Protein AF-A0A8H7GRY5-F1 (afdb_monomer_lite)

Structure (mmCIF, N/CA/C/O backbone):
data_AF-A0A8H7GRY5-F1
#
_entry.id   AF-A0A8H7GRY5-F1
#
loop_
_atom_site.group_PDB
_atom_site.id
_atom_site.type_symbol
_atom_site.label_atom_id
_atom_site.label_alt_id
_atom_site.label_comp_id
_atom_site.label_asym_id
_atom_site.label_entity_id
_atom_site.label_seq_id
_atom_site.pdbx_PDB_ins_code
_atom_site.Cartn_x
_atom_site.Cartn_y
_atom_site.Cartn_z
_atom_site.occupancy
_atom_site.B_iso_or_equiv
_atom_site.auth_seq_id
_atom_site.auth_comp_id
_atom_site.auth_asym_id
_atom_site.auth_atom_id
_atom_site.pdbx_PDB_model_num
ATOM 1 N N . MET A 1 1 ? -6.603 -64.958 0.973 1.00 35.72 1 MET A N 1
ATOM 2 C CA . MET A 1 1 ? -6.316 -63.883 1.947 1.00 35.72 1 MET A CA 1
ATOM 3 C C . MET A 1 1 ? -6.381 -62.548 1.216 1.00 35.72 1 MET A C 1
ATOM 5 O O . MET A 1 1 ? -5.615 -62.379 0.276 1.00 35.72 1 MET A O 1
ATOM 9 N N . PRO A 1 2 ? -7.340 -61.667 1.540 1.00 33.72 2 PRO A N 1
ATOM 10 C CA . PRO A 1 2 ? -7.524 -60.387 0.858 1.00 33.72 2 PRO A CA 1
ATOM 11 C C . PRO A 1 2 ? -6.599 -59.306 1.449 1.00 33.72 2 PRO A C 1
ATOM 13 O O . PRO A 1 2 ? -6.247 -59.400 2.627 1.00 33.72 2 PRO A O 1
ATOM 16 N N . PRO A 1 3 ? -6.208 -58.273 0.679 1.00 33.53 3 PRO A N 1
ATOM 17 C CA . PRO A 1 3 ? -5.353 -57.209 1.184 1.00 33.53 3 PRO A CA 1
ATOM 18 C C . PRO A 1 3 ? -6.150 -56.203 2.023 1.00 33.53 3 PRO A C 1
ATOM 20 O O . PRO A 1 3 ? -7.296 -55.856 1.722 1.00 33.53 3 PRO A O 1
ATOM 23 N N . ALA A 1 4 ? -5.509 -55.750 3.098 1.00 31.70 4 ALA A N 1
ATOM 24 C CA . ALA A 1 4 ? -6.033 -54.817 4.080 1.00 31.70 4 ALA A CA 1
ATOM 25 C C . ALA A 1 4 ? -6.370 -53.447 3.464 1.00 31.70 4 ALA A C 1
ATOM 27 O O . ALA A 1 4 ? -5.555 -52.823 2.786 1.00 31.70 4 ALA A O 1
ATOM 28 N N . ARG A 1 5 ? -7.582 -52.961 3.754 1.00 29.97 5 ARG A N 1
ATOM 29 C CA . ARG A 1 5 ? -8.004 -51.576 3.520 1.00 29.97 5 ARG A CA 1
ATOM 30 C C . ARG A 1 5 ? -7.266 -50.659 4.499 1.00 29.97 5 ARG A C 1
ATOM 32 O O . ARG A 1 5 ? -7.567 -50.671 5.689 1.00 29.97 5 ARG A O 1
ATOM 39 N N . LEU A 1 6 ? -6.345 -49.839 4.000 1.00 29.06 6 LEU A N 1
ATOM 40 C CA . LEU A 1 6 ? -5.838 -48.678 4.730 1.00 29.06 6 LEU A CA 1
ATOM 41 C C . LEU A 1 6 ? -6.885 -47.558 4.655 1.00 29.06 6 LEU A C 1
ATOM 43 O O . LEU A 1 6 ? -7.088 -46.928 3.618 1.00 29.06 6 LEU A O 1
ATOM 47 N N . LEU A 1 7 ? -7.584 -47.353 5.770 1.00 28.33 7 LEU A N 1
ATOM 48 C CA . LEU A 1 7 ? -8.421 -46.188 6.036 1.00 28.33 7 LEU A CA 1
ATOM 49 C C . LEU A 1 7 ? -7.520 -44.952 6.178 1.00 28.33 7 LEU A C 1
ATOM 51 O O . LEU A 1 7 ? -7.002 -44.677 7.254 1.00 28.33 7 LEU A O 1
ATOM 55 N N . ASN A 1 8 ? -7.355 -44.184 5.100 1.00 28.02 8 ASN A N 1
ATOM 56 C CA . ASN A 1 8 ? -6.881 -42.804 5.196 1.00 28.02 8 ASN A CA 1
ATOM 57 C C . ASN A 1 8 ? -8.035 -41.926 5.695 1.00 28.02 8 ASN A C 1
ATOM 59 O O . ASN A 1 8 ? -8.778 -41.339 4.910 1.00 28.02 8 ASN A O 1
ATOM 63 N N . SER A 1 9 ? -8.196 -41.832 7.015 1.00 27.52 9 SER A N 1
ATOM 64 C CA . SER A 1 9 ? -8.979 -40.763 7.629 1.00 27.52 9 SER A CA 1
ATOM 65 C C . SER A 1 9 ? -8.172 -39.467 7.551 1.00 27.52 9 SER A C 1
ATOM 67 O O . SER A 1 9 ? -7.413 -39.132 8.460 1.00 27.52 9 SER A O 1
ATOM 69 N N . ALA A 1 10 ? -8.316 -38.741 6.443 1.00 28.30 10 ALA A N 1
ATOM 70 C CA . ALA A 1 10 ? -7.921 -37.343 6.366 1.00 28.30 10 ALA A CA 1
ATOM 71 C C . ALA A 1 10 ? -8.800 -36.551 7.345 1.00 28.30 10 ALA A C 1
ATOM 73 O O . ALA A 1 10 ? -9.933 -36.183 7.037 1.00 28.30 10 ALA A O 1
ATOM 74 N N . THR A 1 11 ? -8.296 -36.328 8.556 1.00 29.42 11 THR A N 1
ATOM 75 C CA . THR A 1 11 ? -8.892 -35.403 9.517 1.00 29.42 11 THR A CA 1
ATOM 76 C C . THR A 1 11 ? -8.771 -33.993 8.955 1.00 29.42 11 THR A C 1
ATOM 78 O O . THR A 1 11 ? -7.738 -33.337 9.074 1.00 29.42 11 THR A O 1
ATOM 81 N N . SER A 1 12 ? -9.839 -33.538 8.306 1.00 30.31 12 SER A N 1
ATOM 82 C CA . SER A 1 12 ? -10.083 -32.135 8.003 1.00 30.31 12 SER A CA 1
ATOM 83 C C . SER A 1 12 ? -10.064 -31.343 9.310 1.00 30.31 12 SER A C 1
ATOM 85 O O . SER A 1 12 ? -10.982 -31.464 10.122 1.00 30.31 12 SER A O 1
ATOM 87 N N . ILE A 1 13 ? -9.015 -30.553 9.534 1.00 32.06 13 ILE A N 1
ATOM 88 C CA . ILE A 1 13 ? -8.954 -29.637 10.675 1.00 32.06 13 ILE A CA 1
ATOM 89 C C . ILE A 1 13 ? -9.996 -28.531 10.428 1.00 32.06 13 ILE A C 1
ATOM 91 O O . ILE A 1 13 ? -9.922 -27.849 9.402 1.00 32.06 13 ILE A O 1
ATOM 95 N N . PRO A 1 14 ? -10.989 -28.345 11.315 1.00 33.84 14 PRO A N 1
ATOM 96 C CA . PRO A 1 14 ? -12.020 -27.335 11.134 1.00 33.84 14 PRO A CA 1
ATOM 97 C C . PRO A 1 14 ? -11.442 -25.927 11.339 1.00 33.84 14 PRO A C 1
ATOM 99 O O . PRO A 1 14 ? -10.788 -25.641 12.340 1.00 33.84 14 PRO A O 1
ATOM 102 N N . HIS A 1 15 ? -11.760 -25.030 10.403 1.00 39.34 15 HIS A N 1
ATOM 103 C CA . HIS A 1 15 ? -11.328 -23.626 10.268 1.00 39.34 15 HIS A CA 1
ATOM 104 C C . HIS A 1 15 ? -11.625 -22.701 11.478 1.00 39.34 15 HIS A C 1
ATOM 106 O O . HIS A 1 15 ? -11.319 -21.511 11.441 1.00 39.34 15 HIS A O 1
ATOM 112 N N . VAL A 1 16 ? -12.218 -23.233 12.550 1.00 37.31 16 VAL A N 1
ATOM 113 C CA . VAL A 1 16 ? -12.605 -22.521 13.781 1.00 37.31 16 VAL A CA 1
ATOM 114 C C . VAL A 1 16 ? -11.440 -22.439 14.788 1.00 37.31 16 VAL A C 1
ATOM 116 O O . VAL A 1 16 ? -11.440 -21.584 15.671 1.00 37.31 16 VAL A O 1
ATOM 119 N N . SER A 1 17 ? -10.408 -23.280 14.650 1.00 38.41 17 SER A N 1
ATOM 120 C CA . SER A 1 17 ? -9.314 -23.391 15.630 1.00 38.41 17 SER A CA 1
ATOM 121 C C . SER A 1 17 ? -8.321 -22.219 15.634 1.00 38.41 17 SER A C 1
ATOM 123 O O . SER A 1 17 ? -7.759 -21.915 16.685 1.00 38.41 17 SER A O 1
ATOM 125 N N . HIS A 1 18 ? -8.122 -21.519 14.511 1.00 44.12 18 HIS A N 1
ATOM 126 C CA . HIS A 1 18 ? -7.119 -20.446 14.431 1.00 44.12 18 HIS A CA 1
ATOM 127 C C . HIS A 1 18 ? -7.477 -19.214 15.278 1.00 44.12 18 HIS A C 1
ATOM 129 O O . HIS A 1 18 ? -6.606 -18.667 15.945 1.00 44.12 18 HIS A O 1
ATOM 135 N N . PHE A 1 19 ? -8.751 -18.816 15.336 1.00 46.12 19 PHE A N 1
ATOM 136 C CA . PHE A 1 19 ? -9.176 -17.641 16.112 1.00 46.12 19 PHE A CA 1
ATOM 137 C C . PHE A 1 19 ? -9.175 -17.878 17.629 1.00 46.12 19 PHE A C 1
ATOM 139 O O . PHE A 1 19 ? -8.870 -16.966 18.401 1.00 46.12 19 PHE A O 1
ATOM 146 N N . LEU A 1 20 ? -9.479 -19.104 18.068 1.00 44.75 20 LEU A N 1
ATOM 147 C CA . LEU A 1 20 ? -9.399 -19.481 19.483 1.00 44.75 20 LEU A CA 1
ATOM 148 C C . LEU A 1 20 ? -7.939 -19.616 19.941 1.00 44.75 20 LEU A C 1
ATOM 150 O O . LEU A 1 20 ? -7.590 -19.173 21.030 1.00 44.75 20 LEU A O 1
ATOM 154 N N . ALA A 1 21 ? -7.057 -20.153 19.094 1.00 45.53 21 ALA A N 1
ATOM 155 C CA . ALA A 1 21 ? -5.626 -20.208 19.394 1.00 45.53 21 ALA A CA 1
ATOM 156 C C . ALA A 1 21 ? -4.986 -18.805 19.422 1.00 45.53 21 ALA A C 1
ATOM 158 O O . ALA A 1 21 ? -4.172 -18.510 20.298 1.00 45.53 21 ALA A O 1
ATOM 159 N N . ASP A 1 22 ? -5.408 -17.914 18.519 1.00 50.41 22 ASP A N 1
ATOM 160 C CA . ASP A 1 22 ? -4.935 -16.526 18.449 1.00 50.41 22 ASP A CA 1
ATOM 161 C C . ASP A 1 22 ? -5.424 -15.648 19.608 1.00 50.41 22 ASP A C 1
ATOM 163 O O . ASP A 1 22 ? -4.797 -14.635 19.916 1.00 50.41 22 ASP A O 1
ATOM 167 N N . THR A 1 23 ? -6.511 -16.033 20.281 1.00 54.66 23 THR A N 1
ATOM 168 C CA . THR A 1 23 ? -6.988 -15.356 21.498 1.00 54.66 23 THR A CA 1
ATOM 169 C C . THR A 1 23 ? -6.302 -15.852 22.774 1.00 54.66 23 THR A C 1
ATOM 171 O O . THR A 1 23 ? -6.272 -15.113 23.758 1.00 54.66 23 THR A O 1
ATOM 174 N N . LEU A 1 24 ? -5.700 -17.049 22.767 1.00 59.50 24 LEU A N 1
ATOM 175 C CA . LEU A 1 24 ? -5.003 -17.620 23.930 1.00 59.50 24 LEU A CA 1
ATOM 176 C C . LEU A 1 24 ? -3.612 -17.012 24.164 1.00 59.50 24 LEU A C 1
ATOM 178 O O . LEU A 1 24 ? -3.202 -16.851 25.313 1.00 59.50 24 LEU A O 1
ATOM 182 N N . VAL A 1 25 ? -2.891 -16.642 23.099 1.00 70.75 25 VAL A N 1
ATOM 183 C CA . VAL A 1 25 ? -1.570 -15.999 23.198 1.00 70.75 25 VAL A CA 1
ATOM 184 C C . VAL A 1 25 ? -1.672 -14.554 22.714 1.00 70.75 25 VAL A C 1
ATOM 186 O O . VAL A 1 25 ? -1.980 -14.330 21.544 1.00 70.75 25 VAL A O 1
ATOM 189 N N . PRO A 1 26 ? -1.392 -13.547 23.562 1.00 76.06 26 PRO A N 1
ATOM 190 C CA . PRO A 1 26 ? -1.527 -12.155 23.159 1.00 76.06 26 PRO A CA 1
ATOM 191 C C . PRO A 1 26 ? -0.549 -11.841 22.023 1.00 76.06 26 PRO A C 1
ATOM 193 O O . PRO A 1 26 ? 0.660 -11.984 22.185 1.00 76.06 26 PRO A O 1
ATOM 196 N N . LYS A 1 27 ? -1.059 -11.395 20.873 1.00 82.00 27 LYS A N 1
ATOM 197 C CA . LYS A 1 27 ? -0.252 -10.955 19.725 1.00 82.00 27 LYS A CA 1
ATOM 198 C C . LYS A 1 27 ? -0.228 -9.432 19.617 1.00 82.00 27 LYS A C 1
ATOM 200 O O . LYS A 1 27 ? -1.159 -8.742 20.026 1.00 82.00 27 LYS A O 1
ATOM 205 N N . CYS A 1 28 ? 0.856 -8.904 19.057 1.00 80.25 28 CYS A N 1
ATOM 206 C CA . CYS A 1 28 ? 0.984 -7.491 18.735 1.00 80.25 28 CYS A CA 1
ATOM 207 C C . CYS A 1 28 ? 0.026 -7.142 17.596 1.00 80.25 28 CYS A C 1
ATOM 209 O O . CYS A 1 28 ? 0.156 -7.691 16.503 1.00 80.25 28 CYS A O 1
ATOM 211 N N . THR A 1 29 ? -0.867 -6.176 17.806 1.00 78.94 29 THR A N 1
ATOM 212 C CA . THR A 1 29 ? -1.804 -5.735 16.758 1.00 78.94 29 THR A CA 1
ATOM 213 C C . THR A 1 29 ? -1.102 -5.106 15.556 1.00 78.94 29 THR A C 1
ATOM 215 O O . THR A 1 29 ? -1.616 -5.157 14.443 1.00 78.94 29 THR A O 1
ATOM 218 N N . SER A 1 30 ? 0.095 -4.548 15.756 1.00 78.31 30 SER A N 1
ATOM 219 C CA . SER A 1 30 ? 0.839 -3.884 14.687 1.00 78.31 30 SER A CA 1
ATOM 220 C C . SER A 1 30 ? 1.611 -4.847 13.784 1.00 78.31 30 SER A C 1
ATOM 222 O O . SER A 1 30 ? 1.586 -4.660 12.575 1.00 78.31 30 SER A O 1
ATOM 224 N N . CYS A 1 31 ? 2.307 -5.843 14.347 1.00 76.06 31 CYS A N 1
ATOM 225 C CA . CYS A 1 31 ? 3.215 -6.717 13.584 1.00 76.06 31 CYS A CA 1
ATOM 226 C C . CYS A 1 31 ? 2.884 -8.214 13.627 1.00 76.06 31 CYS A C 1
ATOM 228 O O . CYS A 1 31 ? 3.574 -8.992 12.968 1.00 76.06 31 CYS A O 1
ATOM 230 N N . GLY A 1 32 ? 1.885 -8.632 14.409 1.00 74.81 32 GLY A N 1
ATOM 231 C CA . GLY A 1 32 ? 1.441 -10.026 14.498 1.00 74.81 32 GLY A CA 1
ATOM 232 C C . GLY A 1 32 ? 2.327 -10.959 15.331 1.00 74.81 32 GLY A C 1
ATOM 233 O O . GLY A 1 32 ? 2.001 -12.136 15.451 1.00 74.81 32 GLY A O 1
ATOM 234 N N . ILE A 1 33 ? 3.430 -10.472 15.918 1.00 83.19 33 ILE A N 1
ATOM 235 C CA . ILE A 1 33 ? 4.303 -11.294 16.775 1.00 83.19 33 ILE A CA 1
ATOM 236 C C . ILE A 1 33 ? 3.639 -11.602 18.122 1.00 83.19 33 ILE A C 1
ATOM 238 O O . ILE A 1 33 ? 2.899 -10.773 18.655 1.00 83.19 33 ILE A O 1
ATOM 242 N N . THR A 1 34 ? 3.944 -12.758 18.702 1.00 84.12 34 THR A N 1
ATOM 243 C CA . THR A 1 34 ? 3.554 -13.113 20.072 1.00 84.12 34 THR A CA 1
ATOM 244 C C . THR A 1 34 ? 4.199 -12.169 21.085 1.00 84.12 34 THR A C 1
ATOM 246 O O . THR A 1 34 ? 5.393 -11.878 21.004 1.00 84.12 34 THR A O 1
ATOM 249 N N . LEU A 1 35 ? 3.406 -11.671 22.029 1.00 84.31 35 LEU A N 1
ATOM 250 C CA . LEU A 1 35 ? 3.848 -10.736 23.052 1.00 84.31 35 LEU A CA 1
ATOM 251 C C . LEU A 1 35 ? 4.449 -11.468 24.252 1.00 84.31 35 LEU A C 1
ATOM 253 O O . LEU A 1 35 ? 3.907 -12.469 24.715 1.00 84.31 35 LEU A O 1
ATOM 257 N N . GLN A 1 36 ? 5.531 -10.916 24.795 1.00 84.25 36 GLN A N 1
ATOM 258 C CA . GLN A 1 36 ? 6.215 -11.434 25.978 1.00 84.25 36 GLN A CA 1
ATOM 259 C C . GLN A 1 36 ? 6.539 -10.328 26.988 1.00 84.25 36 GLN A C 1
ATOM 261 O O . GLN A 1 36 ? 6.579 -9.146 26.645 1.00 84.25 36 GLN A O 1
ATOM 266 N N . LYS A 1 37 ? 6.777 -10.725 28.242 1.00 83.12 37 LYS A N 1
ATOM 267 C CA . LYS A 1 37 ? 7.120 -9.822 29.359 1.00 83.12 37 LYS A CA 1
ATOM 268 C C . LYS A 1 37 ? 8.468 -10.135 30.013 1.00 83.12 37 LYS A C 1
ATOM 270 O O . LYS A 1 37 ? 8.908 -9.384 30.871 1.00 83.12 37 LYS A O 1
ATOM 275 N N . THR A 1 38 ? 9.080 -11.263 29.667 1.00 81.31 38 THR A N 1
ATOM 276 C CA . THR A 1 38 ? 10.214 -11.839 30.401 1.00 81.31 38 THR A CA 1
ATOM 277 C C . THR A 1 38 ? 11.562 -11.329 29.904 1.00 81.31 38 THR A C 1
ATOM 279 O O . THR A 1 38 ? 12.439 -11.079 30.721 1.00 81.31 38 THR A O 1
ATOM 282 N N . ALA A 1 39 ? 11.722 -11.132 28.593 1.00 81.88 39 ALA A N 1
ATOM 283 C CA . ALA A 1 39 ? 12.979 -10.699 27.990 1.00 81.88 39 ALA A CA 1
ATOM 284 C C . ALA A 1 39 ? 12.804 -9.371 27.224 1.00 81.88 39 ALA A C 1
ATOM 286 O O . ALA A 1 39 ? 12.189 -9.380 26.155 1.00 81.88 39 ALA A O 1
ATOM 287 N N . PRO A 1 40 ? 13.334 -8.244 27.744 1.00 79.19 40 PRO A N 1
ATOM 288 C CA . PRO A 1 40 ? 13.279 -6.934 27.084 1.00 79.19 40 PRO A CA 1
ATOM 289 C C . PRO A 1 40 ? 13.976 -6.887 25.722 1.00 79.19 40 PRO A C 1
ATOM 291 O O . PRO A 1 40 ? 13.490 -6.219 24.815 1.00 79.19 40 PRO A O 1
ATOM 294 N N . GLU A 1 41 ? 15.078 -7.626 25.594 1.00 74.75 41 GLU A N 1
ATOM 295 C CA . GLU A 1 41 ? 15.926 -7.712 24.396 1.00 74.75 41 GLU A CA 1
ATOM 296 C C . GLU A 1 41 ? 15.256 -8.499 23.255 1.00 74.75 41 GLU A C 1
ATOM 298 O O . GLU A 1 41 ? 15.585 -8.345 22.082 1.00 74.75 41 GLU A O 1
ATOM 303 N N . ASN A 1 42 ? 14.298 -9.371 23.582 1.00 77.75 42 ASN A N 1
ATOM 304 C CA . ASN A 1 42 ? 13.711 -10.277 22.607 1.00 77.75 42 ASN A CA 1
ATOM 305 C C . ASN A 1 42 ? 12.465 -9.676 21.942 1.00 77.75 42 ASN A C 1
ATOM 307 O O . ASN A 1 42 ? 11.661 -8.943 22.530 1.00 77.75 42 ASN A O 1
ATOM 311 N N . ALA A 1 43 ? 12.248 -10.064 20.685 1.00 77.81 43 ALA A N 1
ATOM 312 C CA . ALA A 1 43 ? 11.124 -9.580 19.901 1.00 77.81 43 ALA A CA 1
ATOM 313 C C . ALA A 1 43 ? 9.774 -9.896 20.572 1.00 77.81 43 ALA A C 1
ATOM 315 O O . ALA A 1 43 ? 9.554 -10.983 21.103 1.00 77.81 43 ALA A O 1
ATOM 316 N N . GLY A 1 44 ? 8.846 -8.937 20.536 1.00 78.06 44 GLY A N 1
ATOM 317 C CA . GLY A 1 44 ? 7.528 -9.087 21.160 1.00 78.06 44 GLY A CA 1
ATOM 318 C C . GLY A 1 44 ? 7.445 -8.603 22.608 1.00 78.06 44 GLY A C 1
ATOM 319 O O . GLY A 1 44 ? 6.359 -8.650 23.182 1.00 78.06 44 GLY A O 1
ATOM 320 N N . PHE A 1 45 ? 8.526 -8.071 23.190 1.00 82.94 45 PHE A N 1
ATOM 321 C CA . PHE A 1 45 ? 8.453 -7.439 24.505 1.00 82.94 45 PHE A CA 1
ATOM 322 C C . PHE A 1 45 ? 7.425 -6.298 24.537 1.00 82.94 45 PHE A C 1
ATOM 324 O O . PHE A 1 45 ? 7.413 -5.420 23.662 1.00 82.94 45 PHE A O 1
ATOM 331 N N . TYR A 1 46 ? 6.551 -6.297 25.542 1.00 84.31 46 TYR A N 1
ATOM 332 C CA . TYR A 1 46 ? 5.603 -5.211 25.771 1.00 84.31 46 TYR A CA 1
ATOM 333 C C . TYR A 1 46 ? 5.487 -4.856 27.247 1.00 84.31 46 TYR A C 1
ATOM 335 O O . TYR A 1 46 ? 5.639 -5.691 28.135 1.00 84.31 46 TYR A O 1
ATOM 343 N N . ILE A 1 47 ? 5.174 -3.586 27.487 1.00 80.44 47 ILE A N 1
ATOM 344 C CA . ILE A 1 47 ? 4.931 -3.052 28.821 1.00 80.44 47 ILE A CA 1
ATOM 345 C C . ILE A 1 47 ? 3.423 -2.921 28.973 1.00 80.44 47 ILE A C 1
ATOM 347 O O . ILE A 1 47 ? 2.788 -2.170 28.225 1.00 80.44 47 ILE A O 1
ATOM 351 N N . GLU A 1 48 ? 2.847 -3.642 29.933 1.00 74.75 48 GLU A N 1
ATOM 352 C CA . GLU A 1 48 ? 1.437 -3.463 30.256 1.00 74.75 48 GLU A CA 1
ATOM 353 C C . GLU A 1 48 ? 1.195 -2.043 30.764 1.00 74.75 48 GLU A C 1
ATOM 355 O O . GLU A 1 48 ? 1.913 -1.574 31.657 1.00 74.75 48 GLU A O 1
ATOM 360 N N . PRO A 1 49 ? 0.206 -1.326 30.201 1.00 66.62 49 PRO A N 1
ATOM 361 C CA . PRO A 1 49 ? -0.161 -0.030 30.727 1.00 66.62 49 PRO A CA 1
ATOM 362 C C . PRO A 1 49 ? -0.629 -0.226 32.169 1.00 66.62 49 PRO A C 1
ATOM 364 O O . PRO A 1 49 ? -1.644 -0.876 32.420 1.00 66.62 49 PRO A O 1
ATOM 367 N N . LYS A 1 50 ? 0.121 0.335 33.125 1.00 64.88 50 LYS A N 1
ATOM 368 C CA . LYS A 1 50 ? -0.339 0.409 34.512 1.00 64.88 50 LYS A CA 1
ATOM 369 C C . LYS A 1 50 ? -1.702 1.113 34.505 1.00 64.88 50 LYS A C 1
ATOM 371 O O . LYS A 1 50 ? -1.815 2.155 33.844 1.00 64.88 50 LYS A O 1
ATOM 376 N N . PRO A 1 51 ? -2.731 0.574 35.187 1.00 56.84 51 PRO A N 1
ATOM 377 C CA . PRO A 1 51 ? -3.998 1.276 35.310 1.00 56.84 51 PRO A CA 1
ATOM 378 C C . PRO A 1 51 ? -3.688 2.674 35.854 1.00 56.84 51 PRO A C 1
ATOM 380 O O . PRO A 1 51 ? -2.941 2.783 36.830 1.00 56.84 51 PRO A O 1
ATOM 383 N N . PRO A 1 52 ? -4.167 3.750 35.206 1.00 47.03 52 PRO A N 1
ATOM 384 C CA . PRO A 1 52 ? -3.895 5.085 35.705 1.00 47.03 52 PRO A CA 1
ATOM 385 C C . PRO A 1 52 ? -4.408 5.167 37.140 1.00 47.03 52 PRO A C 1
ATOM 387 O O . PRO A 1 52 ? -5.578 4.843 37.373 1.00 47.03 52 PRO A O 1
ATOM 390 N N . SER A 1 53 ? -3.568 5.610 38.079 1.00 51.34 53 SER A N 1
ATOM 391 C CA . SER A 1 53 ? -4.075 6.038 39.379 1.00 51.34 53 SER A CA 1
ATOM 392 C C . SER A 1 53 ? -5.154 7.100 39.143 1.00 51.34 53 SER A C 1
ATOM 394 O O . SER A 1 53 ? -5.115 7.846 38.155 1.00 51.34 53 SER A O 1
ATOM 396 N N . VAL A 1 54 ? -6.161 7.141 40.012 1.00 54.84 54 VAL A N 1
ATOM 397 C CA . VAL A 1 54 ? -7.296 8.076 39.904 1.00 54.84 54 VAL A CA 1
ATOM 398 C C . VAL A 1 54 ? -6.799 9.529 39.767 1.00 54.84 54 VAL A C 1
ATOM 400 O O . VAL A 1 54 ? -7.357 10.313 39.000 1.00 54.84 54 VAL A O 1
ATOM 403 N N . GLU A 1 55 ? -5.665 9.835 40.394 1.00 50.19 55 GLU A N 1
ATOM 404 C CA . GLU A 1 55 ? -4.946 11.113 40.345 1.00 50.19 55 GLU A CA 1
ATOM 405 C C . GLU A 1 55 ? -4.336 11.422 38.962 1.00 50.19 55 GLU A C 1
ATOM 407 O O . GLU A 1 55 ? -4.432 12.546 38.468 1.00 50.19 55 GLU A O 1
ATOM 412 N N . ALA A 1 56 ? -3.778 10.423 38.268 1.00 47.72 56 ALA A N 1
ATOM 413 C CA . ALA A 1 56 ? -3.153 10.610 36.956 1.00 47.72 56 ALA A CA 1
ATOM 414 C C . ALA A 1 56 ? -4.173 10.871 35.829 1.00 47.72 56 ALA A C 1
ATOM 416 O O . ALA A 1 56 ? -3.853 11.548 34.847 1.00 47.72 56 ALA A O 1
ATOM 417 N N . LYS A 1 57 ? -5.411 10.366 35.954 1.00 47.28 57 LYS A N 1
ATOM 418 C CA . LYS A 1 57 ? -6.510 10.677 35.014 1.00 47.28 57 LYS A CA 1
ATOM 419 C C . LYS A 1 57 ? -7.001 12.115 35.156 1.00 47.28 57 LYS A C 1
ATOM 421 O O . LYS A 1 57 ? -7.277 12.743 34.137 1.00 47.28 57 LYS A O 1
ATOM 426 N N . ALA A 1 58 ? -7.062 12.634 36.382 1.00 47.91 58 ALA A N 1
ATOM 427 C CA . ALA A 1 58 ? -7.398 14.032 36.630 1.00 47.91 58 ALA A CA 1
ATOM 428 C C . ALA A 1 58 ? -6.313 14.965 36.064 1.00 47.91 58 ALA A C 1
ATOM 430 O O . ALA A 1 58 ? -6.630 15.913 35.354 1.00 47.91 58 ALA A O 1
ATOM 431 N N . ALA A 1 59 ? -5.031 14.636 36.260 1.00 49.34 59 ALA A N 1
ATOM 432 C CA . ALA A 1 59 ? -3.917 15.448 35.768 1.00 49.34 59 ALA A CA 1
ATOM 433 C C . ALA A 1 59 ? -3.781 15.481 34.230 1.00 49.34 59 ALA A C 1
ATOM 435 O O . ALA A 1 59 ? -3.404 16.510 33.676 1.00 49.34 59 ALA A O 1
ATOM 436 N N . LYS A 1 60 ? -4.101 14.387 33.517 1.00 48.38 60 LYS A N 1
ATOM 437 C CA . LYS A 1 60 ? -4.038 14.330 32.038 1.00 48.38 60 LYS A CA 1
ATOM 438 C C . LYS A 1 60 ? -5.220 14.992 31.325 1.00 48.38 60 LYS A C 1
ATOM 440 O O . LYS A 1 60 ? -5.115 15.268 30.132 1.00 48.38 60 LYS A O 1
ATOM 445 N N . ALA A 1 61 ? -6.341 15.187 32.017 1.00 50.84 61 ALA A N 1
ATOM 446 C CA . ALA A 1 61 ? -7.540 15.800 31.451 1.00 50.84 61 ALA A CA 1
ATOM 447 C C . ALA A 1 61 ? -7.522 17.335 31.524 1.00 50.84 61 ALA A C 1
ATOM 449 O O . ALA A 1 61 ? -8.255 17.977 30.779 1.00 50.84 61 ALA A O 1
ATOM 450 N N . ILE A 1 62 ? -6.678 17.912 32.384 1.00 53.56 62 ILE A N 1
ATOM 451 C CA . ILE A 1 62 ? -6.552 19.360 32.553 1.00 53.56 62 ILE A CA 1
ATOM 452 C C . ILE A 1 62 ? -5.522 19.864 31.539 1.00 53.56 62 ILE A C 1
ATOM 454 O O . ILE A 1 62 ? -4.325 19.594 31.671 1.00 53.56 62 ILE A O 1
ATOM 458 N N . LYS A 1 63 ? -5.965 20.585 30.503 1.00 58.97 63 LYS A N 1
ATOM 459 C CA . LYS A 1 63 ? -5.026 21.265 29.600 1.00 58.97 63 LYS A CA 1
ATOM 460 C C . LYS A 1 63 ? -4.337 22.386 30.378 1.00 58.97 63 LYS A C 1
ATOM 462 O O . LYS A 1 63 ? -4.937 22.980 31.267 1.00 58.97 63 LYS A O 1
ATOM 467 N N . SER A 1 64 ? -3.098 22.729 30.027 1.00 63.47 64 SER A N 1
ATOM 468 C CA . SER A 1 64 ? -2.404 23.879 30.636 1.00 63.47 64 SER A CA 1
ATOM 469 C C . SER A 1 64 ? -3.224 25.172 30.536 1.00 63.47 64 SER A C 1
ATOM 471 O O . SER A 1 64 ? -3.250 25.950 31.480 1.00 63.47 64 SER A O 1
ATOM 473 N N . ALA A 1 65 ? -3.964 25.343 29.437 1.00 59.38 65 ALA A N 1
ATOM 474 C CA . ALA A 1 65 ? -4.901 26.445 29.238 1.00 59.38 65 ALA A CA 1
ATOM 475 C C . ALA A 1 65 ? -6.044 26.471 30.269 1.00 59.38 65 ALA A C 1
ATOM 477 O O . ALA A 1 65 ? -6.446 27.550 30.687 1.00 59.38 65 ALA A O 1
ATOM 478 N N . ASP A 1 66 ? -6.527 25.308 30.718 1.00 66.44 66 ASP A N 1
ATOM 479 C CA . ASP A 1 66 ? -7.603 25.225 31.711 1.00 66.44 66 ASP A CA 1
ATOM 480 C C . ASP A 1 66 ? -7.092 25.615 33.110 1.00 66.44 66 ASP A C 1
ATOM 482 O O . ASP A 1 66 ? -7.838 26.203 33.887 1.00 66.44 66 ASP A O 1
ATOM 486 N N . LYS A 1 67 ? -5.806 25.355 33.414 1.00 73.69 67 LYS A N 1
ATOM 487 C CA . LYS A 1 67 ? -5.163 25.831 34.655 1.00 73.69 67 LYS A CA 1
ATOM 488 C C . LYS A 1 67 ? -5.041 27.348 34.675 1.00 73.69 67 LYS A C 1
ATOM 490 O O . LYS A 1 67 ? -5.522 27.976 35.609 1.00 73.69 67 LYS A O 1
ATOM 495 N N . VAL A 1 68 ? -4.474 27.914 33.610 1.00 75.12 68 VAL A N 1
ATOM 496 C CA . VAL A 1 68 ? -4.311 29.367 33.447 1.00 75.12 68 VAL A CA 1
ATOM 497 C C . VAL A 1 68 ? -5.672 30.064 33.496 1.00 75.12 68 VAL A C 1
ATOM 499 O O . VAL A 1 68 ? -5.828 31.068 34.183 1.00 75.12 68 VAL A O 1
ATOM 502 N N . PHE A 1 69 ? -6.689 29.492 32.841 1.00 73.38 69 PHE A N 1
ATOM 503 C CA . PHE A 1 69 ? -8.058 29.992 32.929 1.00 73.38 69 PHE A CA 1
ATOM 504 C C . PHE A 1 69 ? -8.582 29.954 34.365 1.00 73.38 69 PHE A C 1
ATOM 506 O O . PHE A 1 69 ? -9.091 30.960 34.835 1.00 73.38 69 PHE A O 1
ATOM 513 N N . SER A 1 70 ? -8.431 28.838 35.085 1.00 74.00 70 SER A N 1
ATOM 514 C CA . SER A 1 70 ? -8.916 28.733 36.467 1.00 74.00 70 SER A CA 1
ATOM 515 C C . SER A 1 70 ? -8.203 29.679 37.437 1.00 74.00 70 SER A C 1
ATOM 517 O O . SER A 1 70 ? -8.858 30.261 38.296 1.00 74.00 70 SER A O 1
ATOM 519 N N . GLU A 1 71 ? -6.895 29.884 37.269 1.00 80.75 71 GLU A N 1
ATOM 520 C CA . GLU A 1 71 ? -6.101 30.813 38.077 1.00 80.75 71 GLU A CA 1
ATOM 521 C C . GLU A 1 71 ? -6.587 32.249 37.858 1.00 80.75 71 GLU A C 1
ATOM 523 O O . GLU A 1 71 ? -6.987 32.915 38.814 1.00 80.75 71 GLU A O 1
ATOM 528 N N . HIS A 1 72 ? -6.679 32.694 36.601 1.00 76.44 72 HIS A N 1
ATOM 529 C CA . HIS A 1 72 ? -7.161 34.040 36.295 1.00 76.44 72 HIS A CA 1
ATOM 530 C C . HIS A 1 72 ? -8.638 34.235 36.646 1.00 76.44 72 HIS A C 1
ATOM 532 O O . HIS A 1 72 ? -8.996 35.266 37.207 1.00 76.44 72 HIS A O 1
ATOM 538 N N . PHE A 1 73 ? -9.489 33.239 36.404 1.00 77.62 73 PHE A N 1
ATOM 539 C CA . PHE A 1 73 ? -10.911 33.308 36.734 1.00 77.62 73 PHE A CA 1
ATOM 540 C C . PHE A 1 73 ? -11.153 33.374 38.248 1.00 77.62 73 PHE A C 1
ATOM 542 O O . PHE A 1 73 ? -12.048 34.082 38.701 1.00 77.62 73 PHE A O 1
ATOM 549 N N . SER A 1 74 ? -10.328 32.687 39.045 1.00 76.06 74 SER A N 1
ATOM 550 C CA . SER A 1 74 ? -10.387 32.771 40.509 1.00 76.06 74 SER A CA 1
ATOM 551 C C . SER A 1 74 ? -9.918 34.123 41.056 1.00 76.06 74 SER A C 1
ATOM 553 O O . SER A 1 74 ? -10.394 34.543 42.106 1.00 76.06 74 SER A O 1
ATOM 555 N N . SER A 1 75 ? -9.034 34.816 40.329 1.00 80.19 75 SER A N 1
ATOM 556 C CA . SER A 1 75 ? -8.475 36.116 40.725 1.00 80.19 75 SER A CA 1
ATOM 557 C C . SER A 1 75 ? -9.352 37.331 40.391 1.00 80.19 75 SER A C 1
ATOM 559 O O . SER A 1 75 ? -9.018 38.438 40.801 1.00 80.19 75 SER A O 1
ATOM 561 N N . LEU A 1 76 ? -10.451 37.147 39.651 1.00 80.25 76 LEU A N 1
ATOM 562 C CA . LEU A 1 76 ? -11.376 38.228 39.292 1.00 80.25 76 LEU A CA 1
ATOM 563 C C . LEU A 1 76 ? -12.325 38.571 40.450 1.00 80.25 76 LEU A C 1
ATOM 565 O O . LEU A 1 76 ? -12.677 37.696 41.251 1.00 80.25 76 LEU A O 1
ATOM 569 N N . SER A 1 77 ? -12.770 39.829 40.512 1.00 80.19 77 SER A N 1
ATOM 570 C CA . SER A 1 77 ? -13.849 40.242 41.413 1.00 80.19 77 SER A CA 1
ATOM 571 C C . SER A 1 77 ? -15.187 39.651 40.963 1.00 80.19 77 SER A C 1
ATOM 573 O O . SER A 1 77 ? -15.340 39.180 39.830 1.00 80.19 77 SER A O 1
ATOM 575 N N . ASP A 1 78 ? -16.167 39.631 41.859 1.00 75.31 78 ASP A N 1
ATOM 576 C CA . ASP A 1 78 ? -17.455 38.999 41.576 1.00 75.31 78 ASP A CA 1
ATOM 577 C C . ASP A 1 78 ? -18.279 39.803 40.556 1.00 75.31 78 ASP A C 1
ATOM 579 O O . ASP A 1 78 ? -19.028 39.219 39.770 1.00 75.31 78 ASP A O 1
ATOM 583 N N . GLU A 1 79 ? -18.048 41.116 40.466 1.00 72.62 79 GLU A N 1
ATOM 584 C CA . GLU A 1 79 ? -18.610 41.986 39.431 1.00 72.62 79 GLU A CA 1
ATOM 585 C C . GLU A 1 79 ? -18.075 41.630 38.033 1.00 72.62 79 GLU A C 1
ATOM 587 O O . GLU A 1 79 ? -18.854 41.502 37.085 1.00 72.62 79 GLU A O 1
ATOM 592 N N . ASP A 1 80 ? -16.766 41.393 37.904 1.00 72.88 80 ASP A N 1
ATOM 593 C CA . ASP A 1 80 ? -16.126 41.044 36.628 1.00 72.88 80 ASP A CA 1
ATOM 594 C C . ASP A 1 80 ? -16.500 39.628 36.171 1.00 72.88 80 ASP A C 1
ATOM 596 O O . ASP A 1 80 ? -16.699 39.375 34.977 1.00 72.88 80 ASP A O 1
ATOM 600 N N . LYS A 1 81 ? -16.660 38.693 37.117 1.00 74.06 81 LYS A N 1
ATOM 601 C CA . LYS A 1 81 ? -17.177 37.346 36.828 1.00 74.06 81 LYS A CA 1
ATOM 602 C C . LYS A 1 81 ? -18.603 37.407 36.287 1.00 74.06 81 LYS A C 1
ATOM 604 O O . LYS A 1 81 ? -18.902 36.727 35.306 1.00 74.06 81 LYS A O 1
ATOM 609 N N . ALA A 1 82 ? -19.466 38.230 36.883 1.00 69.94 82 ALA A N 1
ATOM 610 C CA . ALA A 1 82 ? -20.845 38.403 36.429 1.00 69.94 82 ALA A CA 1
ATOM 611 C C . ALA A 1 82 ? -20.920 39.009 35.014 1.00 69.94 82 ALA A C 1
ATOM 613 O O . ALA A 1 82 ? -21.757 38.597 34.205 1.00 69.94 82 ALA A O 1
ATOM 614 N N . LEU A 1 83 ? -20.000 39.925 34.693 1.00 73.69 83 LEU A N 1
ATOM 615 C CA . LEU A 1 83 ? -19.876 40.560 33.378 1.00 73.69 83 LEU A CA 1
ATOM 616 C C . LEU A 1 83 ? -19.400 39.572 32.299 1.00 73.69 83 LEU A C 1
ATOM 618 O O . LEU A 1 83 ? -19.941 39.551 31.196 1.00 73.69 83 LEU A O 1
ATOM 622 N N . LEU A 1 84 ? -18.444 38.694 32.625 1.00 71.31 84 LEU A N 1
ATOM 623 C CA . LEU A 1 84 ? -17.971 37.634 31.721 1.00 71.31 84 LEU A CA 1
ATOM 624 C C . LEU A 1 84 ? -19.010 36.535 31.477 1.00 71.31 84 LEU A C 1
ATOM 626 O O . LEU A 1 84 ? -19.022 35.919 30.409 1.00 71.31 84 LEU A O 1
ATOM 630 N N . LEU A 1 85 ? -19.870 36.275 32.461 1.00 68.81 85 LEU A N 1
ATOM 631 C CA . LEU A 1 85 ? -20.902 35.243 32.387 1.00 68.81 85 LEU A CA 1
ATOM 632 C C . LEU A 1 85 ? -22.213 35.738 31.756 1.00 68.81 85 LEU A C 1
ATOM 634 O O . LEU A 1 85 ? -23.103 34.917 31.549 1.00 68.81 85 LEU A O 1
ATOM 638 N N . ASN A 1 86 ? -22.344 37.031 31.416 1.00 63.50 86 ASN A N 1
ATOM 639 C CA . ASN A 1 86 ? -23.557 37.627 30.828 1.00 63.50 86 ASN A CA 1
ATOM 640 C C . ASN A 1 86 ? -24.852 37.185 31.549 1.00 63.50 86 ASN A C 1
ATOM 642 O O . ASN A 1 86 ? -25.853 36.854 30.912 1.00 63.50 86 ASN A O 1
ATOM 646 N N . GLY A 1 87 ? -24.822 37.131 32.886 1.00 58.91 87 GLY A N 1
ATOM 647 C CA . GLY A 1 87 ? -25.971 36.721 33.705 1.00 58.91 87 GLY A CA 1
ATOM 648 C C . GLY A 1 87 ? -26.231 35.210 33.791 1.00 58.91 87 GLY A C 1
ATOM 649 O O . GLY A 1 87 ? -27.282 34.812 34.286 1.00 58.91 87 GLY A O 1
ATOM 650 N N . ALA A 1 88 ? -25.310 34.355 33.334 1.00 58.19 88 ALA A N 1
ATOM 651 C CA . ALA A 1 88 ? -25.363 32.920 33.604 1.00 58.19 88 ALA A CA 1
ATOM 652 C C . ALA A 1 88 ? -24.878 32.607 35.033 1.00 58.19 88 ALA A C 1
ATOM 654 O O . ALA A 1 88 ? -23.826 33.083 35.459 1.00 58.19 88 ALA A O 1
ATOM 655 N N . GLU A 1 89 ? -25.635 31.776 35.753 1.00 57.47 89 GLU A N 1
ATOM 656 C CA . GLU A 1 89 ? -25.278 31.270 37.084 1.00 57.47 89 GLU A CA 1
ATOM 657 C C . GLU A 1 89 ? -23.894 30.577 37.062 1.00 57.47 89 GLU A C 1
ATOM 659 O O . GLU A 1 89 ? -23.621 29.780 36.152 1.00 57.47 89 GLU A O 1
ATOM 664 N N . PRO A 1 90 ? -23.020 30.814 38.061 1.00 54.00 90 PRO A N 1
ATOM 665 C CA . PRO A 1 90 ? -21.670 30.239 38.117 1.00 54.00 90 PRO A CA 1
ATOM 666 C C . PRO A 1 90 ? -21.658 28.698 38.158 1.00 54.00 90 PRO A C 1
ATOM 668 O O . PRO A 1 90 ? -20.669 28.079 37.760 1.00 54.00 90 PRO A O 1
ATOM 671 N N . ASP A 1 91 ? -22.773 28.069 38.539 1.00 53.44 91 ASP A N 1
ATOM 672 C CA . ASP A 1 91 ? -22.969 26.613 38.534 1.00 53.44 91 ASP A CA 1
ATOM 673 C C . ASP A 1 91 ? -23.148 25.999 37.129 1.00 53.44 91 ASP A C 1
ATOM 675 O O . ASP A 1 91 ? -23.072 24.778 36.968 1.00 53.44 91 ASP A O 1
ATOM 679 N N . MET A 1 92 ? -23.341 26.813 36.082 1.00 48.47 92 MET A N 1
ATOM 680 C CA . MET A 1 92 ? -23.376 26.336 34.689 1.00 48.47 92 MET A CA 1
ATOM 681 C C . MET A 1 92 ? -21.990 26.251 34.036 1.00 48.47 92 MET A C 1
ATOM 683 O O . MET A 1 92 ? -21.855 25.722 32.927 1.00 48.47 92 MET A O 1
ATOM 687 N N . ILE A 1 93 ? -20.943 26.724 34.716 1.00 50.44 93 ILE A N 1
ATOM 688 C CA . ILE A 1 93 ? -19.560 26.525 34.286 1.00 50.44 93 ILE A CA 1
ATOM 689 C C . ILE A 1 93 ? -19.221 25.054 34.552 1.00 50.44 93 ILE A C 1
ATOM 691 O O . ILE A 1 93 ? -19.403 24.591 35.680 1.00 50.44 93 ILE A O 1
ATOM 695 N N . PRO A 1 94 ? -18.720 24.282 33.566 1.00 43.31 94 PRO A N 1
ATOM 696 C CA . PRO A 1 94 ? -18.317 22.903 33.792 1.00 43.31 94 PRO A CA 1
ATOM 697 C C . PRO A 1 94 ? -17.087 22.887 34.703 1.00 43.31 94 PRO A C 1
ATOM 699 O O . PRO A 1 94 ? -15.945 22.809 34.253 1.00 43.31 94 PRO A O 1
ATOM 702 N N . THR A 1 95 ? -17.315 22.960 36.010 1.00 43.50 95 THR A N 1
ATOM 703 C CA . THR A 1 95 ? -16.293 22.699 37.007 1.00 43.50 95 THR A CA 1
ATOM 704 C C . THR A 1 95 ? -15.831 21.259 36.844 1.00 43.50 95 THR A C 1
ATOM 706 O O . THR A 1 95 ? -16.578 20.348 36.470 1.00 43.50 95 THR A O 1
ATOM 709 N N . ILE A 1 96 ? -14.562 21.055 37.183 1.00 44.47 96 ILE A N 1
ATOM 710 C CA . ILE A 1 96 ? -13.797 19.801 37.163 1.00 44.47 96 ILE A CA 1
ATOM 711 C C . ILE A 1 96 ? -14.575 18.605 37.774 1.00 44.47 96 ILE A C 1
ATOM 713 O O . ILE A 1 96 ? -14.294 17.443 37.472 1.00 44.47 96 ILE A O 1
ATOM 717 N N . ASN A 1 97 ? -15.613 18.862 38.575 1.00 38.56 97 ASN A N 1
ATOM 718 C CA . ASN A 1 97 ? -16.470 17.866 39.210 1.00 38.56 97 ASN A CA 1
ATOM 719 C C . ASN A 1 97 ? -17.517 17.207 38.286 1.00 38.56 97 ASN A C 1
ATOM 721 O O . ASN A 1 97 ? -17.883 16.057 38.538 1.00 38.56 97 ASN A O 1
ATOM 725 N N . ALA A 1 98 ? -17.930 17.823 37.170 1.00 35.91 98 ALA A N 1
ATOM 726 C CA . ALA A 1 98 ? -18.850 17.185 36.213 1.00 35.91 98 ALA A CA 1
ATOM 727 C C . ALA A 1 98 ? -18.218 15.972 35.490 1.00 35.91 98 ALA A C 1
ATOM 729 O O . ALA A 1 98 ? -18.917 15.081 34.999 1.00 35.91 98 ALA A O 1
ATOM 730 N N . ALA A 1 99 ? -16.882 15.880 35.481 1.00 37.53 99 ALA A N 1
ATOM 731 C CA . ALA A 1 99 ? -16.148 14.732 34.951 1.00 37.53 99 ALA A CA 1
ATOM 732 C C . ALA A 1 99 ? -16.197 13.490 35.868 1.00 37.53 99 ALA A C 1
ATOM 734 O O . ALA A 1 99 ? -15.945 12.380 35.393 1.00 37.53 99 ALA A O 1
ATOM 735 N N . LYS A 1 100 ? -16.563 13.628 37.155 1.00 37.97 100 LYS A N 1
ATOM 736 C CA . LYS A 1 100 ? -16.642 12.490 38.094 1.00 37.97 100 LYS A CA 1
ATOM 737 C C . LYS A 1 100 ? -17.856 11.588 37.840 1.00 37.97 100 LYS A C 1
ATOM 739 O O . LYS A 1 100 ? -17.754 10.374 38.000 1.00 37.97 100 LYS A O 1
ATOM 744 N N . HIS A 1 101 ? -18.977 12.130 37.358 1.00 37.72 101 HIS A N 1
ATOM 745 C CA . HIS A 1 101 ? -20.224 11.361 37.212 1.00 37.72 101 HIS A CA 1
ATOM 746 C C . HIS A 1 101 ? -20.354 10.546 35.908 1.00 37.72 101 HIS A C 1
ATOM 748 O O . HIS A 1 101 ? -21.260 9.724 35.795 1.00 37.72 101 HIS A O 1
ATOM 754 N N . LYS A 1 102 ? -19.427 10.677 34.944 1.00 34.53 102 LYS A N 1
ATOM 755 C CA . LYS A 1 102 ? -19.394 9.860 33.704 1.00 34.53 102 LYS A CA 1
ATOM 756 C C . LYS A 1 102 ? -18.342 8.738 33.703 1.00 34.53 102 LYS A C 1
ATOM 758 O O . LYS A 1 102 ? -18.119 8.103 32.674 1.00 34.53 102 LYS A O 1
ATOM 763 N N . ALA A 1 103 ? -17.724 8.441 34.847 1.00 33.84 103 ALA A N 1
ATOM 764 C CA . ALA A 1 103 ? -16.668 7.431 34.966 1.00 33.84 103 ALA A CA 1
ATOM 765 C C . ALA A 1 103 ? -17.163 5.986 35.216 1.00 33.84 103 ALA A C 1
ATOM 767 O O . ALA A 1 103 ? -16.351 5.108 35.489 1.00 33.84 103 ALA A O 1
ATOM 768 N N . LYS A 1 104 ? -18.465 5.692 35.068 1.00 32.62 104 LYS A N 1
ATOM 769 C CA . LYS A 1 104 ? -18.963 4.311 34.903 1.00 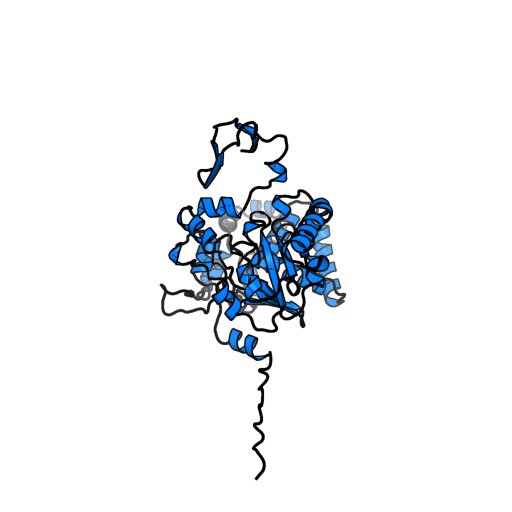32.62 104 LYS A CA 1
ATOM 770 C C . LYS A 1 104 ? -18.965 3.934 33.420 1.00 32.62 104 LYS A C 1
ATOM 772 O O . LYS A 1 104 ? -20.008 3.729 32.809 1.00 32.62 104 LYS A O 1
ATOM 777 N N . SER A 1 105 ? -17.783 3.872 32.819 1.00 36.97 105 SER A N 1
ATOM 778 C CA . SER A 1 105 ? -17.592 3.141 31.568 1.00 36.97 105 SER A CA 1
ATOM 779 C C . SER A 1 105 ? -16.432 2.173 31.754 1.00 36.97 105 SER A C 1
ATOM 781 O O . SER A 1 105 ? -15.404 2.522 32.331 1.00 36.97 105 SER A O 1
ATOM 783 N N . VAL A 1 106 ? -16.681 0.931 31.341 1.00 35.66 106 VAL A N 1
ATOM 784 C CA . VAL A 1 106 ? -15.770 -0.221 31.306 1.00 35.66 106 VAL A CA 1
ATOM 785 C C . VAL A 1 106 ? -14.325 0.219 31.014 1.00 35.66 106 VAL A C 1
ATOM 787 O O . VAL A 1 106 ? -14.136 1.063 30.132 1.00 35.66 106 VAL A O 1
ATOM 790 N N . PRO A 1 107 ? -13.307 -0.305 31.729 1.00 33.19 107 PRO A N 1
ATOM 791 C CA . PRO A 1 107 ? -11.927 0.141 31.580 1.00 33.19 107 PRO A CA 1
ATOM 792 C C . PRO A 1 107 ? -11.484 0.086 30.112 1.00 33.19 107 PRO A C 1
ATOM 794 O O . PRO A 1 107 ? -11.460 -0.964 29.476 1.00 33.19 107 PRO A O 1
ATOM 797 N N . ALA A 1 108 ? -11.107 1.251 29.576 1.00 40.34 108 ALA A N 1
ATOM 798 C CA . ALA A 1 108 ? -10.630 1.432 28.203 1.00 40.34 108 ALA A CA 1
ATOM 799 C C . ALA A 1 108 ? -9.387 0.583 27.851 1.00 40.34 108 ALA A C 1
ATOM 801 O O . ALA A 1 108 ? -9.053 0.454 26.677 1.00 40.34 108 ALA A O 1
ATOM 802 N N . SER A 1 109 ? -8.730 -0.030 28.842 1.00 44.47 109 SER A N 1
ATOM 803 C CA . SER A 1 109 ? -7.528 -0.852 28.670 1.00 44.47 109 SER A CA 1
ATOM 804 C C . SER A 1 109 ? -7.760 -2.177 27.940 1.00 44.47 109 SER A C 1
ATOM 806 O O . SER A 1 109 ? -6.796 -2.754 27.452 1.00 44.47 109 SER A O 1
ATOM 808 N N . GLU A 1 110 ? -8.998 -2.672 27.849 1.00 40.06 110 GLU A N 1
ATOM 809 C CA . GLU A 1 110 ? -9.302 -3.901 27.093 1.00 40.06 110 GLU A CA 1
ATOM 810 C C . GLU A 1 110 ? -9.580 -3.647 25.605 1.00 40.06 110 GLU A C 1
ATOM 812 O O . GLU A 1 110 ? -9.493 -4.570 24.801 1.00 40.06 110 GLU A O 1
ATOM 817 N N . LYS A 1 111 ? -9.891 -2.401 25.215 1.00 42.44 111 LYS A N 1
ATOM 818 C CA . LYS A 1 111 ? -10.194 -2.038 23.817 1.00 42.44 111 LYS A CA 1
ATOM 819 C C . LYS A 1 111 ? -9.009 -1.451 23.054 1.00 42.44 111 LYS A C 1
ATOM 821 O O . LYS A 1 111 ? -9.077 -1.345 21.833 1.00 42.44 111 LYS A O 1
ATOM 826 N N . GLU A 1 112 ? -7.938 -1.068 23.742 1.00 54.00 112 GLU A N 1
ATOM 827 C CA . GLU A 1 112 ? -6.707 -0.606 23.101 1.00 54.00 112 GLU A CA 1
ATOM 828 C C . GLU A 1 112 ? -5.822 -1.816 22.777 1.00 54.00 112 GLU A C 1
ATOM 830 O O . GLU A 1 112 ? -5.313 -2.499 23.666 1.00 54.00 112 GLU A O 1
ATOM 835 N N . GLY A 1 113 ? -5.663 -2.108 21.484 1.00 62.91 113 GLY A N 1
ATOM 836 C CA . GLY A 1 113 ? -4.827 -3.205 21.005 1.00 62.91 113 GLY A CA 1
ATOM 837 C C . GLY A 1 113 ? -3.409 -3.154 21.585 1.00 62.91 113 GLY A C 1
ATOM 838 O O . GLY A 1 113 ? -2.761 -2.106 21.589 1.00 62.91 113 GLY A O 1
ATOM 839 N N . ARG A 1 114 ? -2.909 -4.295 22.072 1.00 76.25 114 ARG A N 1
ATOM 840 C CA . ARG A 1 114 ? -1.571 -4.388 22.671 1.00 76.25 114 ARG A CA 1
ATOM 841 C C . ARG A 1 114 ? -0.499 -4.289 21.582 1.00 76.25 114 ARG A C 1
ATOM 843 O O . ARG A 1 114 ? -0.511 -5.049 20.615 1.00 76.25 114 ARG A O 1
ATOM 850 N N . GLN A 1 115 ? 0.452 -3.375 21.761 1.00 79.69 115 GLN A N 1
ATOM 851 C CA . GLN A 1 115 ? 1.583 -3.173 20.853 1.00 79.69 115 GLN A CA 1
ATOM 852 C C . GLN A 1 115 ? 2.901 -3.508 21.555 1.00 79.69 115 GLN A C 1
ATOM 854 O O . GLN A 1 115 ? 3.113 -3.111 22.702 1.00 79.69 115 GLN A O 1
ATOM 859 N N . CYS A 1 116 ? 3.811 -4.195 20.860 1.00 83.38 116 CYS A N 1
ATOM 860 C CA . CYS A 1 116 ? 5.170 -4.394 21.361 1.00 83.38 116 CYS A CA 1
ATOM 861 C C . CYS A 1 116 ? 5.967 -3.080 21.346 1.00 83.38 116 CYS A C 1
ATOM 863 O O . CYS A 1 116 ? 5.689 -2.170 20.554 1.00 83.38 116 CYS A O 1
ATOM 865 N N . LEU A 1 117 ? 6.987 -2.994 22.203 1.00 82.19 117 LEU A N 1
ATOM 866 C CA . LEU A 1 117 ? 7.822 -1.803 22.357 1.00 82.19 117 LEU A CA 1
ATOM 867 C C . LEU A 1 117 ? 8.480 -1.395 21.030 1.00 82.19 117 LEU A C 1
ATOM 869 O O . LEU A 1 117 ? 8.471 -0.215 20.690 1.00 82.19 117 LEU A O 1
ATOM 873 N N . ARG A 1 118 ? 8.927 -2.376 20.234 1.00 79.19 118 ARG A N 1
ATOM 874 C CA . ARG A 1 118 ? 9.457 -2.183 18.876 1.00 79.19 118 ARG A CA 1
ATOM 875 C C . ARG A 1 118 ? 8.488 -1.417 17.974 1.00 79.19 118 ARG A C 1
ATOM 877 O O . ARG A 1 118 ? 8.838 -0.379 17.424 1.00 79.19 118 ARG A O 1
ATOM 884 N N . CYS A 1 119 ? 7.244 -1.890 17.861 1.00 76.62 119 CYS A N 1
ATOM 885 C CA . CYS A 1 119 ? 6.236 -1.248 17.007 1.00 76.62 119 CYS A CA 1
ATOM 886 C C . CYS A 1 119 ? 5.860 0.141 17.517 1.00 76.62 119 CYS A C 1
ATOM 888 O O . CYS A 1 119 ? 5.664 1.058 16.723 1.00 76.62 119 CYS A O 1
ATOM 890 N N . ARG A 1 120 ? 5.790 0.308 18.840 1.00 79.00 120 ARG A N 1
ATOM 891 C CA . ARG A 1 120 ? 5.499 1.598 19.463 1.00 79.00 120 ARG A CA 1
ATOM 892 C C . ARG A 1 120 ? 6.621 2.612 19.218 1.00 79.00 120 ARG A C 1
ATOM 894 O O . ARG A 1 120 ? 6.330 3.759 18.884 1.00 79.00 120 ARG A O 1
ATOM 901 N N . ASN A 1 121 ? 7.883 2.202 19.352 1.00 77.31 121 ASN A N 1
ATOM 902 C CA . ASN A 1 121 ? 9.055 3.042 19.091 1.00 77.31 121 ASN A CA 1
ATOM 903 C C . ASN A 1 121 ? 9.169 3.397 17.606 1.00 77.31 121 ASN A C 1
ATOM 905 O O . ASN A 1 121 ? 9.314 4.574 17.281 1.00 77.31 121 ASN A O 1
ATOM 909 N N . ALA A 1 122 ? 8.997 2.419 16.716 1.00 73.88 122 ALA A N 1
ATOM 910 C CA . ALA A 1 122 ? 8.952 2.644 15.275 1.00 73.88 122 ALA A CA 1
ATOM 911 C C . ALA A 1 122 ? 7.879 3.675 14.894 1.00 73.88 122 ALA A C 1
ATOM 913 O O . ALA A 1 122 ? 8.144 4.612 14.145 1.00 73.88 122 ALA A O 1
ATOM 914 N N . TYR A 1 123 ? 6.674 3.540 15.454 1.00 72.12 123 TYR A N 1
ATOM 915 C CA . TYR A 1 123 ? 5.548 4.404 15.115 1.00 72.12 123 TYR A CA 1
ATOM 916 C C . TYR A 1 123 ? 5.663 5.820 15.702 1.00 72.12 123 TYR A C 1
ATOM 918 O O . TYR A 1 123 ? 5.380 6.796 15.013 1.00 72.12 123 TYR A O 1
ATOM 926 N N . HIS A 1 124 ? 6.073 5.955 16.969 1.00 73.06 124 HIS A N 1
ATOM 927 C CA . HIS A 1 124 ? 6.063 7.248 17.668 1.00 73.06 124 HIS A CA 1
ATOM 928 C C . HIS A 1 124 ? 7.410 7.963 17.712 1.00 73.06 124 HIS A C 1
ATOM 930 O O . HIS A 1 124 ? 7.437 9.190 17.736 1.00 73.06 124 HIS A O 1
ATOM 936 N N . ARG A 1 125 ? 8.517 7.222 17.776 1.00 69.12 125 ARG A N 1
ATOM 937 C CA . ARG A 1 125 ? 9.866 7.782 17.942 1.00 69.12 125 ARG A CA 1
ATOM 938 C C . ARG A 1 125 ? 10.684 7.744 16.657 1.00 69.12 125 ARG A C 1
ATOM 940 O O . ARG A 1 125 ? 11.734 8.365 16.623 1.00 69.12 125 ARG A O 1
ATOM 947 N N . SER A 1 126 ? 10.215 7.043 15.615 1.00 65.44 126 SER A N 1
ATOM 948 C CA . SER A 1 126 ? 10.974 6.805 14.371 1.00 65.44 126 SER A CA 1
ATOM 949 C C . SER A 1 126 ? 12.396 6.269 14.619 1.00 65.44 126 SER A C 1
ATOM 951 O O . SER A 1 126 ? 13.259 6.413 13.763 1.00 65.44 126 SER A O 1
ATOM 953 N N . ALA A 1 127 ? 12.640 5.668 15.786 1.00 65.69 127 ALA A N 1
ATOM 954 C CA . ALA A 1 127 ? 13.932 5.133 16.192 1.00 65.69 127 ALA A CA 1
ATOM 955 C C . ALA A 1 127 ? 13.950 3.634 15.908 1.00 65.69 127 ALA A C 1
ATOM 957 O O . ALA A 1 127 ? 13.008 2.932 16.300 1.00 65.69 127 ALA A O 1
ATOM 958 N N . PHE A 1 128 ? 14.987 3.159 15.221 1.00 65.06 128 PHE A N 1
ATOM 959 C CA . PHE A 1 128 ? 15.085 1.760 14.844 1.00 65.06 128 PHE A CA 1
ATOM 960 C C . PHE A 1 128 ? 16.511 1.268 14.672 1.00 65.06 128 PHE A C 1
ATOM 962 O O . PHE A 1 128 ? 17.369 1.994 14.181 1.00 65.06 128 PHE A O 1
ATOM 969 N N . ASP A 1 129 ? 16.703 0.007 15.042 1.00 65.31 129 ASP A N 1
ATOM 970 C CA . ASP A 1 129 ? 17.891 -0.769 14.726 1.00 65.31 129 ASP A CA 1
ATOM 971 C C . ASP A 1 129 ? 17.591 -1.660 13.513 1.00 65.31 129 ASP A C 1
ATOM 973 O O . ASP A 1 129 ? 16.601 -2.392 13.515 1.00 65.31 129 ASP A O 1
ATOM 977 N N . ALA A 1 130 ? 18.413 -1.581 12.464 1.00 63.94 130 ALA A N 1
ATOM 978 C CA . ALA A 1 130 ? 18.250 -2.360 11.236 1.00 63.94 130 ALA A CA 1
ATOM 979 C C . ALA A 1 130 ? 18.333 -3.876 11.490 1.00 63.94 130 ALA A C 1
ATOM 981 O O . ALA A 1 130 ? 17.649 -4.651 10.816 1.00 63.94 130 ALA A O 1
ATOM 982 N N . SER A 1 131 ? 19.089 -4.291 12.514 1.00 64.19 131 SER A N 1
ATOM 983 C CA . SER A 1 131 ? 19.224 -5.696 12.918 1.00 64.19 131 SER A CA 1
ATOM 984 C C . SER A 1 131 ? 17.875 -6.324 13.319 1.00 64.19 131 SER A C 1
ATOM 986 O O . SER A 1 131 ? 17.610 -7.499 13.061 1.00 64.19 131 SER A O 1
ATOM 988 N N . GLU A 1 132 ? 16.955 -5.517 13.859 1.00 64.00 132 GLU A N 1
ATOM 989 C CA . GLU A 1 132 ? 15.619 -5.939 14.278 1.00 64.00 132 GLU A CA 1
ATOM 990 C C . GLU A 1 132 ? 14.596 -6.006 13.127 1.00 64.00 132 GLU A C 1
ATOM 992 O O . GLU A 1 132 ? 13.423 -6.329 13.356 1.00 64.00 132 GLU A O 1
ATOM 997 N N . TYR A 1 133 ? 14.971 -5.711 11.883 1.00 67.00 133 TYR A N 1
ATOM 998 C CA . TYR A 1 133 ? 14.048 -5.698 10.738 1.00 67.00 133 TYR A CA 1
ATOM 999 C C . TYR A 1 133 ? 14.507 -6.601 9.597 1.00 67.00 133 TYR A C 1
ATOM 1001 O O . TYR A 1 133 ? 14.297 -6.287 8.427 1.00 67.00 133 TYR A O 1
ATOM 1009 N N . GLN A 1 134 ? 15.067 -7.762 9.948 1.00 68.44 134 GLN A N 1
ATOM 1010 C CA . GLN A 1 134 ? 15.362 -8.809 8.975 1.00 68.44 134 GLN A CA 1
ATOM 1011 C C . GLN A 1 134 ? 14.113 -9.174 8.173 1.00 68.44 134 GLN A C 1
ATOM 1013 O O . GLN A 1 134 ? 13.028 -9.406 8.721 1.00 68.44 134 GLN A O 1
ATOM 1018 N N . VAL A 1 135 ? 14.289 -9.176 6.859 1.00 74.81 135 VAL A N 1
ATOM 1019 C CA . VAL A 1 135 ? 13.250 -9.495 5.893 1.00 74.81 135 VAL A CA 1
ATOM 1020 C C . VAL A 1 135 ? 13.310 -10.987 5.594 1.00 74.81 135 VAL A C 1
ATOM 1022 O O . VAL A 1 135 ? 14.387 -11.553 5.428 1.00 74.81 135 VAL A O 1
ATOM 1025 N N . GLU A 1 136 ? 12.147 -11.629 5.544 1.00 78.81 136 GLU A N 1
ATOM 1026 C CA . GLU A 1 136 ? 12.044 -13.056 5.244 1.00 78.81 136 GLU A CA 1
ATOM 1027 C C . GLU A 1 136 ? 12.209 -13.315 3.739 1.00 78.81 136 GLU A C 1
ATOM 1029 O O . GLU A 1 136 ? 11.869 -12.477 2.895 1.00 78.81 136 GLU A O 1
ATOM 1034 N N . THR A 1 137 ? 12.716 -14.498 3.394 1.00 84.25 137 THR A N 1
ATOM 1035 C CA . THR A 1 137 ? 12.816 -14.931 1.993 1.00 84.25 137 THR A CA 1
ATOM 1036 C C . THR A 1 137 ? 11.455 -15.370 1.456 1.00 84.25 137 THR A C 1
ATOM 1038 O O . THR A 1 137 ? 10.543 -15.716 2.211 1.00 84.25 137 THR A O 1
ATOM 1041 N N . VAL A 1 138 ? 11.309 -15.403 0.128 1.00 84.81 138 VAL A N 1
ATOM 1042 C CA . VAL A 1 138 ? 10.059 -15.834 -0.520 1.00 84.81 138 VAL A CA 1
ATOM 1043 C C . VAL A 1 138 ? 9.647 -17.244 -0.089 1.00 84.81 138 VAL A C 1
ATOM 1045 O O . VAL A 1 138 ? 8.475 -17.452 0.208 1.00 84.81 138 VAL A O 1
ATOM 1048 N N . GLY A 1 139 ? 10.589 -18.190 0.001 1.00 83.19 139 GLY A N 1
ATOM 1049 C CA . GLY A 1 139 ? 10.296 -19.566 0.425 1.00 83.19 139 GLY A CA 1
ATOM 1050 C C . GLY A 1 139 ? 9.680 -19.624 1.825 1.00 83.19 139 GLY A C 1
ATOM 1051 O O . GLY A 1 139 ? 8.578 -20.135 1.992 1.00 83.19 139 GLY A O 1
ATOM 1052 N N . GLN A 1 140 ? 10.319 -18.970 2.802 1.00 84.06 140 GLN A N 1
ATOM 1053 C CA . GLN A 1 140 ? 9.837 -18.915 4.190 1.00 84.06 140 GLN A CA 1
ATOM 1054 C C . GLN A 1 140 ? 8.431 -18.318 4.310 1.00 84.06 140 GLN A C 1
ATOM 1056 O O . GLN A 1 140 ? 7.625 -18.762 5.131 1.00 84.06 140 GLN A O 1
ATOM 1061 N N . VAL A 1 141 ? 8.134 -17.301 3.499 1.00 86.12 141 VAL A N 1
ATOM 1062 C CA . VAL A 1 141 ? 6.815 -16.668 3.471 1.00 86.12 141 VAL A CA 1
ATOM 1063 C C . VAL A 1 141 ? 5.773 -17.597 2.846 1.00 86.12 141 VAL A C 1
ATOM 1065 O O . VAL A 1 141 ? 4.663 -17.711 3.368 1.00 86.12 141 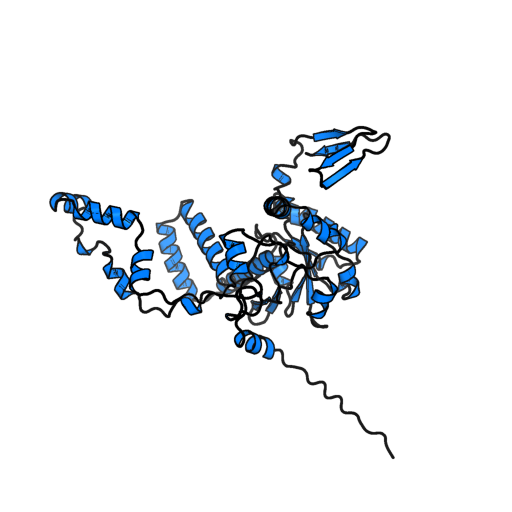VAL A O 1
ATOM 1068 N N . MET A 1 142 ? 6.120 -18.275 1.752 1.00 86.31 142 MET A N 1
ATOM 1069 C CA . MET A 1 142 ? 5.216 -19.175 1.035 1.00 86.31 142 MET A CA 1
ATOM 1070 C C . MET A 1 142 ? 4.894 -20.446 1.829 1.00 86.31 142 MET A C 1
ATOM 1072 O O . MET A 1 142 ? 3.753 -20.902 1.772 1.00 86.31 142 MET A O 1
ATOM 1076 N N . ASP A 1 143 ? 5.831 -20.955 2.633 1.00 86.81 143 ASP A N 1
ATOM 1077 C CA . ASP A 1 143 ? 5.628 -22.126 3.502 1.00 86.81 143 ASP A CA 1
ATOM 1078 C C . ASP A 1 143 ? 4.564 -21.892 4.586 1.00 86.81 143 ASP A C 1
ATOM 1080 O O . ASP A 1 143 ? 3.896 -22.823 5.036 1.00 86.81 143 ASP A O 1
ATOM 1084 N N . ARG A 1 144 ? 4.357 -20.634 4.997 1.00 85.31 144 ARG A N 1
ATOM 1085 C CA . ARG A 1 144 ? 3.319 -20.260 5.974 1.00 85.31 144 ARG A CA 1
ATOM 1086 C C . ARG A 1 144 ? 1.916 -20.221 5.373 1.00 85.31 144 ARG A C 1
ATOM 1088 O O . ARG A 1 144 ? 0.942 -20.129 6.121 1.00 85.31 144 ARG A O 1
ATOM 1095 N N . ILE A 1 145 ? 1.795 -20.238 4.046 1.00 87.25 145 ILE A N 1
ATOM 1096 C CA . ILE A 1 145 ? 0.520 -20.084 3.349 1.00 87.25 145 ILE A CA 1
ATOM 1097 C C . ILE A 1 145 ? -0.012 -21.465 2.948 1.00 87.25 145 ILE A C 1
ATOM 1099 O O . ILE A 1 145 ? 0.669 -22.219 2.249 1.00 87.25 145 ILE A O 1
ATOM 1103 N N . PRO A 1 146 ? -1.259 -21.811 3.310 1.00 86.44 146 PRO A N 1
ATOM 1104 C CA . PRO A 1 146 ? -1.817 -23.114 2.985 1.00 86.44 146 PRO A CA 1
ATOM 1105 C C . PRO A 1 146 ? -2.003 -23.314 1.470 1.00 86.44 146 PRO A C 1
ATOM 1107 O O . PRO A 1 146 ? -2.197 -22.367 0.701 1.00 86.44 146 PRO A O 1
ATOM 1110 N N . ALA A 1 147 ? -1.995 -24.583 1.039 1.00 83.19 147 ALA A N 1
ATOM 1111 C CA . ALA A 1 147 ? -2.136 -25.009 -0.361 1.00 83.19 147 ALA A CA 1
ATOM 1112 C C . ALA A 1 147 ? -3.366 -24.420 -1.082 1.00 83.19 147 ALA A C 1
ATOM 1114 O O . ALA A 1 147 ? -3.313 -24.105 -2.268 1.00 83.19 147 ALA A O 1
ATOM 1115 N N . ASN A 1 148 ? -4.467 -24.275 -0.346 1.00 83.56 148 ASN A N 1
ATOM 1116 C CA . ASN A 1 148 ? -5.775 -23.829 -0.824 1.00 83.56 148 ASN A CA 1
ATOM 1117 C C . ASN A 1 148 ? -6.009 -22.310 -0.685 1.00 83.56 148 ASN A C 1
ATOM 1119 O O . ASN A 1 148 ? -7.085 -21.829 -1.047 1.00 83.56 148 ASN A O 1
ATOM 1123 N N . GLY A 1 149 ? -5.042 -21.561 -0.147 1.00 84.75 149 GLY A N 1
ATOM 1124 C CA . GLY A 1 149 ? -5.149 -20.116 0.030 1.00 84.75 149 GLY A CA 1
ATOM 1125 C C . GLY A 1 149 ? -5.124 -19.373 -1.305 1.00 84.75 149 GLY A C 1
ATOM 1126 O O . GLY A 1 149 ? -4.280 -19.644 -2.162 1.00 84.75 149 GLY A O 1
ATOM 1127 N N . LYS A 1 150 ? -6.033 -18.410 -1.489 1.00 90.75 150 LYS A N 1
ATOM 1128 C CA . LYS A 1 150 ? -6.019 -17.526 -2.666 1.00 90.75 150 LYS A CA 1
ATOM 1129 C C . LYS A 1 150 ? -4.971 -16.449 -2.460 1.00 90.75 150 LYS A C 1
ATOM 1131 O O . LYS A 1 150 ? -4.911 -15.860 -1.387 1.00 90.75 150 LYS A O 1
ATOM 1136 N N . LEU A 1 151 ? -4.165 -16.163 -3.476 1.00 92.75 151 LEU A N 1
ATOM 1137 C CA . LEU A 1 151 ? -3.108 -15.165 -3.357 1.00 92.75 151 LEU A CA 1
ATOM 1138 C C . LEU A 1 151 ? -3.478 -13.856 -4.034 1.00 92.75 151 LEU A C 1
ATOM 1140 O O . LEU A 1 151 ? -3.904 -13.834 -5.192 1.00 92.75 151 LEU A O 1
ATOM 1144 N N . ILE A 1 152 ? -3.227 -12.773 -3.308 1.00 94.00 152 ILE A N 1
ATOM 1145 C CA . ILE A 1 152 ? -3.287 -11.408 -3.805 1.00 94.00 152 ILE A CA 1
ATOM 1146 C C . ILE A 1 152 ? -1.872 -10.837 -3.717 1.00 94.00 152 ILE A C 1
ATOM 1148 O O . ILE A 1 152 ? -1.364 -10.572 -2.629 1.00 94.00 152 ILE A O 1
ATOM 1152 N N . TYR A 1 153 ? -1.225 -10.672 -4.865 1.00 94.00 153 TYR A N 1
ATOM 1153 C CA . TYR A 1 153 ? 0.109 -10.103 -4.979 1.00 94.00 153 TYR A CA 1
ATOM 1154 C C . TYR A 1 153 ? 0.017 -8.583 -5.092 1.00 94.00 153 TYR A C 1
ATOM 1156 O O . TYR A 1 153 ? -0.448 -8.033 -6.090 1.00 94.00 153 TYR A O 1
ATOM 1164 N N . VAL A 1 154 ? 0.508 -7.893 -4.071 1.00 92.88 154 VAL A N 1
ATOM 1165 C CA . VAL A 1 154 ? 0.560 -6.437 -3.994 1.00 92.88 154 VAL A CA 1
ATOM 1166 C C . VAL A 1 154 ? 1.905 -5.935 -4.510 1.00 92.88 154 VAL A C 1
ATOM 1168 O O . VAL A 1 154 ? 2.963 -6.314 -4.008 1.00 92.88 154 VAL A O 1
ATOM 1171 N N . VAL A 1 155 ? 1.858 -5.050 -5.501 1.00 91.38 155 VAL A N 1
ATOM 1172 C CA . VAL A 1 155 ? 3.023 -4.528 -6.219 1.00 91.38 155 VAL A CA 1
ATOM 1173 C C . VAL A 1 155 ? 3.060 -3.010 -6.090 1.00 91.38 155 VAL A C 1
ATOM 1175 O O . VAL A 1 155 ? 2.062 -2.338 -6.333 1.00 91.38 155 VAL A O 1
ATOM 1178 N N . SER A 1 156 ? 4.213 -2.458 -5.722 1.00 89.25 156 SER A N 1
ATOM 1179 C CA . SER A 1 156 ? 4.439 -1.008 -5.657 1.00 89.25 156 SER A CA 1
ATOM 1180 C C . SER A 1 156 ? 4.644 -0.460 -7.068 1.00 89.25 156 SER A C 1
ATOM 1182 O O . SER A 1 156 ? 5.540 -0.933 -7.761 1.00 89.25 156 SER A O 1
ATOM 1184 N N . LEU A 1 157 ? 3.881 0.557 -7.489 1.00 88.69 157 LEU A N 1
ATOM 1185 C CA . LEU A 1 157 ? 4.101 1.196 -8.794 1.00 88.69 157 LEU A CA 1
ATOM 1186 C C . LEU A 1 157 ? 5.504 1.810 -8.928 1.00 88.69 157 LEU A C 1
ATOM 1188 O O . LEU A 1 157 ? 6.088 1.778 -10.003 1.00 88.69 157 LEU A O 1
ATOM 1192 N N . VAL A 1 158 ? 6.044 2.355 -7.836 1.00 83.62 158 VAL A N 1
ATOM 1193 C CA . VAL A 1 158 ? 7.366 3.010 -7.820 1.00 83.62 158 VAL A CA 1
ATOM 1194 C C . VAL A 1 158 ? 8.481 2.026 -8.164 1.00 83.62 158 VAL A C 1
ATOM 1196 O O . VAL A 1 158 ? 9.444 2.390 -8.827 1.00 83.62 158 VAL A O 1
ATOM 1199 N N . ASP A 1 159 ? 8.310 0.773 -7.751 1.00 79.62 159 ASP A N 1
ATOM 1200 C CA . ASP A 1 159 ? 9.300 -0.287 -7.913 1.00 79.62 159 ASP A CA 1
ATOM 1201 C C . ASP A 1 159 ? 8.868 -1.266 -9.012 1.00 79.62 159 ASP A C 1
ATOM 1203 O O . ASP A 1 159 ? 9.316 -2.408 -9.049 1.00 79.62 159 ASP A O 1
ATOM 1207 N N . PHE A 1 160 ? 7.918 -0.893 -9.870 1.00 85.50 160 PHE A N 1
ATOM 1208 C CA . PHE A 1 160 ? 7.459 -1.745 -10.959 1.00 85.50 160 PHE A CA 1
ATOM 1209 C C . PHE A 1 160 ? 8.420 -1.623 -12.154 1.00 85.50 160 PHE A C 1
ATOM 1211 O O . PHE A 1 160 ? 8.743 -0.505 -12.546 1.00 85.50 160 PHE A O 1
ATOM 1218 N N . PRO A 1 161 ? 8.854 -2.728 -12.789 1.00 84.44 161 PRO A N 1
ATOM 1219 C CA . PRO A 1 161 ? 8.472 -4.124 -12.553 1.00 84.44 161 PRO A CA 1
ATOM 1220 C C . PRO A 1 161 ? 9.373 -4.884 -11.560 1.00 84.44 161 PRO A C 1
ATOM 1222 O O . PRO A 1 161 ? 9.145 -6.068 -11.345 1.00 84.44 161 PRO A O 1
ATOM 1225 N N . MET A 1 162 ? 10.384 -4.248 -10.964 1.00 80.19 162 MET A N 1
ATOM 1226 C CA . MET A 1 162 ? 11.389 -4.898 -10.100 1.00 80.19 162 MET A CA 1
ATOM 1227 C C . MET A 1 162 ? 10.820 -5.535 -8.818 1.00 80.19 162 MET A C 1
ATOM 1229 O O . MET A 1 162 ? 11.409 -6.454 -8.265 1.00 80.19 162 MET A O 1
ATOM 1233 N N . SER A 1 163 ? 9.667 -5.070 -8.340 1.00 79.75 163 SER A N 1
ATOM 1234 C CA . SER A 1 163 ? 8.960 -5.626 -7.176 1.00 79.75 163 SER A CA 1
ATOM 1235 C C . SER A 1 163 ? 8.198 -6.928 -7.466 1.00 79.75 163 SER A C 1
ATOM 1237 O O . SER A 1 163 ? 7.642 -7.536 -6.544 1.00 79.75 163 SER A O 1
ATOM 1239 N N . LEU A 1 164 ? 8.164 -7.365 -8.729 1.00 85.56 164 LEU A N 1
ATOM 1240 C CA . LEU A 1 164 ? 7.683 -8.685 -9.123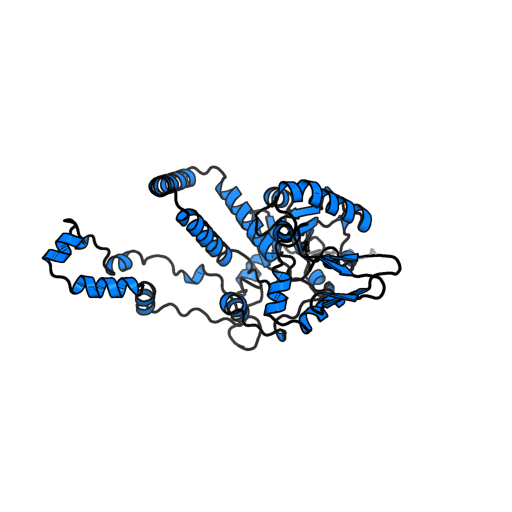 1.00 85.56 164 LEU A CA 1
ATOM 1241 C C . LEU A 1 164 ? 8.828 -9.692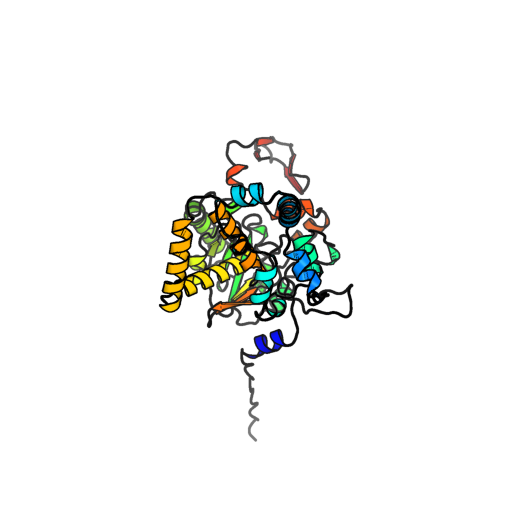 -9.019 1.00 85.56 164 LEU A C 1
ATOM 1243 O O . LEU A 1 164 ? 9.785 -9.629 -9.786 1.00 85.56 164 LEU A O 1
ATOM 1247 N N . ASP A 1 165 ? 8.700 -10.632 -8.089 1.00 85.00 165 ASP A N 1
ATOM 1248 C CA . ASP A 1 165 ? 9.670 -11.700 -7.897 1.00 85.00 165 ASP A CA 1
ATOM 1249 C C . ASP A 1 165 ? 9.149 -13.004 -8.514 1.00 85.00 165 ASP A C 1
ATOM 1251 O O . ASP A 1 165 ? 8.123 -13.555 -8.104 1.00 85.00 165 ASP A O 1
ATOM 1255 N N . GLU A 1 166 ? 9.868 -13.506 -9.516 1.00 84.44 166 GLU A N 1
ATOM 1256 C CA . GLU A 1 166 ? 9.499 -14.719 -10.247 1.00 84.44 166 GLU A CA 1
ATOM 1257 C C . GLU A 1 166 ? 9.649 -15.989 -9.399 1.00 84.44 166 GLU A C 1
ATOM 1259 O O . GLU A 1 166 ? 9.031 -17.013 -9.701 1.00 84.44 166 GLU A O 1
ATOM 1264 N N . SER A 1 167 ? 10.396 -15.932 -8.290 1.00 84.56 167 SER A N 1
ATOM 1265 C CA . SER A 1 167 ? 10.488 -17.041 -7.335 1.00 84.56 167 SER A CA 1
ATOM 1266 C C . SER A 1 167 ? 9.136 -17.371 -6.688 1.00 84.56 167 SER A C 1
ATOM 1268 O O . SER A 1 167 ? 8.868 -18.533 -6.366 1.00 84.56 167 SER A O 1
ATOM 1270 N N . VAL A 1 168 ? 8.223 -16.397 -6.591 1.00 87.31 168 VAL A N 1
ATOM 1271 C CA . VAL A 1 168 ? 6.847 -16.623 -6.122 1.00 87.31 168 VAL A CA 1
ATOM 1272 C C . VAL A 1 168 ? 6.082 -17.515 -7.103 1.00 87.31 168 VAL A C 1
ATOM 1274 O O . VAL A 1 168 ? 5.336 -18.405 -6.686 1.00 87.31 168 VAL A O 1
ATOM 1277 N N . PHE A 1 169 ? 6.319 -17.350 -8.409 1.00 87.56 169 PHE A N 1
ATOM 1278 C CA . PHE A 1 169 ? 5.630 -18.118 -9.450 1.00 87.56 169 PHE A CA 1
ATOM 1279 C C . PHE A 1 169 ? 6.044 -19.592 -9.495 1.00 87.56 169 PHE A C 1
ATOM 1281 O O . PHE A 1 169 ? 5.313 -20.420 -10.038 1.00 87.56 169 PHE A O 1
ATOM 1288 N N . ARG A 1 170 ? 7.182 -19.941 -8.877 1.00 87.06 170 ARG A N 1
ATOM 1289 C CA . ARG A 1 170 ? 7.608 -21.338 -8.692 1.00 87.06 170 ARG A CA 1
ATOM 1290 C C . ARG A 1 170 ? 6.713 -22.088 -7.706 1.00 87.06 170 ARG A C 1
ATOM 1292 O O . ARG A 1 170 ? 6.514 -23.286 -7.855 1.00 87.06 170 ARG A O 1
ATOM 1299 N N . HIS A 1 171 ? 6.152 -21.381 -6.727 1.00 86.25 171 HIS A N 1
ATOM 1300 C CA . HIS A 1 171 ? 5.301 -21.966 -5.690 1.00 86.25 171 HIS A CA 1
ATOM 1301 C C . HIS A 1 171 ? 3.819 -21.964 -6.092 1.00 86.25 171 HIS A C 1
ATOM 1303 O O . HIS A 1 171 ? 3.062 -22.867 -5.726 1.00 86.25 171 HIS A O 1
ATOM 1309 N N . ARG A 1 172 ? 3.375 -20.943 -6.839 1.00 86.69 172 ARG A N 1
ATOM 1310 C CA . ARG A 1 172 ? 1.986 -20.792 -7.301 1.00 86.69 172 ARG A CA 1
ATOM 1311 C C . ARG A 1 172 ? 1.935 -20.239 -8.716 1.00 86.69 172 ARG A C 1
ATOM 1313 O O . ARG A 1 172 ? 2.619 -19.279 -9.039 1.00 86.69 172 ARG A O 1
ATOM 1320 N N . SER A 1 173 ? 1.060 -20.795 -9.552 1.00 86.94 173 SER A N 1
ATOM 1321 C CA . SER A 1 173 ? 0.894 -20.304 -10.922 1.00 86.94 173 SER A CA 1
ATOM 1322 C C . SER A 1 173 ? 0.350 -18.874 -10.938 1.00 86.94 173 SER A C 1
ATOM 1324 O O . SER A 1 173 ? -0.714 -18.613 -10.371 1.00 86.94 173 SER A O 1
ATOM 1326 N N . ALA A 1 174 ? 1.016 -17.978 -11.670 1.00 85.81 174 ALA A N 1
ATOM 1327 C CA . ALA A 1 174 ? 0.605 -16.582 -11.834 1.00 85.81 174 ALA A CA 1
ATOM 1328 C C . ALA A 1 174 ? -0.854 -16.424 -12.315 1.00 85.81 174 ALA A C 1
ATOM 1330 O O . ALA A 1 174 ? -1.539 -15.500 -11.897 1.00 85.81 174 ALA A O 1
ATOM 1331 N N . LYS A 1 175 ? -1.375 -17.363 -13.120 1.00 87.38 175 LYS A N 1
ATOM 1332 C CA . LYS A 1 175 ? -2.764 -17.354 -13.636 1.00 87.38 175 LYS A CA 1
ATOM 1333 C C . LYS A 1 175 ? -3.843 -17.538 -12.565 1.00 87.38 175 LYS A C 1
ATOM 1335 O O . LYS A 1 175 ? -5.026 -17.315 -12.818 1.00 87.38 175 LYS A O 1
ATOM 1340 N N . SER A 1 176 ? -3.448 -18.043 -11.401 1.00 87.75 176 SER A N 1
ATOM 1341 C CA . SER A 1 176 ? -4.344 -18.306 -10.273 1.00 87.75 176 SER A CA 1
ATOM 1342 C C . SER A 1 176 ? -4.366 -17.158 -9.257 1.00 87.75 176 SER A C 1
ATOM 1344 O O . SER A 1 176 ? -5.145 -17.193 -8.305 1.00 87.75 176 SER A O 1
ATOM 1346 N N . MET A 1 177 ? -3.515 -16.147 -9.458 1.00 91.12 177 MET A N 1
ATOM 1347 C CA . MET A 1 177 ? -3.237 -15.078 -8.506 1.00 91.12 177 MET A CA 1
ATOM 1348 C C . MET A 1 177 ? -3.865 -13.764 -8.963 1.00 91.12 177 MET A C 1
ATOM 1350 O O . MET A 1 177 ? -3.894 -13.455 -10.150 1.00 91.12 177 MET A O 1
ATOM 1354 N N . GLN A 1 178 ? -4.328 -12.958 -8.012 1.00 93.50 178 GLN A N 1
ATOM 1355 C CA . GLN A 1 178 ? -4.738 -11.581 -8.286 1.00 93.50 178 GLN A CA 1
ATOM 1356 C C . GLN A 1 178 ? -3.554 -10.640 -8.071 1.00 93.50 178 GLN A C 1
ATOM 1358 O O . GLN A 1 178 ? -2.805 -10.805 -7.113 1.00 93.50 178 GLN A O 1
ATOM 1363 N N . PHE A 1 179 ? -3.397 -9.636 -8.927 1.00 94.31 179 PHE A N 1
ATOM 1364 C CA . PHE A 1 179 ? -2.339 -8.635 -8.833 1.00 94.31 179 PHE A CA 1
ATOM 1365 C C . PHE A 1 179 ? -2.938 -7.265 -8.551 1.00 94.31 179 PHE A C 1
ATOM 1367 O O . PHE A 1 179 ? -3.860 -6.826 -9.235 1.00 94.31 179 PHE A O 1
ATOM 1374 N N . VAL A 1 180 ? -2.394 -6.574 -7.555 1.00 94.31 180 VAL A N 1
ATOM 1375 C CA . VAL A 1 180 ? -2.844 -5.244 -7.148 1.00 94.31 180 VAL A CA 1
ATOM 1376 C C . VAL A 1 180 ? -1.671 -4.286 -7.212 1.00 94.31 180 VAL A C 1
ATOM 1378 O O . VAL A 1 180 ? -0.737 -4.382 -6.418 1.00 94.31 180 VAL A O 1
ATOM 1381 N N . ILE A 1 181 ? -1.733 -3.341 -8.142 1.00 93.88 181 ILE A N 1
ATOM 1382 C CA . ILE A 1 181 ? -0.747 -2.273 -8.279 1.00 93.88 181 ILE A CA 1
ATOM 1383 C C . ILE A 1 181 ? -1.144 -1.123 -7.352 1.00 93.88 181 ILE A C 1
ATOM 1385 O O . ILE A 1 181 ? -2.225 -0.549 -7.494 1.00 93.88 181 ILE A O 1
ATOM 1389 N N . THR A 1 182 ? -0.277 -0.793 -6.397 1.00 91.81 182 THR A N 1
ATOM 1390 C CA . THR A 1 182 ? -0.481 0.243 -5.377 1.00 91.81 182 THR A CA 1
ATOM 1391 C C . THR A 1 182 ? 0.377 1.482 -5.633 1.00 91.81 182 THR A C 1
ATOM 1393 O O . THR A 1 182 ? 1.216 1.511 -6.531 1.00 91.81 182 THR A O 1
ATOM 1396 N N . LYS A 1 183 ? 0.184 2.527 -4.812 1.00 89.19 183 LYS A N 1
ATOM 1397 C CA . LYS A 1 183 ? 0.900 3.820 -4.887 1.00 89.19 183 LYS A CA 1
ATOM 1398 C C . LYS A 1 183 ? 0.723 4.544 -6.228 1.00 89.19 183 LYS A C 1
ATOM 1400 O O . LYS A 1 183 ? 1.587 5.296 -6.673 1.00 89.19 183 LYS A O 1
ATOM 1405 N N . THR A 1 184 ? -0.416 4.327 -6.874 1.00 88.44 184 THR A N 1
ATOM 1406 C CA . THR A 1 184 ? -0.744 4.895 -8.188 1.00 88.44 184 THR A CA 1
ATOM 1407 C C . THR A 1 184 ? -0.999 6.401 -8.128 1.00 88.44 184 THR A C 1
ATOM 1409 O O . THR A 1 184 ? -0.826 7.092 -9.128 1.00 88.44 184 THR A O 1
ATOM 1412 N N . ASP A 1 185 ? -1.290 6.924 -6.934 1.00 85.44 185 ASP A N 1
ATOM 1413 C CA . ASP A 1 185 ? -1.383 8.351 -6.603 1.00 85.44 185 ASP A CA 1
ATOM 1414 C C . ASP A 1 185 ? -0.070 9.122 -6.782 1.00 85.44 185 ASP A C 1
ATOM 1416 O O . ASP A 1 185 ? -0.088 10.340 -6.961 1.00 85.44 185 ASP A O 1
ATOM 1420 N N . LEU A 1 186 ? 1.075 8.435 -6.738 1.00 86.00 186 LEU A N 1
ATOM 1421 C CA . LEU A 1 186 ? 2.365 9.083 -6.957 1.00 86.00 186 LEU A CA 1
ATOM 1422 C C . LEU A 1 186 ? 2.559 9.438 -8.431 1.00 86.00 186 LEU A C 1
ATOM 1424 O O . LEU A 1 186 ? 3.059 10.517 -8.741 1.00 86.00 186 LEU A O 1
ATOM 1428 N N . PHE A 1 187 ? 2.120 8.558 -9.330 1.00 85.00 187 PHE A N 1
ATOM 1429 C CA . PHE A 1 187 ? 2.320 8.708 -10.768 1.00 85.00 187 PHE A CA 1
ATOM 1430 C C . PHE A 1 187 ? 1.159 9.441 -11.447 1.00 85.00 187 PHE A C 1
ATOM 1432 O O . PHE A 1 187 ? 1.376 10.374 -12.213 1.00 85.00 187 PHE A O 1
ATOM 1439 N N . PHE A 1 188 ? -0.084 9.068 -11.138 1.00 85.88 188 PHE A N 1
ATOM 1440 C CA . PHE A 1 188 ? -1.270 9.649 -11.761 1.00 85.88 188 PHE A CA 1
ATOM 1441 C C . PHE A 1 188 ? -1.867 10.756 -10.891 1.00 85.88 188 PHE A C 1
ATOM 1443 O O . PHE A 1 188 ? -2.005 10.606 -9.681 1.00 85.88 188 PHE A O 1
ATOM 1450 N N . GLN A 1 189 ? -2.289 11.855 -11.519 1.00 84.31 189 GLN A N 1
ATOM 1451 C CA . GLN A 1 189 ? -2.946 12.963 -10.818 1.00 84.31 189 GLN A CA 1
ATOM 1452 C C . GLN A 1 189 ? -4.393 12.636 -10.417 1.00 84.31 189 GLN A C 1
ATOM 1454 O O . GLN A 1 189 ? -4.887 13.126 -9.403 1.00 84.31 189 GLN A O 1
ATOM 1459 N N . THR A 1 190 ? -5.094 11.823 -11.215 1.00 85.50 190 THR A N 1
ATOM 1460 C CA . THR A 1 190 ? -6.514 11.505 -11.014 1.00 85.50 190 THR A CA 1
ATOM 1461 C C . THR A 1 190 ? -6.795 10.016 -11.194 1.00 85.50 190 THR A C 1
ATOM 1463 O O . THR A 1 190 ? -6.127 9.332 -11.975 1.00 85.50 190 THR A O 1
ATOM 1466 N N . ASN A 1 191 ? -7.845 9.526 -10.524 1.00 86.38 191 ASN A N 1
ATOM 1467 C CA . ASN A 1 191 ? -8.280 8.133 -10.644 1.00 86.38 191 ASN A CA 1
ATOM 1468 C C . ASN A 1 191 ? -8.677 7.762 -12.087 1.00 86.38 191 ASN A C 1
ATOM 1470 O O . ASN A 1 191 ? -8.408 6.655 -12.545 1.00 86.38 191 ASN A O 1
ATOM 1474 N N . ASN A 1 192 ? -9.263 8.697 -12.842 1.00 87.00 192 ASN A N 1
ATOM 1475 C CA . ASN A 1 192 ? -9.663 8.450 -14.231 1.00 87.00 192 ASN A CA 1
ATOM 1476 C C . ASN A 1 192 ? -8.460 8.117 -15.124 1.00 87.00 192 ASN A C 1
ATOM 1478 O O . ASN A 1 192 ? -8.536 7.199 -15.938 1.00 87.00 192 ASN A O 1
ATOM 1482 N N . LEU A 1 193 ? -7.336 8.821 -14.952 1.00 87.00 193 LEU A N 1
ATOM 1483 C CA . LEU A 1 193 ? -6.107 8.537 -15.697 1.00 87.00 193 LEU A CA 1
ATOM 1484 C C . LEU A 1 193 ? -5.504 7.189 -15.293 1.00 87.00 193 LEU A C 1
ATOM 1486 O O . LEU A 1 193 ? -5.143 6.398 -16.165 1.00 87.00 193 LEU A O 1
ATOM 1490 N N . ALA A 1 194 ? -5.454 6.904 -13.988 1.00 87.31 194 ALA A N 1
ATOM 1491 C CA . ALA A 1 194 ? -4.965 5.627 -13.473 1.00 87.31 194 ALA A CA 1
ATOM 1492 C C . ALA A 1 194 ? -5.806 4.444 -13.984 1.00 87.31 194 ALA A C 1
ATOM 1494 O O . ALA A 1 194 ? -5.264 3.416 -14.383 1.00 87.31 194 ALA A O 1
ATOM 1495 N N . SER A 1 195 ? -7.129 4.609 -14.025 1.00 87.62 195 SER A N 1
ATOM 1496 C CA . SER A 1 195 ? -8.073 3.576 -14.459 1.00 87.62 195 SER A CA 1
ATOM 1497 C C . SER A 1 195 ? -8.092 3.382 -15.971 1.00 87.62 195 SER A C 1
ATOM 1499 O O . SER A 1 195 ? -8.267 2.263 -16.431 1.00 87.62 195 SER A O 1
ATOM 1501 N N . ARG A 1 196 ? -7.920 4.449 -16.760 1.00 87.44 196 ARG A N 1
ATOM 1502 C CA . ARG A 1 196 ? -7.954 4.353 -18.225 1.00 87.44 196 ARG A CA 1
ATOM 1503 C C . ARG A 1 196 ? -6.615 3.904 -18.802 1.00 87.44 196 ARG A C 1
ATOM 1505 O O . ARG A 1 196 ? -6.578 2.956 -19.573 1.00 87.44 196 ARG A O 1
ATOM 1512 N N . TYR A 1 197 ? -5.529 4.578 -18.429 1.00 87.88 197 TYR A N 1
ATOM 1513 C CA . TYR A 1 197 ? -4.205 4.326 -19.003 1.00 87.88 197 TYR A CA 1
ATOM 1514 C C . TYR A 1 197 ? -3.393 3.346 -18.163 1.00 87.88 197 TYR A C 1
ATOM 1516 O O . TYR A 1 197 ? -2.820 2.402 -18.702 1.00 87.88 197 TYR A O 1
ATOM 1524 N N . GLY A 1 198 ? -3.374 3.541 -16.840 1.00 88.31 198 GLY A N 1
ATOM 1525 C CA . GLY A 1 198 ? -2.626 2.672 -15.932 1.00 88.31 198 GLY A CA 1
ATOM 1526 C C . GLY A 1 198 ? -3.125 1.231 -15.991 1.00 88.31 198 GLY A C 1
ATOM 1527 O O . GLY A 1 198 ? -2.349 0.324 -16.276 1.00 88.31 198 GLY A O 1
A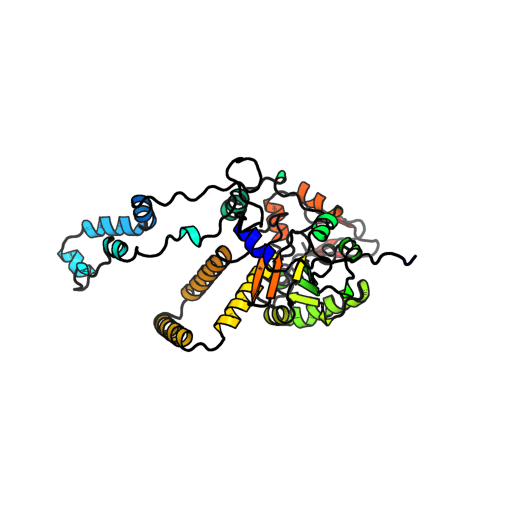TOM 1528 N N . LEU A 1 199 ? -4.427 1.014 -15.790 1.00 92.12 199 LEU A N 1
ATOM 1529 C CA . LEU A 1 199 ? -5.018 -0.327 -15.797 1.00 92.12 199 LEU A CA 1
ATOM 1530 C C . LEU A 1 199 ? -4.752 -1.076 -17.104 1.00 92.12 199 LEU A C 1
ATOM 1532 O O . LEU A 1 199 ? -4.303 -2.218 -17.052 1.00 92.12 199 LEU A O 1
ATOM 1536 N N . GLN A 1 200 ? -4.971 -0.431 -18.255 1.00 92.81 200 GLN A N 1
ATOM 1537 C CA . GLN A 1 200 ? -4.731 -1.044 -19.561 1.00 92.81 200 GLN A CA 1
ATOM 1538 C C . GLN A 1 200 ? -3.261 -1.456 -19.722 1.00 92.81 200 GLN A C 1
ATOM 1540 O O . GLN A 1 200 ? -2.982 -2.586 -20.119 1.00 92.81 200 GLN A O 1
ATOM 1545 N N . PHE A 1 201 ? -2.325 -0.577 -19.348 1.00 93.81 201 PHE A N 1
ATOM 1546 C CA . PHE A 1 201 ? -0.896 -0.874 -19.405 1.00 93.81 201 PHE A CA 1
ATOM 1547 C C . PHE A 1 201 ? -0.520 -2.086 -18.541 1.00 93.81 201 PHE A C 1
ATOM 1549 O O . PHE A 1 201 ? 0.124 -3.012 -19.036 1.00 93.81 201 PHE A O 1
ATOM 1556 N N . PHE A 1 202 ? -0.941 -2.125 -17.271 1.00 94.31 202 PHE A N 1
ATOM 1557 C CA . PHE A 1 202 ? -0.596 -3.244 -16.384 1.00 94.31 202 PHE A CA 1
ATOM 1558 C C . PHE A 1 202 ? -1.269 -4.546 -16.813 1.00 94.31 202 PHE A C 1
ATOM 1560 O O . PHE A 1 202 ? -0.639 -5.599 -16.763 1.00 94.31 202 PHE A O 1
ATOM 1567 N N . GLN A 1 203 ? -2.517 -4.490 -17.277 1.00 94.56 203 GLN A N 1
ATOM 1568 C CA . GLN A 1 203 ? -3.215 -5.654 -17.819 1.00 94.56 203 GLN A CA 1
ATOM 1569 C C . GLN A 1 203 ? -2.485 -6.236 -19.030 1.00 94.56 203 GLN A C 1
ATOM 1571 O O . GLN A 1 203 ? -2.268 -7.446 -19.088 1.00 94.56 203 GLN A O 1
ATOM 1576 N N . ASP A 1 204 ? -2.067 -5.390 -19.973 1.00 94.31 204 ASP A N 1
ATOM 1577 C CA . ASP A 1 204 ? -1.344 -5.832 -21.164 1.00 94.31 204 ASP A CA 1
ATOM 1578 C C . ASP A 1 204 ? 0.059 -6.343 -20.833 1.00 94.31 204 ASP A C 1
ATOM 1580 O O . ASP A 1 204 ? 0.465 -7.383 -21.353 1.00 94.31 204 ASP A O 1
ATOM 1584 N N . TYR A 1 205 ? 0.787 -5.668 -19.939 1.00 94.38 205 TYR A N 1
ATOM 1585 C CA . TYR A 1 205 ? 2.110 -6.110 -19.502 1.00 94.38 205 TYR A CA 1
ATOM 1586 C C . TYR A 1 205 ? 2.047 -7.481 -18.813 1.00 94.38 205 TYR A C 1
ATOM 1588 O O . TYR A 1 205 ? 2.787 -8.394 -19.181 1.00 94.38 205 TYR A O 1
ATOM 1596 N N . MET A 1 206 ? 1.136 -7.657 -17.849 1.00 93.56 206 MET A N 1
ATOM 1597 C CA . MET A 1 206 ? 1.008 -8.904 -17.085 1.00 93.56 206 MET A CA 1
ATOM 1598 C C . MET A 1 206 ? 0.490 -10.058 -17.947 1.00 93.56 206 MET A C 1
ATOM 1600 O O . MET A 1 206 ? 0.945 -11.194 -17.794 1.00 93.56 206 MET A O 1
ATOM 1604 N N . PHE A 1 207 ? -0.406 -9.774 -18.894 1.00 94.19 207 PHE A N 1
ATOM 1605 C CA . PHE A 1 207 ? -0.870 -10.766 -19.858 1.00 94.19 207 PHE A CA 1
ATOM 1606 C C . PHE A 1 207 ? 0.259 -11.218 -20.792 1.00 94.19 207 PHE A C 1
ATOM 1608 O O . PHE A 1 207 ? 0.469 -12.416 -20.956 1.00 94.19 207 PHE A O 1
ATOM 1615 N N . ARG A 1 208 ? 1.028 -10.281 -21.364 1.00 93.62 208 ARG A N 1
ATOM 1616 C CA . ARG A 1 208 ? 2.109 -10.606 -22.311 1.00 93.62 208 ARG A CA 1
ATOM 1617 C C . ARG A 1 208 ? 3.291 -11.305 -21.646 1.00 93.62 208 ARG A C 1
ATOM 1619 O O . ARG A 1 208 ? 3.837 -12.232 -22.231 1.00 93.62 208 ARG A O 1
ATOM 1626 N N . LYS A 1 209 ? 3.695 -10.863 -20.450 1.00 91.44 209 LYS A N 1
ATOM 1627 C CA . LYS A 1 209 ? 4.900 -11.375 -19.781 1.00 91.44 209 LYS A CA 1
ATOM 1628 C C . LYS A 1 209 ? 4.641 -12.634 -18.954 1.00 91.44 209 LYS A C 1
ATOM 1630 O O . LYS A 1 209 ? 5.463 -13.541 -18.965 1.00 91.44 209 LYS A O 1
ATOM 1635 N N . TYR A 1 210 ? 3.505 -12.699 -18.258 1.00 90.31 210 TYR A N 1
ATOM 1636 C CA . TYR A 1 210 ? 3.212 -13.762 -17.285 1.00 90.31 210 TYR A CA 1
ATOM 1637 C C . TYR A 1 210 ? 1.936 -14.559 -17.606 1.00 90.31 210 TYR A C 1
ATOM 1639 O O . TYR A 1 210 ? 1.579 -15.480 -16.870 1.00 90.31 210 TYR A O 1
ATOM 1647 N N . GLY A 1 211 ? 1.229 -14.233 -18.695 1.00 90.12 211 GLY A N 1
ATOM 1648 C CA . GLY A 1 211 ? 0.002 -14.926 -19.093 1.00 90.12 211 GLY A CA 1
ATOM 1649 C C . GLY A 1 211 ? -1.168 -14.719 -18.129 1.00 90.12 211 GLY A C 1
ATOM 1650 O O . GLY A 1 211 ? -2.082 -15.546 -18.105 1.00 90.12 211 GLY A O 1
ATOM 1651 N N . VAL A 1 212 ? -1.129 -13.665 -17.307 1.00 92.69 212 VAL A N 1
ATOM 1652 C CA . VAL A 1 212 ? -2.146 -13.384 -16.285 1.00 92.69 212 VAL A CA 1
ATOM 1653 C C . VAL A 1 212 ? -3.417 -12.835 -16.946 1.00 92.69 212 VAL A C 1
ATOM 1655 O O . VAL A 1 212 ? -3.331 -11.892 -17.737 1.00 92.69 212 VAL A O 1
ATOM 1658 N N . PRO A 1 213 ? -4.607 -13.376 -16.630 1.00 92.81 213 PRO A N 1
ATOM 1659 C CA . PRO A 1 213 ? -5.878 -12.828 -17.091 1.00 92.81 213 PRO A CA 1
ATOM 1660 C C . PRO A 1 213 ? -6.063 -11.350 -16.715 1.00 92.81 213 PRO A C 1
ATOM 1662 O O . PRO A 1 213 ? -5.858 -10.951 -15.570 1.00 92.81 213 PRO A O 1
ATOM 1665 N N . ARG A 1 214 ? -6.529 -10.528 -17.664 1.00 91.94 214 ARG A N 1
ATOM 1666 C CA . ARG A 1 214 ? -6.700 -9.074 -17.462 1.00 91.94 214 ARG A CA 1
ATOM 1667 C C . ARG A 1 214 ? -7.637 -8.723 -16.295 1.00 91.94 214 ARG A C 1
ATOM 1669 O O . ARG A 1 214 ? -7.419 -7.730 -15.611 1.00 91.94 214 ARG A O 1
ATOM 1676 N N . ASN A 1 215 ? -8.647 -9.552 -16.029 1.00 91.12 215 ASN A N 1
ATOM 1677 C CA . ASN A 1 215 ? -9.602 -9.370 -14.928 1.00 91.12 215 ASN A CA 1
ATOM 1678 C C . ASN A 1 215 ? -9.019 -9.650 -13.530 1.00 91.12 215 ASN A C 1
ATOM 1680 O O . ASN A 1 215 ? -9.695 -9.412 -12.534 1.00 91.12 215 ASN A O 1
ATOM 1684 N N . GLN A 1 216 ? -7.796 -10.175 -13.442 1.00 91.69 216 GLN A N 1
ATOM 1685 C CA . GLN A 1 216 ? -7.104 -10.418 -12.177 1.00 91.69 216 GLN A CA 1
ATOM 1686 C C . GLN A 1 216 ? -6.130 -9.292 -11.812 1.00 91.69 216 GLN A C 1
ATOM 1688 O O . GLN A 1 216 ? -5.483 -9.376 -10.772 1.00 91.69 216 GLN A O 1
ATOM 1693 N N . VAL A 1 217 ? -6.016 -8.247 -12.639 1.00 93.25 217 VAL A N 1
ATOM 1694 C CA . VAL A 1 217 ? -5.113 -7.113 -12.413 1.00 93.25 217 VAL A CA 1
ATOM 1695 C C . VAL A 1 217 ? -5.922 -5.881 -12.021 1.00 93.25 217 VAL A C 1
ATOM 1697 O O . VAL A 1 217 ? -6.804 -5.448 -12.762 1.00 93.25 217 VAL A O 1
ATOM 1700 N N . PHE A 1 218 ? -5.584 -5.296 -10.874 1.00 93.06 218 PHE A N 1
ATOM 1701 C CA . PHE A 1 218 ? -6.244 -4.125 -10.304 1.00 93.06 218 PHE A CA 1
ATOM 1702 C C . PHE A 1 218 ? -5.240 -3.004 -10.042 1.00 93.06 218 PHE A C 1
ATOM 1704 O O . PHE A 1 218 ? -4.080 -3.243 -9.710 1.00 93.06 218 PHE A O 1
ATOM 1711 N N . VAL A 1 219 ? -5.707 -1.764 -10.157 1.00 92.12 219 VAL A N 1
ATOM 1712 C CA . VAL A 1 219 ? -4.919 -0.546 -9.930 1.00 92.12 219 VAL A CA 1
ATOM 1713 C C . VAL A 1 219 ? -5.604 0.248 -8.833 1.00 92.12 219 VAL A C 1
ATOM 1715 O O . VAL A 1 219 ? -6.716 0.730 -9.038 1.00 92.12 219 VAL A O 1
ATOM 1718 N N . VAL A 1 220 ? -4.952 0.366 -7.677 1.00 90.56 220 VAL A N 1
ATOM 1719 C CA . VAL A 1 220 ? -5.542 0.908 -6.445 1.00 90.56 220 VAL A CA 1
ATOM 1720 C C . VAL A 1 220 ? -4.599 1.931 -5.807 1.00 90.56 220 VAL A C 1
ATOM 1722 O O . VAL A 1 220 ? -3.378 1.821 -5.907 1.00 90.56 220 VAL A O 1
ATOM 1725 N N . SER A 1 221 ? -5.141 2.931 -5.110 1.00 86.69 221 SER A N 1
ATOM 1726 C CA . SER A 1 221 ? -4.350 3.777 -4.202 1.00 86.69 221 SER A CA 1
ATOM 1727 C C . SER A 1 221 ? -4.845 3.639 -2.768 1.00 86.69 221 SER A C 1
ATOM 1729 O O . SER A 1 221 ? -5.937 4.089 -2.427 1.00 86.69 221 SER A O 1
ATOM 1731 N N . GLY A 1 222 ? -3.992 3.086 -1.899 1.00 76.12 222 GLY A N 1
ATOM 1732 C CA . GLY A 1 222 ? -4.275 2.945 -0.468 1.00 76.12 222 GLY A CA 1
ATOM 1733 C C . GLY A 1 222 ? -4.361 4.275 0.298 1.00 76.12 222 GLY A C 1
ATOM 1734 O O . GLY A 1 222 ? -4.920 4.320 1.393 1.00 76.12 222 GLY A O 1
ATOM 1735 N N . LYS A 1 223 ? -3.799 5.365 -0.247 1.00 77.19 223 LYS A N 1
ATOM 1736 C CA . LYS A 1 223 ? -3.827 6.700 0.379 1.00 77.19 223 LYS A CA 1
ATOM 1737 C C . LYS A 1 223 ? -5.017 7.531 -0.084 1.00 77.19 223 LYS A C 1
ATOM 1739 O O . LYS A 1 223 ? -5.644 8.181 0.748 1.00 77.19 223 LYS A O 1
ATOM 1744 N N . SER A 1 224 ? -5.297 7.506 -1.384 1.00 75.19 224 SER A N 1
ATOM 1745 C CA . SER A 1 224 ? -6.310 8.355 -2.019 1.00 75.19 224 SER A CA 1
ATOM 1746 C C . SER A 1 224 ? -7.670 7.673 -2.189 1.00 75.19 224 SER A C 1
ATOM 1748 O O . SER A 1 224 ? -8.595 8.310 -2.680 1.00 75.19 224 SER A O 1
ATOM 1750 N N . ASP A 1 225 ? -7.792 6.409 -1.771 1.00 80.50 225 ASP A N 1
ATOM 1751 C CA . ASP A 1 225 ? -9.008 5.595 -1.884 1.00 80.50 225 ASP A CA 1
ATOM 1752 C C . ASP A 1 225 ? -9.515 5.470 -3.330 1.00 80.50 225 ASP A C 1
ATOM 1754 O O . ASP A 1 225 ? -10.657 5.784 -3.660 1.00 80.50 225 ASP A O 1
ATOM 1758 N N . TRP A 1 226 ? -8.614 5.077 -4.233 1.00 83.62 226 TRP A N 1
ATOM 1759 C CA . TRP A 1 226 ? -8.921 4.923 -5.658 1.00 83.62 226 TRP A CA 1
ATOM 1760 C C . TRP A 1 226 ? -9.171 3.462 -5.997 1.00 83.62 226 TRP A C 1
ATOM 1762 O O . TRP A 1 226 ? -8.310 2.631 -5.723 1.00 83.62 226 TRP A O 1
ATOM 1772 N N . ASN A 1 227 ? -10.309 3.173 -6.638 1.00 82.62 227 ASN A N 1
ATOM 1773 C CA . ASN A 1 227 ? -10.714 1.841 -7.118 1.00 82.62 227 ASN A CA 1
ATOM 1774 C C . ASN A 1 227 ? -10.741 0.743 -6.043 1.00 82.62 227 ASN A C 1
ATOM 1776 O O . ASN A 1 227 ? -10.649 -0.446 -6.346 1.00 82.62 227 ASN A O 1
ATOM 1780 N N . THR A 1 228 ? -10.868 1.119 -4.774 1.00 83.12 228 THR A N 1
ATOM 1781 C CA . THR A 1 228 ? -10.885 0.144 -3.685 1.00 83.12 228 THR A CA 1
ATOM 1782 C C . THR A 1 228 ? -12.231 -0.573 -3.575 1.00 83.12 228 THR A C 1
ATOM 1784 O O . THR A 1 228 ? -12.253 -1.742 -3.207 1.00 83.12 228 THR A O 1
ATOM 1787 N N . ASP A 1 229 ? -13.341 0.093 -3.916 1.00 84.31 229 ASP A N 1
ATOM 1788 C CA . ASP A 1 229 ? -14.675 -0.524 -3.941 1.00 84.31 229 ASP A CA 1
ATOM 1789 C C . ASP A 1 229 ? -14.734 -1.662 -4.972 1.00 84.31 229 ASP A C 1
ATOM 1791 O O . ASP A 1 229 ? -15.090 -2.787 -4.635 1.00 84.31 229 ASP A O 1
ATOM 1795 N N . THR A 1 230 ? -14.286 -1.402 -6.206 1.00 85.44 230 THR A N 1
ATOM 1796 C CA . THR A 1 230 ? -14.249 -2.419 -7.269 1.00 85.44 230 THR A CA 1
ATOM 1797 C C . THR A 1 230 ? -13.300 -3.560 -6.926 1.00 85.44 230 THR A C 1
ATOM 1799 O O . THR A 1 230 ? -13.582 -4.712 -7.247 1.00 85.44 230 THR A O 1
ATOM 1802 N N . PHE A 1 231 ? -12.187 -3.268 -6.251 1.00 88.31 231 PHE A N 1
ATOM 1803 C CA . PHE A 1 231 ? -11.284 -4.297 -5.752 1.00 88.31 231 PHE A CA 1
ATOM 1804 C C . PHE A 1 231 ? -11.937 -5.152 -4.655 1.00 88.31 231 PHE A C 1
ATOM 1806 O O . PHE A 1 231 ? -11.842 -6.375 -4.720 1.00 88.31 231 PHE A O 1
ATOM 1813 N N . LEU A 1 232 ? -12.631 -4.537 -3.689 1.00 87.19 232 LEU A N 1
ATOM 1814 C CA . LEU A 1 232 ? -13.287 -5.231 -2.576 1.00 87.19 232 LEU A CA 1
ATOM 1815 C C . LEU A 1 232 ? -14.294 -6.285 -3.063 1.00 87.19 232 LEU A C 1
ATOM 1817 O O . LEU A 1 232 ? -14.320 -7.380 -2.507 1.00 87.19 232 LEU A O 1
ATOM 1821 N N . ASP A 1 233 ? -15.038 -6.005 -4.134 1.00 86.19 233 ASP A N 1
ATOM 1822 C CA . ASP A 1 233 ? -15.990 -6.955 -4.732 1.00 86.19 233 ASP A CA 1
ATOM 1823 C C . ASP A 1 233 ? -15.315 -8.226 -5.287 1.00 86.19 233 ASP A C 1
ATOM 1825 O O . ASP A 1 233 ? -15.933 -9.287 -5.385 1.00 86.19 233 ASP A O 1
ATOM 1829 N N . HIS A 1 234 ? -14.026 -8.143 -5.632 1.00 86.50 234 HIS A N 1
ATOM 1830 C CA . HIS A 1 234 ? -13.238 -9.257 -6.164 1.00 86.50 234 HIS A CA 1
ATOM 1831 C C . HIS A 1 234 ? -12.434 -10.001 -5.087 1.00 86.50 234 HIS A C 1
ATOM 1833 O O . HIS A 1 234 ? -11.855 -11.058 -5.382 1.00 86.50 234 HIS A O 1
ATOM 1839 N N . VAL A 1 235 ? -12.406 -9.486 -3.850 1.00 88.00 235 VAL A N 1
ATOM 1840 C CA . VAL A 1 235 ? -11.739 -10.128 -2.713 1.00 88.00 235 VAL A CA 1
ATOM 1841 C C . VAL A 1 235 ? -12.593 -11.289 -2.221 1.00 88.00 235 VAL A C 1
ATOM 1843 O O . VAL A 1 235 ? -13.700 -11.125 -1.713 1.00 88.00 235 VAL A O 1
ATOM 1846 N N . LYS A 1 236 ? -12.051 -12.498 -2.352 1.00 86.62 236 LYS A N 1
ATOM 1847 C CA . LYS A 1 236 ? -12.695 -13.725 -1.877 1.00 86.62 236 LYS A CA 1
ATOM 1848 C C . LYS A 1 236 ? -12.253 -14.077 -0.456 1.00 86.62 236 LYS A C 1
ATOM 1850 O O . LYS A 1 236 ? -11.209 -13.631 0.014 1.00 86.62 236 LYS A O 1
ATOM 1855 N N . ASP A 1 237 ? -13.009 -14.954 0.191 1.00 86.56 237 ASP A N 1
ATOM 1856 C CA . ASP A 1 237 ? -12.594 -15.547 1.461 1.00 86.56 237 ASP A CA 1
ATOM 1857 C C . ASP A 1 237 ? -11.314 -16.388 1.317 1.00 86.56 237 ASP A C 1
ATOM 1859 O O . ASP A 1 237 ? -11.051 -16.961 0.242 1.00 86.56 237 ASP A O 1
ATOM 1863 N N . ASN A 1 238 ? -10.552 -16.439 2.412 1.00 87.38 238 ASN A N 1
ATOM 1864 C CA . ASN A 1 238 ? -9.250 -17.087 2.536 1.00 87.38 238 ASN A CA 1
ATOM 1865 C C . ASN A 1 238 ? -8.199 -16.532 1.551 1.00 87.38 238 ASN A C 1
ATOM 1867 O O . ASN A 1 238 ? -7.487 -17.281 0.872 1.00 87.38 238 ASN A O 1
ATOM 1871 N N . SER A 1 239 ? -8.153 -15.199 1.439 1.00 91.00 239 SER A N 1
ATOM 1872 C CA . SER A 1 239 ? -7.192 -14.472 0.599 1.00 91.00 239 SER A CA 1
ATOM 1873 C C . SER A 1 239 ? -5.976 -14.006 1.403 1.00 91.00 239 SER A C 1
ATOM 1875 O O . SER A 1 239 ? -6.121 -13.320 2.414 1.00 91.00 239 SER A O 1
ATOM 1877 N N . PHE A 1 240 ? -4.776 -14.326 0.925 1.00 91.81 240 PHE A N 1
ATOM 1878 C CA . PHE A 1 240 ? -3.494 -13.963 1.527 1.00 91.81 240 PHE A CA 1
ATOM 1879 C C . PHE A 1 240 ? -2.829 -12.856 0.713 1.00 91.81 240 PHE A C 1
ATOM 1881 O O . PHE A 1 240 ? -2.588 -13.009 -0.488 1.00 91.81 240 PHE A O 1
ATOM 1888 N N . PHE A 1 241 ? -2.532 -11.740 1.373 1.00 92.31 241 PHE A N 1
ATOM 1889 C CA . PHE A 1 241 ? -1.873 -10.591 0.766 1.00 92.31 241 PHE A CA 1
ATOM 1890 C C . PHE A 1 241 ? -0.365 -10.771 0.860 1.00 92.31 241 PHE A C 1
ATOM 1892 O O . PHE A 1 241 ? 0.211 -10.674 1.941 1.00 92.31 241 PHE A O 1
ATOM 1899 N N . ILE A 1 242 ? 0.271 -10.999 -0.284 1.00 92.12 242 ILE A N 1
ATOM 1900 C CA . ILE A 1 242 ? 1.720 -11.160 -0.407 1.00 92.12 242 ILE A CA 1
ATOM 1901 C C . ILE A 1 242 ? 2.306 -10.022 -1.235 1.00 92.12 242 ILE A C 1
ATOM 1903 O O . ILE A 1 242 ? 1.595 -9.318 -1.945 1.00 92.12 242 ILE A O 1
ATOM 1907 N N . GLY A 1 243 ? 3.612 -9.816 -1.142 1.00 89.12 243 GLY A N 1
ATOM 1908 C CA . GLY A 1 243 ? 4.310 -8.816 -1.941 1.00 89.12 243 GLY A CA 1
ATOM 1909 C C . GLY A 1 243 ? 5.547 -8.307 -1.232 1.00 89.12 243 GLY A C 1
ATOM 1910 O O . GLY A 1 243 ? 5.695 -8.486 -0.015 1.00 89.12 243 GLY A O 1
ATOM 1911 N N . SER A 1 244 ? 6.395 -7.609 -1.981 1.00 86.19 244 SER A N 1
ATOM 1912 C CA . SER A 1 244 ? 7.657 -7.099 -1.463 1.00 86.19 244 SER A CA 1
ATOM 1913 C C . SER A 1 244 ? 7.458 -6.208 -0.236 1.00 86.19 244 SER A C 1
ATOM 1915 O O . SER A 1 244 ? 6.370 -5.676 0.042 1.00 86.19 244 SER A O 1
ATOM 1917 N N . VAL A 1 245 ? 8.506 -6.049 0.554 1.00 82.19 245 VAL A N 1
ATOM 1918 C CA . VAL A 1 245 ? 8.523 -5.081 1.644 1.00 82.19 245 VAL A CA 1
ATOM 1919 C C . VAL A 1 245 ? 8.123 -3.682 1.152 1.00 82.19 245 VAL A C 1
ATOM 1921 O O . VAL A 1 245 ? 8.495 -3.254 0.066 1.00 82.19 245 VAL A O 1
ATOM 1924 N N . ASN A 1 246 ? 7.319 -2.969 1.950 1.00 79.94 246 ASN A N 1
ATOM 1925 C CA . ASN A 1 246 ? 6.831 -1.621 1.635 1.00 79.94 246 ASN A CA 1
ATOM 1926 C C . ASN A 1 246 ? 6.022 -1.501 0.312 1.00 79.94 246 ASN A C 1
ATOM 1928 O O . ASN A 1 246 ? 5.785 -0.406 -0.199 1.00 79.94 246 ASN A O 1
ATOM 1932 N N . SER A 1 247 ? 5.476 -2.605 -0.204 1.00 84.50 247 SER A N 1
ATOM 1933 C CA . SER A 1 247 ? 4.490 -2.599 -1.304 1.00 84.50 247 SER A CA 1
ATOM 1934 C C . SER A 1 247 ? 3.131 -1.987 -0.933 1.00 84.50 247 SER A C 1
ATOM 1936 O O . SER A 1 247 ? 2.273 -1.809 -1.790 1.00 84.50 247 SER A O 1
ATOM 1938 N N . GLY A 1 248 ? 2.904 -1.633 0.335 1.00 83.12 248 GLY A N 1
ATOM 1939 C CA . GLY A 1 248 ? 1.655 -1.012 0.790 1.00 83.12 248 GLY A CA 1
ATOM 1940 C C . GLY A 1 248 ? 0.547 -1.992 1.191 1.00 83.12 248 GLY A C 1
ATOM 1941 O O . GLY A 1 248 ? -0.586 -1.550 1.363 1.00 83.12 248 GLY A O 1
ATOM 1942 N N . LYS A 1 249 ? 0.860 -3.283 1.395 1.00 88.38 249 LYS A N 1
ATOM 1943 C CA . LYS A 1 249 ? -0.076 -4.336 1.854 1.00 88.38 249 LYS A CA 1
ATOM 1944 C C . LYS A 1 249 ? -0.919 -3.917 3.059 1.00 88.38 249 LYS A C 1
ATOM 1946 O O . LYS A 1 249 ? -2.135 -3.801 2.948 1.00 88.38 249 LYS A O 1
ATOM 1951 N N . SER A 1 250 ? -0.274 -3.589 4.178 1.00 83.44 250 SER A N 1
ATOM 1952 C CA . SER A 1 250 ? -0.975 -3.244 5.419 1.00 83.44 250 SER A CA 1
ATOM 1953 C C . SER A 1 250 ? -1.797 -1.956 5.278 1.00 83.44 250 SER A C 1
ATOM 1955 O O . SER A 1 250 ? -2.879 -1.845 5.846 1.00 83.44 250 SER A O 1
ATOM 1957 N N . THR A 1 251 ? -1.352 -0.994 4.455 1.00 85.19 251 THR A N 1
ATOM 1958 C CA . THR A 1 251 ? -2.147 0.214 4.148 1.00 85.19 251 THR A CA 1
ATOM 1959 C C . THR A 1 251 ? -3.388 -0.114 3.317 1.00 85.19 251 THR A C 1
ATOM 1961 O O . THR A 1 251 ? -4.463 0.416 3.593 1.00 85.19 251 THR A O 1
ATOM 1964 N N . LEU A 1 252 ? -3.257 -0.994 2.321 1.00 86.44 252 LEU A N 1
ATOM 1965 C CA . LEU A 1 252 ? -4.373 -1.456 1.502 1.00 86.44 252 LEU A CA 1
ATOM 1966 C C . LEU A 1 252 ? -5.391 -2.230 2.349 1.00 86.44 252 LEU A C 1
ATOM 1968 O O . LEU A 1 252 ? -6.577 -1.929 2.290 1.00 86.44 252 LEU A O 1
ATOM 1972 N N . LEU A 1 253 ? -4.937 -3.155 3.195 1.00 86.19 253 LEU A N 1
ATOM 1973 C CA . LEU A 1 253 ? -5.806 -3.933 4.082 1.00 86.19 253 LEU A CA 1
ATOM 1974 C C . LEU A 1 253 ? -6.592 -3.059 5.062 1.00 86.19 253 LEU A C 1
ATOM 1976 O O . LEU A 1 253 ? -7.799 -3.241 5.221 1.00 86.19 253 LEU A O 1
ATOM 1980 N N . GLN A 1 254 ? -5.937 -2.064 5.668 1.00 82.62 254 GLN A N 1
ATOM 1981 C CA . GLN A 1 254 ? -6.623 -1.072 6.499 1.00 82.62 254 GLN A CA 1
ATOM 1982 C C . GLN A 1 254 ? -7.736 -0.356 5.725 1.00 82.62 254 GLN A C 1
ATOM 1984 O O . GLN A 1 254 ? -8.824 -0.144 6.261 1.00 82.62 254 GLN A O 1
ATOM 1989 N N . LEU A 1 255 ? -7.465 0.041 4.480 1.00 83.31 255 LEU A N 1
ATOM 1990 C CA . LEU A 1 255 ? -8.432 0.752 3.654 1.00 83.31 255 LEU A CA 1
ATOM 1991 C C . LEU A 1 255 ? -9.619 -0.147 3.282 1.00 83.31 255 LEU A C 1
ATOM 1993 O O . LEU A 1 255 ? -10.769 0.243 3.476 1.00 83.31 255 LEU A O 1
ATOM 1997 N N . VAL A 1 256 ? -9.342 -1.370 2.833 1.00 84.94 256 VAL A N 1
ATOM 1998 C CA . VAL A 1 256 ? -10.352 -2.374 2.474 1.00 84.94 256 VAL A CA 1
ATOM 1999 C C . VAL A 1 256 ? -11.276 -2.668 3.663 1.00 84.94 256 VAL A C 1
ATOM 2001 O O . VAL A 1 256 ? -12.499 -2.610 3.525 1.00 84.94 256 VAL A O 1
ATOM 2004 N N . ALA A 1 257 ? -10.724 -2.893 4.860 1.00 82.50 257 ALA A N 1
ATOM 2005 C CA . ALA A 1 257 ? -11.527 -3.138 6.061 1.00 82.50 257 ALA A CA 1
ATOM 2006 C C . ALA A 1 257 ? -12.406 -1.937 6.448 1.00 82.50 257 ALA A C 1
ATOM 2008 O O . ALA A 1 257 ? -13.550 -2.099 6.884 1.00 82.50 257 ALA A O 1
ATOM 2009 N N . GLN A 1 258 ? -11.911 -0.713 6.256 1.00 79.44 258 GLN A N 1
ATOM 2010 C CA . GLN A 1 258 ? -12.698 0.495 6.500 1.00 79.44 258 GLN A CA 1
ATOM 2011 C C . GLN A 1 258 ? -13.852 0.650 5.516 1.00 79.44 258 GLN A C 1
ATOM 2013 O O . GLN A 1 258 ? -14.951 1.026 5.924 1.00 79.44 258 GLN A O 1
ATOM 2018 N N . ILE A 1 259 ? -13.619 0.383 4.235 1.00 80.94 259 ILE A N 1
ATOM 2019 C CA . ILE A 1 259 ? -14.657 0.475 3.207 1.00 80.94 259 ILE A CA 1
ATOM 2020 C C . ILE A 1 259 ? -15.726 -0.577 3.447 1.00 80.94 259 ILE A C 1
ATOM 2022 O O . ILE A 1 259 ? -16.905 -0.235 3.473 1.00 80.94 259 ILE A O 1
ATOM 2026 N N . ALA A 1 260 ? -15.336 -1.809 3.766 1.00 82.12 260 ALA A N 1
ATOM 2027 C CA . ALA A 1 260 ? -16.284 -2.847 4.145 1.00 82.12 260 ALA A CA 1
ATOM 2028 C C . ALA A 1 260 ? -17.114 -2.455 5.378 1.00 82.12 260 ALA A C 1
ATOM 2030 O O . ALA A 1 260 ? -18.332 -2.651 5.406 1.00 82.12 260 ALA A O 1
ATOM 2031 N N . LYS A 1 261 ? -16.498 -1.820 6.386 1.00 80.00 261 LYS A N 1
ATOM 2032 C CA . LYS A 1 261 ? -17.224 -1.263 7.538 1.00 80.00 261 LYS A CA 1
ATOM 2033 C C . LYS A 1 261 ? -18.195 -0.154 7.120 1.00 80.00 261 LYS A C 1
ATOM 2035 O O . LYS A 1 261 ? -19.346 -0.173 7.545 1.00 80.00 261 LYS A O 1
ATOM 2040 N N . LYS A 1 262 ? -17.780 0.766 6.242 1.00 78.88 262 LYS A N 1
ATOM 2041 C CA . LYS A 1 262 ? -18.655 1.817 5.693 1.00 78.88 262 LYS A CA 1
ATOM 2042 C C . LYS A 1 262 ? -19.831 1.231 4.910 1.00 78.88 262 LYS A C 1
ATOM 2044 O O . LYS A 1 262 ? -20.944 1.720 5.068 1.00 78.88 262 LYS A O 1
ATOM 2049 N N . GLN A 1 263 ? -19.609 0.212 4.082 1.00 76.69 263 GLN A N 1
ATOM 2050 C CA . GLN A 1 263 ? -20.665 -0.462 3.323 1.00 76.69 263 GLN A CA 1
ATOM 2051 C C . GLN A 1 263 ? -21.662 -1.154 4.265 1.00 76.69 263 GLN A C 1
ATOM 2053 O O . GLN A 1 263 ? -22.868 -0.956 4.133 1.00 76.69 263 GLN A O 1
ATOM 2058 N N . ARG A 1 264 ? -21.177 -1.845 5.306 1.00 74.19 264 ARG A N 1
ATOM 2059 C CA . ARG A 1 264 ? -22.022 -2.398 6.382 1.00 74.19 264 ARG A CA 1
ATOM 2060 C C . ARG A 1 264 ? -22.819 -1.321 7.118 1.00 74.19 264 ARG A C 1
ATOM 2062 O O . ARG A 1 264 ? -23.977 -1.534 7.458 1.00 74.19 264 ARG A O 1
ATOM 2069 N N . ASP A 1 265 ? -22.217 -0.158 7.352 1.00 72.25 265 ASP A N 1
ATOM 2070 C CA . ASP A 1 265 ? -22.873 0.970 8.016 1.00 72.25 265 ASP A CA 1
ATOM 2071 C C . ASP A 1 265 ? -23.854 1.731 7.106 1.00 72.25 265 ASP A C 1
ATOM 2073 O O . ASP A 1 265 ? -24.651 2.528 7.614 1.00 72.25 265 ASP A O 1
ATOM 2077 N N . LYS A 1 266 ? -23.805 1.520 5.783 1.00 69.00 266 LYS A N 1
ATOM 2078 C CA . LYS A 1 266 ? -24.781 2.038 4.811 1.00 69.00 266 LYS A CA 1
ATOM 2079 C C . LYS A 1 266 ? -26.035 1.164 4.704 1.00 69.00 266 LYS A C 1
ATOM 2081 O O . LYS A 1 266 ? -27.050 1.678 4.249 1.00 69.00 266 LYS A O 1
ATOM 2086 N N . LEU A 1 267 ? -25.991 -0.102 5.130 1.00 66.12 267 LEU A N 1
ATOM 2087 C CA . LEU A 1 267 ? -27.176 -0.962 5.138 1.00 66.12 267 LEU A CA 1
ATOM 2088 C C . LEU A 1 267 ? -28.261 -0.362 6.055 1.00 66.12 267 LEU A C 1
ATOM 2090 O O . LEU A 1 267 ? -27.940 0.038 7.185 1.00 66.12 267 LEU A O 1
ATOM 2094 N N . PRO A 1 268 ? -29.520 -0.279 5.584 1.00 57.62 268 PRO A N 1
ATOM 2095 C CA . PRO A 1 268 ? -30.591 0.397 6.300 1.00 57.62 268 PRO A CA 1
ATOM 2096 C C . PRO A 1 268 ? -30.836 -0.312 7.626 1.00 57.62 268 PRO A C 1
ATOM 2098 O O . PRO A 1 268 ? -31.110 -1.510 7.696 1.00 57.62 268 PRO A O 1
ATOM 2101 N N . ASN A 1 269 ? -30.677 0.437 8.709 1.00 70.31 269 ASN A N 1
ATOM 2102 C CA . ASN A 1 269 ? -30.939 -0.052 10.048 1.00 70.31 269 ASN A CA 1
ATOM 2103 C C . ASN A 1 269 ? -31.595 1.093 10.815 1.00 70.31 269 ASN A C 1
ATOM 2105 O O . ASN A 1 269 ? -30.931 2.074 11.161 1.00 70.31 269 ASN A O 1
ATOM 2109 N N . ALA A 1 270 ? -32.901 0.975 11.063 1.00 58.03 270 ALA A N 1
ATOM 2110 C CA . ALA A 1 270 ? -33.755 2.060 11.557 1.00 58.03 270 ALA A CA 1
ATOM 2111 C C . ALA A 1 270 ? -33.221 2.729 12.842 1.00 58.03 270 ALA A C 1
ATOM 2113 O O . ALA A 1 270 ? -33.349 3.937 13.047 1.00 58.03 270 ALA A O 1
ATOM 2114 N N . ARG A 1 271 ? -32.543 1.963 13.708 1.00 62.62 271 ARG A N 1
ATOM 2115 C CA . ARG A 1 271 ? -31.915 2.479 14.938 1.00 62.62 271 ARG A CA 1
ATOM 2116 C C . ARG A 1 271 ? -30.685 3.351 14.662 1.00 62.62 271 ARG A C 1
ATOM 2118 O O . ARG A 1 271 ? -30.414 4.290 15.408 1.00 62.62 271 ARG A O 1
ATOM 2125 N N . ARG A 1 272 ? -29.932 3.041 13.604 1.00 63.12 272 ARG A N 1
ATOM 2126 C CA . ARG A 1 272 ? -28.731 3.782 13.191 1.00 63.12 272 ARG A CA 1
ATOM 2127 C C . ARG A 1 272 ? -29.082 5.015 12.369 1.00 63.12 272 ARG A C 1
ATOM 2129 O O . ARG A 1 272 ? -28.391 6.017 12.500 1.00 63.12 272 ARG A O 1
ATOM 2136 N N . GLU A 1 273 ? -30.159 4.976 11.593 1.00 64.38 273 GLU A N 1
ATOM 2137 C CA . GLU A 1 273 ? -30.672 6.150 10.876 1.00 64.38 273 GLU A CA 1
ATOM 2138 C C . GLU A 1 273 ? -31.106 7.253 11.840 1.00 64.38 273 GLU A C 1
ATOM 2140 O O . GLU A 1 273 ? -30.660 8.385 11.688 1.00 64.38 273 GLU A O 1
ATOM 2145 N N . ARG A 1 274 ? -31.823 6.914 12.922 1.00 62.47 274 ARG A N 1
ATOM 2146 C CA . ARG A 1 274 ? -32.146 7.881 13.990 1.00 62.47 274 ARG A CA 1
ATOM 2147 C C . ARG A 1 274 ? -30.903 8.474 14.665 1.00 62.47 274 ARG A C 1
ATOM 2149 O O . ARG A 1 274 ? -30.906 9.638 15.055 1.00 62.47 274 ARG A O 1
ATOM 2156 N N . ALA A 1 275 ? -29.833 7.692 14.822 1.00 65.81 275 ALA A N 1
ATOM 2157 C CA . ALA A 1 275 ? -28.572 8.182 15.386 1.00 65.81 275 ALA A CA 1
ATOM 2158 C C . ALA A 1 275 ? -27.803 9.081 14.401 1.00 65.81 275 ALA A C 1
ATOM 2160 O O . ALA A 1 275 ? -27.225 10.085 14.815 1.00 65.81 275 ALA A O 1
ATOM 2161 N N . LYS A 1 276 ? -27.824 8.744 13.104 1.00 65.50 276 LYS A N 1
ATOM 2162 C CA . LYS A 1 276 ? -27.246 9.564 12.033 1.00 65.50 276 LYS A CA 1
ATOM 2163 C C . LYS A 1 276 ? -28.012 10.868 11.839 1.00 65.50 276 LYS A C 1
ATOM 2165 O O . LYS A 1 276 ? -27.347 11.877 11.682 1.00 65.50 276 LYS A O 1
ATOM 2170 N N . GLN A 1 277 ? -29.345 10.864 11.924 1.00 62.75 277 GLN A N 1
ATOM 2171 C CA . GLN A 1 277 ? -30.170 12.079 11.914 1.00 62.75 277 GLN A CA 1
ATOM 2172 C C . GLN A 1 277 ? -29.775 13.003 13.068 1.00 62.75 277 GLN A C 1
ATOM 2174 O O . GLN A 1 277 ? -29.326 14.109 12.817 1.00 62.75 277 GLN A O 1
ATOM 2179 N N . LYS A 1 278 ? -29.730 12.501 14.311 1.00 66.56 278 LYS A N 1
ATOM 2180 C CA . LYS A 1 278 ? -29.263 13.296 15.466 1.00 66.56 278 LYS A CA 1
ATOM 2181 C C . LYS A 1 278 ? -27.845 13.862 15.302 1.00 66.56 278 LYS A C 1
ATOM 2183 O O . LYS A 1 278 ? -27.568 14.967 15.759 1.00 66.56 278 LYS A O 1
ATOM 2188 N N . GLN A 1 279 ? -26.929 13.110 14.684 1.00 64.19 279 GLN A N 1
ATOM 2189 C CA . GLN A 1 279 ? -25.578 13.601 14.392 1.00 64.19 279 GLN A CA 1
ATOM 2190 C C . GLN A 1 279 ? -25.549 14.595 13.227 1.00 64.19 279 GLN A C 1
ATOM 2192 O O . GLN A 1 279 ? -24.794 15.559 13.287 1.00 64.19 279 GLN A O 1
ATOM 2197 N N . GLN A 1 280 ? -26.343 14.378 12.179 1.00 60.53 280 GLN A N 1
ATOM 2198 C CA . GLN A 1 280 ? -26.480 15.301 11.055 1.00 60.53 280 GLN A CA 1
ATOM 2199 C C . GLN A 1 280 ? -27.088 16.619 11.510 1.00 60.53 280 GLN A C 1
ATOM 2201 O O . GLN A 1 280 ? -26.529 17.650 11.167 1.00 60.53 280 GLN A O 1
ATOM 2206 N N . ASP A 1 281 ? -28.121 16.599 12.346 1.00 58.47 281 ASP A N 1
ATOM 2207 C CA . ASP A 1 281 ? -28.751 17.801 12.894 1.00 58.47 281 ASP A CA 1
ATOM 2208 C C . ASP A 1 281 ? -27.738 18.627 13.710 1.00 58.47 281 ASP A C 1
ATOM 2210 O O . ASP A 1 281 ? -27.624 19.839 13.531 1.00 58.47 281 ASP A O 1
ATOM 2214 N N . GLY A 1 282 ? -26.888 17.969 14.512 1.00 58.72 282 GLY A N 1
ATOM 2215 C CA . GLY A 1 282 ? -25.795 18.629 15.243 1.00 58.72 282 GLY A CA 1
ATOM 2216 C C . GLY A 1 282 ? -24.627 19.118 14.368 1.00 58.72 282 GLY A C 1
ATOM 2217 O O . GLY A 1 282 ? -23.925 20.061 14.742 1.00 58.72 282 GLY A O 1
ATOM 2218 N N . ILE A 1 283 ? -24.409 18.497 13.204 1.00 60.34 283 ILE A N 1
ATOM 2219 C CA . ILE A 1 283 ? -23.410 18.919 12.209 1.00 60.34 283 ILE A CA 1
ATOM 2220 C C . ILE A 1 283 ? -23.957 20.067 11.356 1.00 60.34 283 ILE A C 1
ATOM 2222 O O . ILE A 1 283 ? -23.201 20.979 11.062 1.00 60.34 283 ILE A O 1
ATOM 2226 N N . ILE A 1 284 ? -25.239 20.076 10.985 1.00 56.94 284 ILE A N 1
ATOM 2227 C CA . ILE A 1 284 ? -25.880 21.156 10.214 1.00 56.94 284 ILE A CA 1
ATOM 2228 C C . ILE A 1 284 ? -25.849 22.470 11.007 1.00 56.94 284 ILE A C 1
ATOM 2230 O O . ILE A 1 284 ? -25.583 23.519 10.428 1.00 56.94 284 ILE A O 1
ATOM 2234 N N . LEU A 1 285 ? -25.971 22.400 12.337 1.00 55.22 285 LEU A N 1
ATOM 2235 C CA . LEU A 1 285 ? -25.751 23.533 13.245 1.00 55.22 285 LEU A CA 1
ATOM 2236 C C . LEU A 1 285 ? -24.292 24.041 13.286 1.00 55.22 285 LEU A C 1
ATOM 2238 O O . LEU A 1 285 ? -24.057 25.151 13.746 1.00 55.22 285 LEU A O 1
ATOM 2242 N N . ASN A 1 286 ? -23.309 23.265 12.804 1.00 55.28 286 ASN A N 1
ATOM 2243 C CA . ASN A 1 286 ? -21.871 23.548 12.954 1.00 55.28 286 ASN A CA 1
ATOM 2244 C C . ASN A 1 286 ? -21.024 23.415 11.668 1.00 55.28 286 ASN A C 1
ATOM 2246 O O . ASN A 1 286 ? -19.793 23.495 11.731 1.00 55.28 286 ASN A O 1
ATOM 2250 N N . ALA A 1 287 ? -21.609 23.186 10.489 1.00 51.28 287 ALA A N 1
ATOM 2251 C CA . ALA A 1 287 ? -20.832 22.787 9.314 1.00 51.28 287 ALA A CA 1
ATOM 2252 C C . ALA A 1 287 ? -20.792 23.840 8.211 1.00 51.28 287 ALA A C 1
ATOM 2254 O O . ALA A 1 287 ? -21.626 23.849 7.308 1.00 51.28 287 ALA A O 1
ATOM 2255 N N . ARG A 1 288 ? -19.690 24.602 8.195 1.00 50.22 288 ARG A N 1
ATOM 2256 C CA . ARG A 1 288 ? -19.061 25.060 6.941 1.00 50.22 288 ARG A CA 1
ATOM 2257 C C . ARG A 1 288 ? -17.552 25.329 7.020 1.00 50.22 288 ARG A C 1
ATOM 2259 O O . ARG A 1 288 ? -17.018 26.059 6.195 1.00 50.22 288 ARG A O 1
ATOM 2266 N N . THR A 1 289 ? -16.827 24.728 7.966 1.00 56.84 289 THR A N 1
ATOM 2267 C CA . THR A 1 289 ? -15.403 25.043 8.178 1.00 56.84 289 THR A CA 1
ATOM 2268 C C . THR A 1 289 ? -14.465 23.847 8.014 1.00 56.84 289 THR A C 1
ATOM 2270 O O . THR A 1 289 ? -14.794 22.692 8.296 1.00 56.84 289 THR A O 1
ATOM 2273 N N . TYR A 1 290 ? -13.233 24.166 7.609 1.00 57.00 290 TYR A N 1
ATOM 2274 C CA . TYR A 1 290 ? -12.041 23.307 7.532 1.00 57.00 290 TYR A CA 1
ATOM 2275 C C . TYR A 1 290 ? -11.837 22.411 8.780 1.00 57.00 290 TYR A C 1
ATOM 2277 O O . TYR A 1 290 ? -11.247 21.330 8.708 1.00 57.00 290 TYR A O 1
ATOM 2285 N N . ALA A 1 291 ? -12.376 22.829 9.932 1.00 58.44 291 ALA A N 1
ATOM 2286 C CA . ALA A 1 291 ? -12.359 22.101 11.196 1.00 58.44 291 ALA A CA 1
ATOM 2287 C C . ALA A 1 291 ? -13.089 20.746 11.132 1.00 58.44 291 ALA A C 1
ATOM 2289 O O . ALA A 1 291 ? -12.568 19.756 11.644 1.00 58.44 291 ALA A O 1
ATOM 2290 N N . ALA A 1 292 ? -14.232 20.659 10.443 1.00 59.00 292 ALA A N 1
ATOM 2291 C CA . ALA A 1 292 ? -14.983 19.408 10.308 1.00 59.00 292 ALA A CA 1
ATOM 2292 C C . ALA A 1 292 ? -14.227 18.367 9.459 1.00 59.00 292 ALA A C 1
ATOM 2294 O O . ALA A 1 292 ? -14.245 17.172 9.761 1.00 59.00 292 ALA A O 1
ATOM 2295 N N . ALA A 1 293 ? -13.504 18.815 8.425 1.00 55.25 293 ALA A N 1
ATOM 2296 C CA . ALA A 1 293 ? -12.628 17.955 7.630 1.00 55.25 293 ALA A CA 1
ATOM 2297 C C . ALA A 1 293 ? -11.435 17.443 8.459 1.00 55.25 293 ALA A C 1
ATOM 2299 O O . ALA A 1 293 ? -11.109 16.255 8.410 1.00 55.25 293 ALA A O 1
ATOM 2300 N N . ARG A 1 294 ? -10.831 18.310 9.285 1.00 62.38 294 ARG A N 1
ATOM 2301 C CA . ARG A 1 294 ? -9.742 17.930 10.199 1.00 62.38 294 ARG A CA 1
ATOM 2302 C C . ARG A 1 294 ? -10.202 16.935 11.264 1.00 62.38 294 ARG A C 1
ATOM 2304 O O . ARG A 1 294 ? -9.465 16.004 11.581 1.00 62.38 294 ARG A O 1
ATOM 2311 N N . GLU A 1 295 ? -11.416 17.090 11.782 1.00 60.44 295 GLU A N 1
ATOM 2312 C CA . GLU A 1 295 ? -11.975 16.168 12.772 1.00 60.44 295 GLU A CA 1
ATOM 2313 C C . GLU A 1 295 ? -12.293 14.797 12.159 1.00 60.44 295 GLU A C 1
ATOM 2315 O O . GLU A 1 295 ? -11.973 13.766 12.750 1.00 60.44 295 GLU A O 1
ATOM 2320 N N . ARG A 1 296 ? -12.789 14.756 10.913 1.00 61.28 296 ARG A N 1
ATOM 2321 C CA . ARG A 1 296 ? -12.923 13.500 10.150 1.00 61.28 296 ARG A CA 1
ATOM 2322 C C . ARG A 1 296 ? -11.575 12.811 9.931 1.00 61.28 296 ARG A C 1
ATOM 2324 O O . ARG A 1 296 ? -11.490 11.602 10.120 1.00 61.28 296 ARG A O 1
ATOM 2331 N N . LEU A 1 297 ? -10.522 13.560 9.591 1.00 60.12 297 LEU A N 1
ATOM 2332 C CA . LEU A 1 297 ? -9.157 13.030 9.450 1.00 60.12 297 LEU A CA 1
ATOM 2333 C C . LEU A 1 297 ? -8.601 12.483 10.774 1.00 60.12 297 LEU A C 1
ATOM 2335 O O . LEU A 1 297 ? -7.956 11.437 10.784 1.00 60.12 297 LEU A O 1
ATOM 2339 N N . LYS A 1 298 ? -8.875 13.144 11.905 1.00 63.06 298 LYS A N 1
ATOM 2340 C CA . LYS A 1 298 ? -8.485 12.645 13.233 1.00 63.06 298 LYS A CA 1
ATOM 2341 C C . LYS A 1 298 ? -9.238 11.379 13.617 1.00 63.06 298 LYS A C 1
ATOM 2343 O O . LYS A 1 298 ? -8.612 10.419 14.062 1.00 63.06 298 LYS A O 1
ATOM 2348 N N . MET A 1 299 ? -10.555 11.343 13.413 1.00 60.53 299 MET A N 1
ATOM 2349 C CA . MET A 1 299 ? -11.342 10.126 13.626 1.00 60.53 299 MET A CA 1
ATOM 2350 C C . MET A 1 299 ? -10.878 8.992 12.706 1.00 60.53 299 MET A C 1
ATOM 2352 O O . MET A 1 299 ? -10.823 7.839 13.130 1.00 60.53 299 MET A O 1
ATOM 2356 N N . TRP A 1 300 ? -10.467 9.316 11.478 1.00 57.34 300 TRP A N 1
ATOM 2357 C CA . TRP A 1 300 ? -9.879 8.362 10.541 1.00 57.34 300 TRP A CA 1
ATOM 2358 C C . TRP A 1 300 ? -8.550 7.790 11.047 1.00 57.34 300 TRP A C 1
ATOM 2360 O O . TRP A 1 300 ? -8.378 6.572 11.059 1.00 57.34 300 TRP A O 1
ATOM 2370 N N . ALA A 1 301 ? -7.643 8.641 11.532 1.00 59.34 301 ALA A N 1
ATOM 2371 C CA . ALA A 1 301 ? -6.376 8.213 12.122 1.00 59.34 301 ALA A CA 1
ATOM 2372 C C . ALA A 1 301 ? -6.584 7.363 13.388 1.00 59.34 301 ALA A C 1
ATOM 2374 O O . ALA A 1 301 ? -5.935 6.333 13.556 1.00 59.34 301 ALA A O 1
ATOM 2375 N N . LYS A 1 302 ? -7.541 7.743 14.244 1.00 61.97 302 LYS A N 1
ATOM 2376 C CA . LYS A 1 302 ? -7.890 6.993 15.456 1.00 61.97 302 LYS A CA 1
ATOM 2377 C C . LYS A 1 302 ? -8.473 5.615 15.128 1.00 61.97 302 LYS A C 1
ATOM 2379 O O . LYS A 1 302 ? -8.017 4.612 15.662 1.00 61.97 302 LYS A O 1
ATOM 2384 N N . SER A 1 303 ? -9.393 5.541 14.164 1.00 58.84 303 SER A N 1
ATOM 2385 C CA . SER A 1 303 ? -9.957 4.263 13.720 1.00 58.84 303 SER A CA 1
ATOM 2386 C C . SER A 1 303 ? -8.921 3.344 13.059 1.00 58.84 303 SER A C 1
ATOM 2388 O O . SER A 1 303 ? -9.114 2.130 13.102 1.00 58.84 303 SER A O 1
ATOM 2390 N N . LYS A 1 304 ? -7.862 3.890 12.435 1.00 59.84 304 LYS A N 1
ATOM 2391 C CA . LYS A 1 304 ? -6.728 3.101 11.914 1.00 59.84 304 LYS A CA 1
ATOM 2392 C C . LYS A 1 304 ? -5.891 2.491 13.035 1.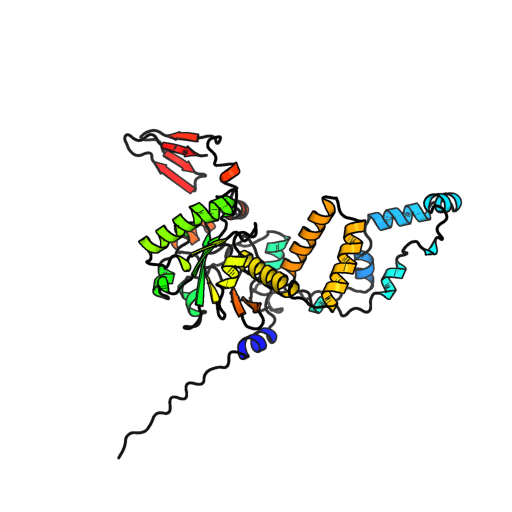00 59.84 304 LYS A C 1
ATOM 2394 O O . LYS A 1 304 ? -5.485 1.344 12.911 1.00 59.84 304 LYS A O 1
ATOM 2399 N N . ALA A 1 305 ? -5.657 3.242 14.110 1.00 59.03 305 ALA A N 1
ATOM 2400 C CA . ALA A 1 305 ? -4.871 2.774 15.249 1.00 59.03 305 ALA A CA 1
ATOM 2401 C C . ALA A 1 305 ? -5.582 1.672 16.057 1.00 59.03 305 ALA A C 1
ATOM 2403 O O . ALA A 1 305 ? -4.919 0.813 16.627 1.00 59.03 305 ALA A O 1
ATOM 2404 N N . GLU A 1 306 ? -6.918 1.693 16.101 1.00 57.94 306 GLU A N 1
ATOM 2405 C CA . GLU A 1 306 ? -7.708 0.781 16.939 1.00 57.94 306 GLU A CA 1
ATOM 2406 C C . GLU A 1 306 ? -8.009 -0.585 16.291 1.00 57.94 306 GLU A C 1
ATOM 2408 O O . GLU A 1 306 ? -8.141 -1.562 17.017 1.00 57.94 306 GLU A O 1
ATOM 2413 N N . ASN A 1 307 ? -8.140 -0.683 14.957 1.00 53.66 307 ASN A N 1
ATOM 2414 C CA . ASN A 1 307 ? -8.759 -1.859 14.310 1.00 53.66 307 ASN A CA 1
ATOM 2415 C C . ASN A 1 307 ? -8.005 -2.428 13.089 1.00 53.66 307 ASN A C 1
ATOM 2417 O O . ASN A 1 307 ? -8.623 -3.102 12.267 1.00 53.66 307 ASN A O 1
ATOM 2421 N N . GLY A 1 308 ? -6.712 -2.144 12.905 1.00 58.41 308 GLY A N 1
ATOM 2422 C CA . GLY A 1 308 ? -5.979 -2.636 11.731 1.00 58.41 308 GLY A CA 1
ATOM 2423 C C . GLY A 1 308 ? -4.511 -2.976 11.993 1.00 58.41 308 GLY A C 1
ATOM 2424 O O . GLY A 1 308 ? -3.944 -2.486 12.972 1.00 58.41 308 GLY A O 1
ATOM 2425 N N . PRO A 1 309 ? -3.889 -3.784 11.108 1.00 61.88 309 PRO A N 1
ATOM 2426 C CA . PRO A 1 309 ? -2.454 -4.051 11.157 1.00 61.88 309 PRO A CA 1
ATOM 2427 C C . PRO A 1 309 ? -1.699 -2.729 11.059 1.00 61.88 309 PRO A C 1
ATOM 2429 O O . PRO A 1 309 ? -2.115 -1.837 10.322 1.00 61.88 309 PRO A O 1
ATOM 2432 N N . GLY A 1 310 ? -0.611 -2.560 11.803 1.00 60.00 310 GLY A N 1
ATOM 2433 C CA . GLY A 1 310 ? 0.128 -1.301 11.796 1.00 60.00 310 GLY A CA 1
ATOM 2434 C C . GLY A 1 310 ? 0.764 -1.065 10.425 1.00 60.00 310 GLY A C 1
ATOM 2435 O O . GLY A 1 310 ? 1.312 -1.980 9.822 1.00 60.00 310 GLY A O 1
ATOM 2436 N N . ALA A 1 311 ? 0.696 0.166 9.919 1.00 62.75 311 ALA A N 1
ATOM 2437 C CA . ALA A 1 311 ? 1.370 0.543 8.681 1.00 62.75 311 ALA A CA 1
ATOM 2438 C C . ALA A 1 311 ? 2.570 1.433 9.017 1.00 62.75 311 ALA A C 1
ATOM 2440 O O . ALA A 1 311 ? 2.406 2.511 9.589 1.00 62.75 311 ALA A O 1
ATOM 2441 N N . SER A 1 312 ? 3.763 0.978 8.646 1.00 61.66 312 SER A N 1
ATOM 2442 C CA . SER A 1 312 ? 5.003 1.750 8.707 1.00 61.66 312 SER A CA 1
ATOM 2443 C C . SER A 1 312 ? 5.692 1.700 7.348 1.00 61.66 312 SER A C 1
ATOM 2445 O O . SER A 1 312 ? 5.479 0.768 6.575 1.00 61.66 312 SER A O 1
ATOM 2447 N N . PHE A 1 313 ? 6.514 2.707 7.062 1.00 57.38 313 PHE A N 1
ATOM 2448 C CA . PHE A 1 313 ? 7.409 2.681 5.902 1.00 57.38 313 PHE A CA 1
ATOM 2449 C C . PHE A 1 313 ? 8.498 1.616 6.079 1.00 57.38 313 PHE A C 1
ATOM 2451 O O . PHE A 1 313 ? 8.972 1.041 5.111 1.00 57.38 313 PHE A O 1
ATOM 2458 N N . MET A 1 314 ? 8.840 1.301 7.327 1.00 66.62 314 MET A N 1
ATOM 2459 C CA . MET A 1 314 ? 9.976 0.453 7.653 1.00 66.62 314 MET A CA 1
ATOM 2460 C C . MET A 1 314 ? 9.888 -0.960 7.060 1.00 66.62 314 MET A C 1
ATOM 2462 O O . MET A 1 314 ? 8.835 -1.608 7.153 1.00 66.62 314 MET A O 1
ATOM 2466 N N . PRO A 1 315 ? 11.012 -1.474 6.530 1.00 63.88 315 PRO A N 1
ATOM 2467 C CA . PRO A 1 315 ? 11.140 -2.871 6.164 1.00 63.88 315 PRO A CA 1
ATOM 2468 C C . PRO A 1 315 ? 10.794 -3.851 7.283 1.00 63.88 315 PRO A C 1
ATOM 2470 O O . PRO A 1 315 ? 10.956 -3.521 8.449 1.00 63.88 315 PRO A O 1
ATOM 2473 N N . GLY A 1 316 ? 10.269 -5.038 6.952 1.00 70.81 316 GLY A N 1
ATOM 2474 C CA . GLY A 1 316 ? 10.043 -6.107 7.944 1.00 70.81 316 GLY A CA 1
ATOM 2475 C C . GLY A 1 316 ? 9.108 -5.746 9.115 1.00 70.81 316 GLY A C 1
ATOM 2476 O O . GLY A 1 316 ? 9.204 -6.331 10.200 1.00 70.81 316 GLY A O 1
ATOM 2477 N N . PHE A 1 317 ? 8.227 -4.751 8.940 1.00 73.50 317 PHE A N 1
ATOM 2478 C CA . PHE A 1 317 ? 7.338 -4.293 10.011 1.00 73.50 317 PHE A CA 1
ATOM 2479 C C . PHE A 1 317 ? 6.362 -5.395 10.450 1.00 73.50 317 PHE A C 1
ATOM 2481 O O . PHE A 1 317 ? 6.286 -5.708 11.640 1.00 73.50 317 PHE A O 1
ATOM 2488 N N . THR A 1 318 ? 5.681 -6.030 9.494 1.00 75.81 318 THR A N 1
ATOM 2489 C CA . THR A 1 318 ? 4.826 -7.208 9.709 1.00 75.81 318 THR A CA 1
ATOM 2490 C C . THR A 1 318 ? 5.691 -8.467 9.768 1.00 75.81 318 THR A C 1
ATOM 2492 O O . THR A 1 318 ? 6.416 -8.742 8.817 1.00 75.81 318 THR A O 1
ATOM 2495 N N . ARG A 1 319 ? 5.620 -9.223 10.873 1.00 74.94 319 ARG A N 1
ATOM 2496 C CA . ARG A 1 319 ? 6.382 -10.472 11.092 1.00 74.94 319 ARG A CA 1
ATOM 2497 C C . ARG A 1 319 ? 5.497 -11.712 11.214 1.00 74.94 319 ARG A C 1
ATOM 2499 O O . ARG A 1 319 ? 5.932 -12.803 10.877 1.00 74.94 319 ARG A O 1
ATOM 2506 N N . GLY A 1 320 ? 4.272 -11.554 11.709 1.00 74.75 320 GLY A N 1
ATOM 2507 C CA . GLY A 1 320 ? 3.281 -12.627 11.774 1.00 74.75 320 GLY A CA 1
ATOM 2508 C C . GLY A 1 320 ? 2.251 -12.516 10.657 1.00 74.75 320 GLY A C 1
ATOM 2509 O O . GLY A 1 320 ? 2.047 -11.437 10.105 1.00 74.75 320 GLY A O 1
ATOM 2510 N N . VAL A 1 321 ? 1.572 -13.626 10.365 1.00 80.12 321 VAL A N 1
ATOM 2511 C CA . VAL A 1 321 ? 0.355 -13.602 9.549 1.00 80.12 321 VAL A CA 1
ATOM 2512 C C . VAL A 1 321 ? -0.775 -13.021 10.399 1.00 80.12 321 VAL A C 1
ATOM 2514 O O . VAL A 1 321 ? -1.078 -13.560 11.465 1.00 80.12 321 VAL A O 1
ATOM 2517 N N . ILE A 1 322 ? -1.368 -11.908 9.961 1.00 81.75 322 ILE A N 1
ATOM 2518 C CA . ILE A 1 322 ? -2.420 -11.202 10.707 1.00 81.75 322 ILE A CA 1
ATOM 2519 C C . ILE A 1 322 ? -3.769 -11.451 10.021 1.00 81.75 322 ILE A C 1
ATOM 2521 O O . ILE A 1 322 ? -3.974 -10.935 8.918 1.00 81.75 322 ILE A O 1
ATOM 2525 N N . PRO A 1 323 ? -4.698 -12.208 10.636 1.00 81.94 323 PRO A N 1
ATOM 2526 C CA . PRO A 1 323 ? -6.054 -12.339 10.121 1.00 81.94 323 PRO A CA 1
ATOM 2527 C C . PRO A 1 323 ? -6.836 -11.034 10.308 1.00 81.94 323 PRO A C 1
ATOM 2529 O O . PRO A 1 323 ? -6.771 -10.386 11.353 1.00 81.94 323 PRO A O 1
ATOM 2532 N N . LEU A 1 324 ? -7.607 -10.663 9.292 1.00 80.69 324 LEU A N 1
ATOM 2533 C CA . LEU A 1 324 ? -8.475 -9.496 9.278 1.00 80.69 324 LEU A CA 1
ATOM 2534 C C . LEU A 1 324 ? -9.846 -9.890 8.726 1.00 80.69 324 LEU A C 1
ATOM 2536 O O . LEU A 1 324 ? -9.994 -10.259 7.560 1.00 80.69 324 LEU A O 1
ATOM 2540 N N . GLU A 1 325 ? -10.868 -9.777 9.568 1.00 79.25 325 GLU A N 1
ATOM 2541 C CA . GLU A 1 325 ? -12.251 -10.028 9.172 1.00 79.25 325 GLU A CA 1
ATOM 2542 C C . GLU A 1 325 ? -12.843 -8.793 8.482 1.00 79.25 325 GLU A C 1
ATOM 2544 O O . GLU A 1 325 ? -13.199 -7.794 9.115 1.00 79.25 325 GLU A O 1
ATOM 2549 N N . ILE A 1 326 ? -12.976 -8.864 7.158 1.00 78.06 326 ILE A N 1
ATOM 2550 C CA . ILE A 1 326 ? -13.630 -7.823 6.356 1.00 78.06 326 ILE A CA 1
ATOM 2551 C C . ILE A 1 326 ? -15.148 -7.951 6.499 1.00 78.06 326 ILE A C 1
ATOM 2553 O O . ILE A 1 326 ? -15.851 -6.970 6.766 1.00 78.06 326 ILE A O 1
ATOM 2557 N N . SER A 1 327 ? -15.656 -9.177 6.326 1.00 72.75 327 SER A N 1
ATOM 2558 C CA . SER A 1 327 ? -17.072 -9.523 6.443 1.00 72.75 327 SER A CA 1
ATOM 2559 C C . SER A 1 327 ? -17.278 -10.721 7.381 1.00 72.75 327 SER A C 1
ATOM 2561 O O . SER A 1 327 ? -16.319 -11.378 7.753 1.00 72.75 327 SER A O 1
ATOM 2563 N N . LYS A 1 328 ? -18.530 -11.054 7.740 1.00 71.19 328 LYS A N 1
ATOM 2564 C CA . LYS A 1 328 ? -18.830 -12.265 8.538 1.00 71.19 328 LYS A CA 1
ATOM 2565 C C . LYS A 1 328 ? -18.467 -13.557 7.786 1.00 71.19 328 LYS A C 1
ATOM 2567 O O . LYS A 1 328 ? -18.440 -14.618 8.387 1.00 71.19 328 LYS A O 1
ATOM 2572 N N . ALA A 1 329 ? -18.250 -13.446 6.477 1.00 75.69 329 ALA A N 1
ATOM 2573 C CA . ALA A 1 329 ? -17.945 -14.543 5.569 1.00 75.69 329 ALA A CA 1
ATOM 2574 C C . ALA A 1 329 ? -16.630 -14.338 4.796 1.00 75.69 329 ALA A C 1
ATOM 2576 O O . ALA A 1 329 ? -16.331 -15.135 3.919 1.00 75.69 329 ALA A O 1
ATOM 2577 N N . ILE A 1 330 ? -15.897 -13.241 5.038 1.00 82.88 330 ILE A N 1
ATOM 2578 C CA . ILE A 1 330 ? -14.671 -12.923 4.293 1.00 82.88 330 ILE A CA 1
ATOM 2579 C C . ILE A 1 330 ? -13.575 -12.561 5.286 1.00 82.88 330 ILE A C 1
ATOM 2581 O O . ILE A 1 330 ? -13.609 -11.480 5.888 1.00 82.88 330 ILE A O 1
ATOM 2585 N N . THR A 1 331 ? -12.594 -13.449 5.381 1.00 85.12 331 THR A N 1
ATOM 2586 C CA . THR A 1 331 ? -11.357 -13.277 6.135 1.00 85.12 331 THR A CA 1
ATOM 2587 C C . THR A 1 331 ? -10.189 -13.155 5.167 1.00 85.12 331 THR A C 1
ATOM 2589 O O . THR A 1 331 ? -10.044 -13.934 4.220 1.00 85.12 331 THR A O 1
ATOM 2592 N N . VAL A 1 332 ? -9.346 -12.157 5.409 1.00 88.75 332 VAL A N 1
ATOM 2593 C CA . VAL A 1 332 ? -8.103 -11.944 4.666 1.00 88.75 332 VAL A CA 1
ATOM 2594 C C . VAL A 1 332 ? -6.917 -11.960 5.610 1.00 88.75 332 VAL A C 1
ATOM 2596 O O . VAL A 1 332 ? -7.062 -11.679 6.796 1.00 88.75 332 VAL A O 1
ATOM 2599 N N . TYR A 1 333 ? -5.741 -12.265 5.084 1.00 87.19 333 TYR A N 1
ATOM 2600 C CA . TYR A 1 333 ? -4.532 -12.427 5.879 1.00 87.19 333 TYR A CA 1
ATOM 2601 C C . TYR A 1 333 ? -3.439 -11.474 5.380 1.00 87.19 333 TYR A C 1
ATOM 2603 O O . TYR A 1 333 ? -3.073 -11.524 4.203 1.00 87.19 333 TYR A O 1
ATOM 2611 N N . ASP A 1 334 ? -2.921 -10.608 6.260 1.00 87.62 334 ASP A N 1
ATOM 2612 C CA . ASP A 1 334 ? -1.695 -9.834 6.002 1.00 87.62 334 ASP A CA 1
ATOM 2613 C C . ASP A 1 334 ? -0.495 -10.748 6.223 1.00 87.62 334 ASP A C 1
ATOM 2615 O O . ASP A 1 334 ? -0.329 -11.287 7.319 1.00 87.62 334 ASP A O 1
ATOM 2619 N N . VAL A 1 335 ? 0.331 -10.934 5.199 1.00 87.75 335 VAL A N 1
ATOM 2620 C CA . VAL A 1 335 ? 1.527 -11.776 5.272 1.00 87.75 335 VAL A CA 1
ATOM 2621 C C . VAL A 1 335 ? 2.772 -10.878 5.306 1.00 87.75 335 VAL A C 1
ATOM 2623 O O . VAL A 1 335 ? 2.787 -9.827 4.650 1.00 87.75 335 VAL A O 1
ATOM 2626 N N . PRO A 1 336 ? 3.831 -11.254 6.054 1.00 85.00 336 PRO A N 1
ATOM 2627 C CA . PRO A 1 336 ? 5.107 -10.548 6.028 1.00 85.00 336 PRO A CA 1
ATOM 2628 C C . PRO A 1 336 ? 5.597 -10.258 4.607 1.00 85.00 336 PRO A C 1
ATOM 2630 O O . PRO A 1 336 ? 5.432 -11.056 3.683 1.00 85.00 336 PRO A O 1
ATOM 2633 N N . GLY A 1 337 ? 6.175 -9.071 4.420 1.00 83.75 337 GLY A N 1
ATOM 2634 C CA . GLY A 1 337 ? 6.789 -8.724 3.143 1.00 83.75 337 GLY A CA 1
ATOM 2635 C C . GLY A 1 337 ? 8.106 -9.461 2.963 1.00 83.75 337 GLY A C 1
ATOM 2636 O O . GLY A 1 337 ? 8.890 -9.517 3.903 1.00 83.75 337 GLY A O 1
ATOM 2637 N N . PHE A 1 338 ? 8.354 -9.952 1.754 1.00 85.12 338 PHE A N 1
ATOM 2638 C CA . PHE A 1 338 ? 9.632 -10.551 1.376 1.00 85.12 338 PHE A CA 1
ATOM 2639 C C . PHE A 1 338 ? 10.537 -9.538 0.664 1.00 85.12 338 PHE A C 1
ATOM 2641 O O . PHE A 1 338 ? 10.070 -8.515 0.147 1.00 85.12 338 PHE A O 1
ATOM 2648 N N . SER A 1 339 ? 11.833 -9.821 0.614 1.00 77.25 339 SER A N 1
ATOM 2649 C CA . SER A 1 339 ? 12.797 -9.116 -0.235 1.00 77.25 339 SER A CA 1
ATOM 2650 C C . SER A 1 339 ? 13.405 -10.089 -1.230 1.00 77.25 339 SER A C 1
ATOM 2652 O O . SER A 1 339 ? 13.714 -11.223 -0.872 1.00 77.25 339 SER A O 1
ATOM 2654 N N . CYS A 1 340 ? 13.630 -9.616 -2.452 1.00 66.81 340 CYS A N 1
ATOM 2655 C CA . CYS A 1 340 ? 14.531 -10.289 -3.377 1.00 66.81 340 CYS A CA 1
ATOM 2656 C C . CYS A 1 340 ? 15.972 -10.116 -2.870 1.00 66.81 340 CYS A C 1
ATOM 2658 O O . CYS A 1 340 ? 16.333 -9.019 -2.430 1.00 66.81 340 CYS A O 1
ATOM 2660 N N . GLU A 1 341 ? 16.786 -11.172 -2.937 1.00 59.91 341 GLU A N 1
ATOM 2661 C CA . GLU A 1 341 ? 18.187 -11.182 -2.482 1.00 59.91 341 GLU A CA 1
ATOM 2662 C C . GLU A 1 341 ? 18.992 -10.016 -3.078 1.00 59.91 341 GLU A C 1
ATOM 2664 O O . GLU A 1 341 ? 19.754 -9.358 -2.377 1.00 59.91 341 GLU A O 1
ATOM 2669 N N . SER A 1 342 ? 18.736 -9.656 -4.339 1.00 56.38 342 SER A N 1
ATOM 2670 C CA . SER A 1 342 ? 19.423 -8.546 -5.013 1.00 56.38 342 SER A CA 1
ATOM 2671 C C . SER A 1 342 ? 19.027 -7.155 -4.496 1.00 56.38 342 SER A C 1
ATOM 2673 O O . SER A 1 342 ? 19.814 -6.218 -4.594 1.00 56.38 342 SER A O 1
ATOM 2675 N N . ALA A 1 343 ? 17.812 -6.997 -3.960 1.00 54.50 343 ALA A N 1
ATOM 2676 C CA . ALA A 1 343 ? 17.289 -5.718 -3.472 1.00 54.50 343 ALA A CA 1
ATOM 2677 C C . ALA A 1 343 ? 17.504 -5.519 -1.963 1.00 54.50 343 ALA A C 1
ATOM 2679 O O . ALA A 1 343 ? 17.484 -4.383 -1.490 1.00 54.50 343 ALA A O 1
ATOM 2680 N N . ALA A 1 344 ? 17.715 -6.605 -1.212 1.00 55.59 344 ALA A N 1
ATOM 2681 C CA . ALA A 1 344 ? 17.981 -6.557 0.224 1.00 55.59 344 ALA A CA 1
ATOM 2682 C C . ALA A 1 344 ? 19.228 -5.713 0.540 1.00 55.59 344 ALA A C 1
ATOM 2684 O O . ALA A 1 344 ? 19.181 -4.870 1.431 1.00 55.59 344 ALA A O 1
ATOM 2685 N N . HIS A 1 345 ? 20.274 -5.838 -0.283 1.00 57.69 345 HIS A N 1
ATOM 2686 C CA . HIS A 1 345 ? 21.538 -5.123 -0.103 1.00 57.69 345 HIS A CA 1
ATOM 2687 C C . HIS A 1 345 ? 21.437 -3.602 -0.242 1.00 57.69 345 HIS A C 1
ATOM 2689 O O . HIS A 1 345 ? 22.262 -2.889 0.314 1.00 57.69 345 HIS A O 1
ATOM 2695 N N . LEU A 1 346 ? 20.435 -3.065 -0.950 1.00 63.62 346 LEU A N 1
ATOM 2696 C CA . LEU A 1 346 ? 20.312 -1.611 -1.115 1.00 63.62 346 LEU A CA 1
ATOM 2697 C C . LEU A 1 346 ? 20.010 -0.913 0.219 1.00 63.62 346 LEU A C 1
ATOM 2699 O O . LEU A 1 346 ? 20.464 0.207 0.449 1.00 63.62 346 LEU A O 1
ATOM 2703 N N . TYR A 1 347 ? 19.250 -1.567 1.100 1.00 65.19 347 TYR A N 1
ATOM 2704 C CA . TYR A 1 347 ? 18.882 -1.001 2.397 1.00 65.19 347 TYR A CA 1
ATOM 2705 C C . TYR A 1 347 ? 20.042 -0.999 3.397 1.00 65.19 347 TYR A C 1
ATOM 2707 O O . TYR A 1 347 ? 20.041 -0.154 4.287 1.00 65.19 347 TYR A O 1
ATOM 2715 N N . ASP A 1 348 ? 21.041 -1.865 3.212 1.00 66.00 348 ASP A N 1
ATOM 2716 C CA . ASP A 1 348 ? 22.224 -1.941 4.079 1.00 66.00 348 ASP A CA 1
ATOM 2717 C C . ASP A 1 348 ? 23.103 -0.684 3.962 1.00 66.00 348 ASP A C 1
ATOM 2719 O O . ASP A 1 348 ? 23.747 -0.270 4.925 1.00 66.00 348 ASP A O 1
ATOM 2723 N N . PHE A 1 349 ? 23.099 -0.035 2.792 1.00 69.44 349 PHE A N 1
ATOM 2724 C CA . PHE A 1 349 ? 23.899 1.165 2.516 1.00 69.44 349 PHE A CA 1
ATOM 2725 C C . PHE A 1 349 ? 23.140 2.480 2.747 1.00 69.44 349 PHE A C 1
ATOM 2727 O O . PHE A 1 349 ? 23.706 3.562 2.588 1.00 69.44 349 PHE A O 1
ATOM 2734 N N . LEU A 1 350 ? 21.852 2.413 3.090 1.00 70.62 350 LEU A N 1
ATOM 2735 C CA . LEU A 1 350 ? 20.978 3.577 3.188 1.00 70.62 350 LEU A CA 1
ATOM 2736 C C . LEU A 1 350 ? 20.703 3.965 4.640 1.00 70.62 350 LEU A C 1
ATOM 2738 O O . LEU A 1 350 ? 20.305 3.148 5.466 1.00 70.62 350 LEU A O 1
ATOM 2742 N N . SER A 1 351 ? 20.803 5.262 4.937 1.00 73.06 351 SER A N 1
ATOM 2743 C CA . SER A 1 351 ? 20.344 5.779 6.225 1.00 73.06 351 SER A CA 1
ATOM 2744 C C . SER A 1 351 ? 18.821 5.698 6.346 1.00 73.06 351 SER A C 1
ATOM 2746 O O . SER A 1 351 ? 18.083 5.814 5.365 1.00 73.06 351 SER A O 1
ATOM 2748 N N . ALA A 1 352 ? 18.344 5.581 7.582 1.00 69.50 352 ALA A N 1
ATOM 2749 C CA . ALA A 1 352 ? 16.930 5.528 7.931 1.00 69.50 352 ALA A CA 1
ATOM 2750 C C . ALA A 1 352 ? 16.056 6.593 7.242 1.00 69.50 352 ALA A C 1
ATOM 2752 O O . ALA A 1 352 ? 14.982 6.298 6.706 1.00 69.50 352 ALA A O 1
ATOM 2753 N N . ASP A 1 353 ? 16.531 7.837 7.237 1.00 74.06 353 ASP A N 1
ATOM 2754 C CA . ASP A 1 353 ? 15.825 8.962 6.630 1.00 74.06 353 ASP A CA 1
ATOM 2755 C C . ASP A 1 353 ? 15.810 8.879 5.102 1.00 74.06 353 ASP A C 1
ATOM 2757 O O . ASP A 1 353 ? 14.786 9.180 4.483 1.00 74.06 353 ASP A O 1
ATOM 2761 N N . SER A 1 354 ? 16.896 8.398 4.495 1.00 74.62 354 SER A N 1
ATOM 2762 C CA . SER A 1 354 ? 16.984 8.182 3.047 1.00 74.62 354 SER A CA 1
ATOM 2763 C C . SER A 1 354 ? 16.034 7.073 2.597 1.00 74.62 354 SER A C 1
ATOM 2765 O O . SER A 1 354 ? 15.303 7.245 1.621 1.00 74.62 354 SER A O 1
ATOM 2767 N N . ILE A 1 355 ? 15.949 5.975 3.362 1.00 74.56 355 ILE A N 1
ATOM 2768 C CA . ILE A 1 355 ? 14.975 4.896 3.137 1.00 74.56 355 ILE A CA 1
ATOM 2769 C C . ILE A 1 355 ? 13.559 5.466 3.185 1.00 74.56 355 ILE A C 1
ATOM 2771 O O . ILE A 1 355 ? 12.764 5.236 2.276 1.00 74.56 355 ILE A O 1
ATOM 2775 N N . LYS A 1 356 ? 13.248 6.265 4.210 1.00 73.81 356 LYS A N 1
ATOM 2776 C CA . LYS A 1 356 ? 11.934 6.895 4.362 1.00 73.81 356 LYS A CA 1
ATOM 2777 C C . LYS A 1 356 ? 11.599 7.819 3.191 1.00 73.81 356 LYS A C 1
ATOM 2779 O O . LYS A 1 356 ? 10.453 7.809 2.742 1.00 73.81 356 LYS A O 1
ATOM 2784 N N . GLN A 1 357 ? 12.552 8.611 2.698 1.00 76.00 357 GLN A N 1
ATOM 2785 C CA . GLN A 1 357 ? 12.341 9.480 1.536 1.00 76.00 357 GLN A CA 1
ATOM 2786 C C . GLN A 1 357 ? 12.086 8.666 0.261 1.00 76.00 357 GLN A C 1
ATOM 2788 O O . GLN A 1 357 ? 11.061 8.884 -0.390 1.00 76.00 357 GLN A O 1
ATOM 2793 N N . LEU A 1 358 ? 12.943 7.683 -0.032 1.00 76.31 358 LEU A N 1
ATOM 2794 C CA . LEU A 1 358 ? 12.820 6.796 -1.192 1.00 76.31 358 LEU A CA 1
ATOM 2795 C C . LEU A 1 358 ? 11.469 6.062 -1.190 1.00 76.31 358 LEU A C 1
ATOM 2797 O O . LEU A 1 358 ? 10.730 6.059 -2.170 1.00 76.31 358 LEU A O 1
ATOM 2801 N N . GLN A 1 359 ? 11.098 5.496 -0.042 1.00 74.81 359 GLN A N 1
ATOM 2802 C CA . GLN A 1 359 ? 9.906 4.667 0.117 1.00 74.81 359 GLN A CA 1
ATOM 2803 C C . GLN A 1 359 ? 8.592 5.445 0.167 1.00 74.81 359 GLN A C 1
ATOM 2805 O O . GLN A 1 359 ? 7.551 4.921 -0.252 1.00 74.81 359 GLN A O 1
ATOM 2810 N N . LYS A 1 360 ? 8.610 6.665 0.719 1.00 74.06 360 LYS A N 1
ATOM 2811 C CA . LYS A 1 360 ? 7.444 7.557 0.736 1.00 74.06 360 LYS A CA 1
ATOM 2812 C C . LYS A 1 360 ? 7.097 8.019 -0.678 1.00 74.06 360 LYS A C 1
ATOM 2814 O O . LYS A 1 360 ? 5.904 8.190 -0.954 1.00 74.06 360 LYS A O 1
ATOM 2819 N N . GLY A 1 361 ? 8.119 8.160 -1.524 1.00 72.94 361 GLY A N 1
ATOM 2820 C CA . GLY A 1 361 ? 8.023 8.615 -2.902 1.00 72.94 361 GLY A CA 1
ATOM 2821 C C . GLY A 1 361 ? 7.672 10.100 -3.014 1.00 72.94 361 GLY A C 1
ATOM 2822 O O . GLY A 1 361 ? 7.162 10.723 -2.075 1.00 72.94 361 GLY A O 1
ATOM 2823 N N . ALA A 1 362 ? 7.936 10.662 -4.191 1.00 76.19 362 ALA A N 1
ATOM 2824 C CA . ALA A 1 362 ? 7.495 11.994 -4.582 1.00 76.19 362 ALA A CA 1
ATOM 2825 C C . ALA A 1 362 ? 6.272 11.904 -5.508 1.00 76.19 362 ALA A C 1
ATOM 2827 O O . ALA A 1 362 ? 6.027 10.883 -6.150 1.00 76.19 362 ALA A O 1
ATOM 2828 N N . LEU A 1 363 ? 5.483 12.979 -5.566 1.00 79.44 363 LEU A N 1
ATOM 2829 C CA . LEU A 1 363 ? 4.368 13.085 -6.507 1.00 79.44 363 LEU A CA 1
ATOM 2830 C C . LEU A 1 363 ? 4.936 13.421 -7.892 1.00 79.44 363 LEU A C 1
ATOM 2832 O O . LEU A 1 363 ? 5.121 14.596 -8.207 1.00 79.44 363 LEU A O 1
ATOM 2836 N N . PHE A 1 364 ? 5.194 12.400 -8.711 1.00 76.75 364 PHE A N 1
ATOM 2837 C CA . PHE A 1 364 ? 5.747 12.539 -10.061 1.00 76.75 364 PHE A CA 1
ATOM 2838 C C . PHE A 1 364 ? 4.917 13.484 -10.930 1.00 76.75 364 PHE A C 1
ATOM 2840 O O . PHE A 1 364 ? 5.472 14.317 -11.624 1.00 76.75 364 PHE A O 1
ATOM 2847 N N . HIS A 1 365 ? 3.589 13.480 -10.828 1.00 73.12 365 HIS A N 1
ATOM 2848 C CA . HIS A 1 365 ? 2.768 14.424 -11.598 1.00 73.12 365 HIS A CA 1
ATOM 2849 C C . HIS A 1 365 ? 2.921 15.902 -11.174 1.00 73.12 365 HIS A C 1
ATOM 2851 O O . HIS A 1 365 ? 2.382 16.779 -11.843 1.00 73.12 365 HIS A O 1
ATOM 2857 N N . LYS A 1 366 ? 3.592 16.201 -10.050 1.00 72.19 366 LYS A N 1
ATOM 2858 C CA . LYS A 1 366 ? 3.882 17.578 -9.606 1.00 72.19 366 LYS A CA 1
ATOM 2859 C C . LYS A 1 366 ? 5.319 17.988 -9.886 1.00 72.19 366 LYS A C 1
ATOM 2861 O O . LYS A 1 366 ? 5.550 19.117 -10.297 1.00 72.19 366 LYS A O 1
ATOM 2866 N N . THR A 1 367 ? 6.269 17.097 -9.619 1.00 64.44 367 THR A N 1
ATOM 2867 C CA . THR A 1 367 ? 7.707 17.376 -9.750 1.00 64.44 367 THR A CA 1
ATOM 2868 C C . THR A 1 367 ? 8.301 16.873 -11.061 1.00 64.44 367 THR A C 1
ATOM 2870 O O . THR A 1 367 ? 9.304 17.415 -11.496 1.00 64.44 367 THR A O 1
ATOM 2873 N N . GLY A 1 368 ? 7.674 15.874 -11.680 1.00 57.78 368 GLY A N 1
ATOM 2874 C CA . GLY A 1 368 ? 8.132 15.138 -12.860 1.00 57.78 368 GLY A CA 1
ATOM 2875 C C . GLY A 1 368 ? 7.374 15.491 -14.151 1.00 57.78 368 GLY A C 1
ATOM 2876 O O . GLY A 1 368 ? 6.957 14.611 -14.900 1.00 57.78 368 GLY A O 1
ATOM 2877 N N . THR A 1 369 ? 7.025 16.768 -14.337 1.00 59.56 369 THR A N 1
ATOM 2878 C CA . THR A 1 369 ? 6.317 17.241 -15.545 1.00 59.56 369 THR A CA 1
ATOM 2879 C C . THR A 1 369 ? 7.298 17.900 -16.510 1.00 59.56 369 THR A C 1
ATOM 2881 O O . THR A 1 369 ? 8.418 18.200 -16.130 1.00 59.56 369 THR A O 1
ATOM 2884 N N . TYR A 1 370 ? 6.884 18.219 -17.741 1.00 55.97 370 TYR A N 1
ATOM 2885 C CA . TYR A 1 370 ? 7.714 18.917 -18.746 1.00 55.97 370 TYR A CA 1
ATOM 2886 C C . TYR A 1 370 ? 8.411 20.212 -18.268 1.00 55.97 370 TYR A C 1
ATOM 2888 O O . TYR A 1 370 ? 9.282 20.726 -18.965 1.00 55.97 370 TYR A O 1
ATOM 2896 N N . LEU A 1 371 ? 8.022 20.755 -17.111 1.00 57.72 371 LEU A N 1
ATOM 2897 C CA . LEU A 1 371 ? 8.581 21.963 -16.500 1.00 57.72 371 LEU A CA 1
ATOM 2898 C C . LEU A 1 371 ? 9.744 21.696 -15.529 1.00 57.72 371 LEU A C 1
ATOM 2900 O O . LEU A 1 371 ? 10.321 22.643 -14.993 1.00 57.72 371 LEU A O 1
ATOM 2904 N N . SER A 1 372 ? 10.065 20.436 -15.254 1.00 66.12 372 SER A N 1
ATOM 2905 C CA . SER A 1 372 ? 11.209 20.058 -14.428 1.00 66.12 372 SER A CA 1
ATOM 2906 C C . SER A 1 372 ? 12.535 20.410 -15.108 1.00 66.12 372 SER A C 1
ATOM 2908 O O . SER A 1 372 ? 12.624 20.630 -16.320 1.00 66.12 372 SER A O 1
ATOM 2910 N N . LYS A 1 373 ? 13.599 20.519 -14.308 1.00 68.31 373 LYS A N 1
ATOM 2911 C CA . LYS A 1 373 ? 14.940 20.744 -14.845 1.00 68.31 373 LYS A CA 1
ATOM 2912 C C . LYS A 1 373 ? 15.454 19.426 -15.419 1.00 68.31 373 LYS A C 1
ATOM 2914 O O . LYS A 1 373 ? 15.503 18.419 -14.721 1.00 68.31 373 LYS A O 1
ATOM 2919 N N . TYR A 1 374 ? 15.859 19.459 -16.684 1.00 73.31 374 TYR A N 1
ATOM 2920 C CA . TYR A 1 374 ? 16.487 18.324 -17.348 1.00 73.31 374 TYR A CA 1
ATOM 2921 C C . TYR A 1 374 ? 17.979 18.585 -17.507 1.00 73.31 374 TYR A C 1
ATOM 2923 O O . TYR A 1 374 ? 18.392 19.655 -17.962 1.00 73.31 374 TYR A O 1
ATOM 2931 N N . VAL A 1 375 ? 18.784 17.578 -17.197 1.00 74.06 375 VAL A N 1
ATOM 2932 C CA . VAL A 1 375 ? 20.191 17.525 -17.577 1.00 74.06 375 VAL A CA 1
ATOM 2933 C C . VAL A 1 375 ? 20.280 16.780 -18.900 1.00 74.06 375 VAL A C 1
ATOM 2935 O O . VAL A 1 375 ? 19.809 15.653 -19.042 1.00 74.06 375 VAL A O 1
ATOM 2938 N N . THR A 1 376 ? 20.863 17.435 -19.898 1.00 79.12 376 THR A N 1
ATOM 2939 C CA . THR A 1 376 ? 21.133 16.802 -21.189 1.00 79.12 376 THR A CA 1
ATOM 2940 C C . THR A 1 376 ? 22.521 16.188 -21.139 1.00 79.12 376 THR A C 1
ATOM 2942 O O . THR A 1 376 ? 23.498 16.911 -20.956 1.00 79.12 376 THR A O 1
ATOM 2945 N N . ALA A 1 377 ? 22.596 14.872 -21.309 1.00 81.31 377 ALA A N 1
ATOM 2946 C CA . ALA A 1 377 ? 23.846 14.137 -21.373 1.00 81.31 377 ALA A CA 1
ATOM 2947 C C . ALA A 1 377 ? 24.100 13.645 -22.803 1.00 81.31 377 ALA A C 1
ATOM 2949 O O . ALA A 1 377 ? 23.209 13.135 -23.488 1.00 81.31 377 ALA A O 1
ATOM 2950 N N . LYS A 1 378 ? 25.331 13.857 -23.262 1.00 83.88 378 LYS A N 1
ATOM 2951 C CA . LYS A 1 378 ? 25.828 13.470 -24.583 1.00 83.88 378 LYS A CA 1
ATOM 2952 C C . LYS A 1 378 ? 26.687 12.212 -24.490 1.00 83.88 378 LYS A C 1
ATOM 2954 O O . LYS A 1 378 ? 27.009 11.733 -23.404 1.00 83.88 378 LYS A O 1
ATOM 2959 N N . GLU A 1 379 ? 27.068 11.692 -25.649 1.00 83.81 379 GLU A N 1
ATOM 2960 C CA . GLU A 1 379 ? 27.975 10.556 -25.775 1.00 83.81 379 GLU A CA 1
ATOM 2961 C C . GLU A 1 379 ? 29.213 10.689 -24.872 1.00 83.81 379 GLU A C 1
ATOM 2963 O O . GLU A 1 379 ? 29.819 11.755 -24.758 1.00 83.81 379 GLU A O 1
ATOM 2968 N N . GLY A 1 380 ? 29.550 9.596 -24.184 1.00 79.69 380 GLY A N 1
ATOM 2969 C CA . GLY A 1 380 ? 30.661 9.543 -23.231 1.00 79.69 380 GLY A CA 1
ATOM 2970 C C . GLY A 1 380 ? 30.348 10.118 -21.845 1.00 79.69 380 GLY A C 1
ATOM 2971 O O . GLY A 1 380 ? 31.091 9.840 -20.906 1.00 79.69 380 GLY A O 1
ATOM 2972 N N . GLN A 1 381 ? 29.242 10.849 -21.674 1.00 84.00 381 GLN A N 1
ATOM 2973 C CA . GLN A 1 381 ? 28.819 11.361 -20.372 1.00 84.00 381 GLN A CA 1
ATOM 2974 C C . GLN A 1 381 ? 28.018 10.314 -19.588 1.00 84.00 381 GLN A C 1
ATOM 2976 O O . GLN A 1 381 ? 27.286 9.486 -20.144 1.00 84.00 381 GLN A O 1
ATOM 2981 N N . VAL A 1 382 ? 28.163 10.371 -18.265 1.00 83.88 382 VAL A N 1
ATOM 2982 C CA . VAL A 1 382 ? 27.458 9.514 -17.313 1.00 83.88 382 VAL A CA 1
ATOM 2983 C C . VAL A 1 382 ? 26.631 10.400 -16.398 1.00 83.88 382 VAL A C 1
ATOM 2985 O O . VAL A 1 382 ? 27.164 11.306 -15.762 1.00 83.88 382 VAL A O 1
ATOM 2988 N N . VAL A 1 383 ? 25.332 10.128 -16.327 1.00 83.50 383 VAL A N 1
ATOM 2989 C CA . VAL A 1 383 ? 24.441 10.758 -15.352 1.00 83.50 383 VAL A CA 1
ATOM 2990 C C . VAL A 1 383 ? 24.347 9.841 -14.149 1.00 83.50 383 VAL A C 1
ATOM 2992 O O . VAL A 1 383 ? 24.006 8.668 -14.294 1.00 83.50 383 VAL A O 1
ATOM 2995 N N . THR A 1 384 ? 24.649 10.360 -12.965 1.00 81.56 384 THR A N 1
ATOM 2996 C CA . THR A 1 384 ? 24.472 9.636 -11.707 1.00 81.56 384 THR A CA 1
ATOM 2997 C C . THR A 1 384 ? 23.253 10.173 -10.967 1.00 81.56 384 THR A C 1
ATOM 2999 O O . THR A 1 384 ? 23.070 11.380 -10.828 1.00 81.56 384 THR A O 1
ATOM 3002 N N . VAL A 1 385 ? 22.400 9.270 -10.486 1.00 76.50 385 VAL A N 1
ATOM 3003 C CA . VAL A 1 385 ? 21.195 9.616 -9.722 1.00 76.50 385 VAL A CA 1
ATOM 3004 C C . VAL A 1 385 ? 21.462 9.318 -8.255 1.00 76.50 385 VAL A C 1
ATOM 3006 O O . VAL A 1 385 ? 21.457 8.159 -7.842 1.00 76.50 385 VAL A O 1
ATOM 3009 N N . GLY A 1 386 ? 21.765 10.365 -7.481 1.00 70.12 386 GLY A N 1
ATOM 3010 C CA . GLY A 1 386 ? 21.959 10.283 -6.026 1.00 70.12 386 GLY A CA 1
ATOM 3011 C C . GLY A 1 386 ? 23.066 9.327 -5.560 1.00 70.12 386 GLY A C 1
ATOM 3012 O O . GLY A 1 386 ? 23.075 8.953 -4.395 1.00 70.12 386 GLY A O 1
ATOM 3013 N N . GLY A 1 387 ? 23.962 8.896 -6.458 1.00 73.44 387 GLY A N 1
ATOM 3014 C CA . GLY A 1 387 ? 24.978 7.873 -6.182 1.00 73.44 387 GLY A CA 1
ATOM 3015 C C . GLY A 1 387 ? 24.473 6.422 -6.225 1.00 73.44 387 GLY A C 1
ATOM 3016 O O . GLY A 1 387 ? 25.273 5.515 -6.027 1.00 73.44 387 GLY A O 1
ATOM 3017 N N . PHE A 1 388 ? 23.189 6.188 -6.518 1.00 72.06 388 PHE A N 1
ATOM 3018 C CA . PHE A 1 388 ? 22.585 4.846 -6.552 1.00 72.06 388 PHE A CA 1
ATOM 3019 C C . PHE A 1 388 ? 22.673 4.180 -7.919 1.00 72.06 388 PHE A C 1
ATOM 3021 O O . PHE A 1 388 ? 22.924 2.984 -8.025 1.00 72.06 388 PHE A O 1
ATOM 3028 N N . PHE A 1 389 ? 22.453 4.964 -8.971 1.00 75.88 389 PHE A N 1
ATOM 3029 C CA . PHE A 1 389 ? 22.427 4.476 -10.343 1.00 75.88 389 PHE A CA 1
ATOM 3030 C C . PHE A 1 389 ? 23.271 5.379 -11.225 1.00 75.88 389 PHE A C 1
ATOM 3032 O O . PHE A 1 389 ? 23.317 6.596 -11.023 1.00 75.88 389 PHE A O 1
ATOM 3039 N N . SER A 1 390 ? 23.910 4.784 -12.225 1.00 82.94 390 SER A N 1
ATOM 3040 C CA . SER A 1 390 ? 24.595 5.503 -13.287 1.00 82.94 390 SER A CA 1
ATOM 3041 C C . SER A 1 390 ? 23.988 5.122 -14.635 1.00 82.94 390 SER A C 1
ATOM 3043 O O . SER A 1 390 ? 23.744 3.954 -14.928 1.00 82.94 390 SER A O 1
ATOM 3045 N N . CYS A 1 391 ? 23.710 6.128 -15.456 1.00 81.81 391 CYS A N 1
ATOM 3046 C CA . CYS A 1 391 ? 23.237 5.963 -16.819 1.00 81.81 391 CYS A CA 1
ATOM 3047 C C . CYS A 1 391 ? 24.301 6.522 -17.761 1.00 81.81 391 CYS A C 1
ATOM 3049 O O . CYS A 1 391 ? 24.518 7.734 -17.821 1.00 81.81 391 CYS A O 1
ATOM 3051 N N . LYS A 1 392 ? 24.986 5.633 -18.483 1.00 85.56 392 LYS A N 1
ATOM 3052 C CA . LYS A 1 392 ? 25.941 6.013 -19.527 1.00 85.56 392 LYS A CA 1
ATOM 3053 C C . LYS A 1 392 ? 25.186 6.221 -20.834 1.00 85.56 392 LYS A C 1
ATOM 3055 O O . LYS A 1 392 ? 24.499 5.309 -21.289 1.00 85.56 392 LYS A O 1
ATOM 3060 N N . CYS A 1 393 ? 25.319 7.401 -21.437 1.00 83.75 393 CYS A N 1
ATOM 3061 C CA . CYS A 1 393 ? 24.675 7.671 -22.721 1.00 83.75 393 CYS A CA 1
ATOM 3062 C C . CYS A 1 393 ? 25.324 6.824 -23.830 1.00 83.75 393 CYS A C 1
ATOM 3064 O O . CYS A 1 393 ? 26.550 6.886 -23.985 1.00 83.75 393 CYS A O 1
ATOM 3066 N N . PRO A 1 394 ? 24.540 6.030 -24.587 1.00 81.06 394 PRO A N 1
ATOM 3067 C CA . PRO A 1 394 ? 25.061 5.265 -25.712 1.00 81.06 394 PRO A CA 1
ATOM 3068 C C . PRO A 1 394 ? 25.537 6.186 -26.846 1.00 81.06 394 PRO A C 1
ATOM 3070 O O . PRO A 1 394 ? 25.112 7.339 -26.952 1.00 81.06 394 PRO A O 1
ATOM 3073 N N . ALA A 1 395 ? 26.440 5.667 -27.682 1.00 77.88 395 ALA A N 1
ATOM 3074 C CA . ALA A 1 395 ? 27.037 6.419 -28.783 1.00 77.88 395 ALA A CA 1
ATOM 3075 C C . ALA A 1 395 ? 25.976 6.919 -29.774 1.00 77.88 395 ALA A C 1
ATOM 3077 O O . ALA A 1 395 ? 25.021 6.203 -30.080 1.00 77.88 395 ALA A O 1
ATOM 3078 N N . GLY A 1 396 ? 26.126 8.157 -30.251 1.00 73.50 396 GLY A N 1
ATOM 3079 C CA . GLY A 1 396 ? 25.185 8.782 -31.186 1.00 73.50 396 GLY A CA 1
ATOM 3080 C C . GLY A 1 396 ? 23.815 9.166 -30.607 1.00 73.50 396 GLY A C 1
ATOM 3081 O O . GLY A 1 396 ? 22.953 9.616 -31.363 1.00 73.50 396 GLY A O 1
ATOM 3082 N N . VAL A 1 397 ? 23.587 9.027 -29.293 1.00 73.19 397 VAL A N 1
ATOM 3083 C CA . VAL A 1 397 ? 22.301 9.353 -28.652 1.00 73.19 397 VAL A CA 1
ATOM 3084 C C . VAL A 1 397 ? 22.465 10.480 -27.635 1.00 73.19 397 VAL A C 1
ATOM 3086 O O . VAL A 1 397 ? 23.334 10.458 -26.767 1.00 73.19 397 VAL A O 1
ATOM 3089 N N . CYS A 1 398 ? 21.583 11.474 -27.725 1.00 70.50 398 CYS A N 1
ATOM 3090 C CA . CYS A 1 398 ? 21.449 12.530 -26.730 1.00 70.50 398 CYS A CA 1
ATOM 3091 C C . CYS A 1 398 ? 20.323 12.154 -25.761 1.00 70.50 398 CYS A C 1
ATOM 3093 O O . CYS A 1 398 ? 19.166 12.058 -26.177 1.00 70.50 398 CYS A O 1
ATOM 3095 N N . SER A 1 399 ? 20.649 11.935 -24.486 1.00 69.50 399 SER A N 1
ATOM 3096 C CA . SER A 1 399 ? 19.658 11.569 -23.467 1.00 69.50 399 SER A CA 1
ATOM 3097 C C . SER A 1 399 ? 19.307 12.785 -22.617 1.00 69.50 399 SER A C 1
ATOM 3099 O O . SER A 1 399 ? 20.188 13.505 -22.146 1.00 69.50 399 SER A O 1
ATOM 3101 N N . ARG A 1 400 ? 18.010 13.020 -22.400 1.00 63.53 400 ARG A N 1
ATOM 3102 C CA . ARG A 1 400 ? 17.535 13.998 -21.414 1.00 63.53 400 ARG A CA 1
ATOM 3103 C C . ARG A 1 400 ? 17.154 13.250 -20.149 1.00 63.53 400 ARG A C 1
ATOM 3105 O O . ARG A 1 400 ? 16.233 12.439 -20.176 1.00 63.53 400 ARG A O 1
ATOM 3112 N N . CYS A 1 401 ? 17.863 13.527 -19.066 1.00 62.28 401 CYS A N 1
ATOM 3113 C CA . CYS A 1 401 ? 17.575 12.975 -17.753 1.00 62.28 401 CYS A CA 1
ATOM 3114 C C . CYS A 1 401 ? 16.906 14.049 -16.900 1.00 62.28 401 CYS A C 1
ATOM 3116 O O . CYS A 1 401 ? 17.410 15.164 -16.784 1.00 62.28 401 CYS A O 1
ATOM 3118 N N . GLU A 1 402 ? 15.758 13.716 -16.329 1.00 59.19 402 GLU A N 1
ATOM 3119 C CA . GLU A 1 402 ? 15.058 14.550 -15.357 1.00 59.19 402 GLU A CA 1
ATOM 3120 C C . GLU A 1 402 ? 15.748 14.410 -13.993 1.00 59.19 402 GLU A C 1
ATOM 3122 O O . GLU A 1 402 ? 16.035 13.284 -13.577 1.00 59.19 402 GLU A O 1
ATOM 3127 N N . THR A 1 403 ? 16.076 15.530 -13.341 1.00 55.28 403 THR A N 1
ATOM 3128 C CA . THR A 1 403 ? 16.754 15.546 -12.027 1.00 55.28 403 THR A CA 1
ATOM 3129 C C . THR A 1 403 ? 15.815 15.854 -10.883 1.00 55.28 403 THR A C 1
ATOM 3131 O O . THR A 1 403 ? 15.054 16.841 -11.030 1.00 55.28 403 THR A O 1
#

pLDDT: mean 71.64, std 16.5, range [27.52, 94.56]

Secondary structure (DSSP, 8-state):
-PPP----------TTHHHHHHHHSPBPTTT-PBPBSS-TTSTTB----PPPPHHHHHHHHS-HHHHHHHHHHHTS-HHHHHHHTTT--GGGS--GGGGTTT--S--GGGTS----HHHHHHHHH----GGGGPPBPHHHHHHTS-TTPEEEEEEEGGGTTTT--HHHHHHS-GGG-EEEEE-HHHH-SSHHHIIIIIHHHHHHHHHHHH---GGGEEE-BTTTTBSHHHHHHH--SSEEEE-BTTSSHHHHHHHHHHHHHHHHHHS--HHHHHHHHHHHHHHHTT-SSHHHHHHHHHHHHHHHHHHS----SSTT---S-EEEEEETTEEEEE-PPB--HHHHHHHHTS-HHHHHHHHH---HHHHSSTTS-EEEE-TT-EEEETTTEEEEPPTT--EEEE-

Organism: NCBI:txid27326

InterPro domains:
  IPR027417 P-loop containing nucleoside triphosphate hydrolase [G3DSA:3.40.50.300] (140-340)
  IPR027417 P-loop containing nucleoside triphosphate hydrolase [SSF52540] (146-353)
  IPR030378 Circularly permuted (CP)-type guanine nucleotide-binding (G) domain [PS51721] (135-341)
  IPR050896 Mitochondrial lipid metabolism GTPase [PTHR46434] (25-390)
  IPR060017 Genetic interactor of prohibitins 3, N-terminal domain [PF28564] (27-132)

Sequence (403 aa):
MPPARLLNSATSIPHVSHFLADTLVPKCTSCGITLQKTAPENAGFYIEPKPPSVEAKAAKAIKSADKVFSEHFSSLSDEDKALLLNGAEPDMIPTINAAKHKAKSVPASEKEGRQCLRCRNAYHRSAFDASEYQVETVGQVMDRIPANGKLIYVVSLVDFPMSLDESVFRHRSAKSMQFVITKTDLFFQTNNLASRYGLQFFQDYMFRKYGVPRNQVFVVSGKSDWNTDTFLDHVKDNSFFIGSVNSGKSTLLQLVAQIAKKQRDKLPNARRERAKQKQQDGIILNARTYAAARERLKMWAKSKAENGPGASFMPGFTRGVIPLEISKAITVYDVPGFSCESAAHLYDFLSADSIKQLQKGALFHKTGTYLSKYVTAKEGQVVTVGGFFSCKCPAGVCSRCET

Radius of gyration: 27.3 Å; chains: 1; bounding box: 64×106×73 Å

Foldseek 3Di:
DDDDDDPPPPPDDDPPPPVVVCVVFAAALAARHTADPPDLPDPRDFDQPDQDDPVNVLVVVQDPVNVVVVVVLVVDDPVVNCVVCVNDDPVPPPPSVVVVVPPPDDPCSVQQRTHHPQLVCCVPVVDDDVVVFDFDALVVLLVPADPPAAEEEQAEPLCPPVQDDCVNCVSPQLQRHAYEYEPVQQEDVDLVCCVPPVLVVVLVVCCVPRVHHSVRYYYAYLVPGHCLVVVLVVAAARYEYATAWLSCLQSSLLSLLVVLVVVVLPPDDPVSVVVVVVVVVVCVVPDDDPVVVVVVVVVSVVSSSRATHHDGLDHNRHDRWDWHDSDPRHIYTYTHHHDDPVVVVVVVPDDSVRSVDSSVHHRCVVAVDPPADWDKDAAPDWDDDVVPDIDHDDHPDIDTHGD